Protein AF-0000000072196151 (afdb_homodimer)

pLDDT: mean 86.39, std 12.4, range [43.47, 98.69]

Nearest PDB structures (foldseek):
  3szp-assembly1_A-2  TM=6.457E-01  e=6.945E-26  Vibrio cholerae
  3t1b-assembly1_A  TM=6.332E-01  e=6.548E-26  Vibrio cholerae
  3t1b-assembly1_D  TM=6.308E-01  e=6.914E-24  Vibrio cholerae
  3szp-assembly1_B-2  TM=6.282E-01  e=8.253E-24  Vibrio cholerae
  3hhg-assembly1_D  TM=6.059E-01  e=4.057E-23  Neisseria meningitidis serogroup B

Foldseek 3Di:
DDLLVLLVLLLLCQVQQHLVVSCVVVVHDSVVSVVSPVVNCVVVVHDAWDDDPVGIDGDPVNVVSNLVSVVSVLVVQLVVLQVQLPPPAHADEAEEEEADLLCVQFVVVLVVVVCVRHVRYYYHYDHDPDPDDCSVVPHQKYKDKADDDPDLKDKDFLAWKFKFKKAAPVLCVPQNADQDLVSQLPWAAAWEDDVPDIPFKWWKDALVDNVDDIDIRGHHHDHYDNDLVVRLVCRLVNRTMYIDMLSSDPAACVVSNMDTGNPRIGTPGGIGIIMIGNDPPRRPVRVVSVVSSSVRLDVNGPSVVRDD/DDLLVLLVLLLLCQVQQHLVVSCVVVVHDSVVSVVSPVVNCVVVVHDFWDDDPVGIDGDPVNVVSNLVSVVSVLVVQLVVLQVQLPPPAHADEAEEEEADLLCVQFVVVLVVVVCVRHVRYYYHYDHDQDPDDCSVVPHQKYKDKADDDPDLKDKDFLAWKFKFKKAAPVLCVVQNADQDLVSQLPWAAAWEDDVPDIPFKWWKDALVDNPDDIDIRGHHHDHYDNDLVVRLVCRLVNRTMYIDMLSSDPAACVVSNMDTHNPRIGTPGGIGIIMIGNDPPRRPVRVVSVVSSSVRLDVNGPSVVRDD

Solvent-accessible surface area (backbone atoms only — not comparable to full-atom values): 33057 Å² total; per-residue (Å²): 129,53,71,68,57,39,33,48,50,49,41,39,26,63,72,58,49,30,61,64,54,24,13,61,73,69,71,46,55,45,70,56,51,52,50,43,50,49,48,48,25,62,75,68,72,43,68,37,62,42,80,50,101,85,46,64,44,68,30,78,62,18,52,53,47,43,54,50,25,48,51,50,50,49,49,50,51,46,50,50,41,55,59,32,58,71,43,93,65,63,50,48,78,44,34,36,35,25,35,50,67,57,33,68,69,46,43,43,59,34,50,53,54,47,44,70,73,28,77,59,37,29,41,36,43,42,66,46,79,61,92,67,64,55,78,81,66,65,50,58,35,33,43,45,78,40,63,84,67,95,49,89,43,42,72,45,78,73,43,83,43,49,74,41,40,39,29,9,54,66,30,34,72,73,75,50,82,49,86,44,66,70,53,46,44,72,41,53,16,37,34,45,36,54,89,91,45,62,56,35,68,48,39,35,30,47,67,85,42,78,84,50,74,69,44,76,34,60,58,43,60,47,40,34,24,58,41,66,70,52,44,50,50,39,19,55,72,38,65,16,31,32,72,40,50,42,80,73,42,87,52,29,34,53,80,60,47,36,43,76,51,48,79,60,39,44,68,73,67,80,33,22,32,28,44,32,28,60,55,88,74,61,52,59,68,54,49,53,48,54,51,45,40,46,63,68,42,38,90,74,44,58,38,68,73,19,76,79,130,55,71,68,59,39,31,47,50,49,42,39,26,64,72,56,50,29,60,62,55,25,14,60,72,69,71,46,54,44,69,56,49,52,49,44,49,49,50,48,23,59,74,69,72,42,69,37,62,43,78,49,103,82,46,63,43,67,30,79,62,18,51,54,47,43,52,49,24,48,50,50,49,49,49,50,50,46,49,50,41,54,58,29,56,71,41,94,66,64,51,48,78,44,35,35,32,24,34,50,69,56,31,69,70,46,43,42,58,35,48,53,54,48,42,72,74,27,78,58,37,29,41,36,43,41,66,45,79,62,91,67,63,57,80,80,67,66,48,57,35,36,42,45,78,39,64,83,68,96,48,90,43,39,72,45,78,72,43,83,43,49,75,42,40,39,28,11,53,67,31,35,72,73,74,50,79,49,85,45,67,71,53,45,43,73,42,52,16,36,33,46,36,54,90,92,46,63,56,36,68,50,38,36,29,47,68,86,40,77,82,50,72,67,43,75,36,59,57,43,60,46,41,33,22,56,41,68,70,52,44,50,48,40,19,57,71,37,66,15,31,33,74,40,50,43,79,72,42,88,52,28,34,54,81,62,46,36,43,75,51,50,80,60,38,44,67,74,68,78,33,21,33,28,44,32,27,64,51,87,74,62,52,58,66,55,51,52,48,52,51,45,40,47,63,69,42,38,89,73,44,59,38,69,71,20,76,80

InterPro domains:
  IPR000847 LysR, HTH, N-terminal domain [PF00126] (6-63)
  IPR000847 LysR, HTH, N-terminal domain [PS50931] (1-59)
  IPR005119 LysR, substrate-binding [PF03466] (88-295)
  IPR036388 Winged helix-like DNA-binding domain superfamily [G3DSA:1.10.10.10] (1-85)
  IPR036390 Winged helix DNA-binding domain superfamily [SSF46785] (6-107)
  IPR058163 LysR-type transcriptional regulator, proteobacterial-type [PTHR30537] (2-297)

Radius of gyration: 26.56 Å; Cα contacts (8 Å, |Δi|>4): 1128; chains: 2; bounding box: 59×72×71 Å

Secondary structure (DSSP, 8-state):
--HHHHHHHHHHHHHHTSHHHHHHHHT--HHHHHHHHHHHHHHHTS--EEE-SS-EEE-HHHHHHHHHHHHHHHHHHHHHHHHHHTSSS--EEEEEEE-HHHIIIIIHHHHHHHHHH-TTEEEEEEE--S---HHHHT-SEEEEEESPP--SSEEEEEEEE-EEEEEEHHHHHHH----SHHHHHTSEEEEEEETTEEE-EEEEEESS-TTSPPEEEE-EEEEEES-HHHHHHHHHTTS-BEEEEGGG-SS-TTTTTEEES-TTEEE---EEEEEEESSSS--HHHHHHHHHHHHHHTTTTGGGGGG-/--HHHHHHHHHHHHHHTSHHHHHHHHT--HHHHHHHHHHHHHHHTS--EEE-SS-EEE-HHHHHHHHHHHHHHHHHHHHHHHHHHTSSS--EEEEEEE-HHHIIIIIHHHHHHHHHH-TTEEEEEEE--S---HHHHT-SEEEEEESPP--SSEEEEEEEE-EEEEEEHHHHHHH----SHHHHHTSEEEEEEETTEEE-EEEEEESS-TTSPPEEEE-EEEEEES-HHHHHHHHHTTS-BEEEEGGG-SS-TTTTTEEES-TTEEE---EEEEEEES-SS--HHHHHHHHHHHHHHTTTTGGGGGG-

Structure (mmCIF, N/CA/C/O backbone):
data_AF-0000000072196151-model_v1
#
loop_
_entity.id
_entity.type
_entity.pdbx_description
1 polymer 'LysR family transcriptional regulator'
#
loop_
_atom_site.group_PDB
_atom_site.id
_atom_site.type_symbol
_atom_site.label_atom_id
_atom_site.label_alt_id
_atom_site.label_comp_id
_atom_site.label_asym_id
_atom_site.label_entity_id
_atom_site.label_seq_id
_atom_site.pdbx_PDB_ins_code
_atom_site.Cartn_x
_atom_site.Cartn_y
_atom_site.Cartn_z
_atom_site.occupancy
_atom_site.B_iso_or_equiv
_atom_site.auth_seq_id
_atom_site.auth_comp_id
_atom_site.auth_asym_id
_atom_site.auth_atom_id
_atom_site.pdbx_PDB_model_num
ATOM 1 N N . MET A 1 1 ? -3.721 20.312 37.031 1 68.5 1 MET A N 1
ATOM 2 C CA . MET A 1 1 ? -4.188 19.562 35.875 1 68.5 1 MET A CA 1
ATOM 3 C C . MET A 1 1 ? -5.145 18.453 36.281 1 68.5 1 MET A C 1
ATOM 5 O O . MET A 1 1 ? -4.891 17.734 37.25 1 68.5 1 MET A O 1
ATOM 9 N N . ASP A 1 2 ? -6.289 18.453 35.812 1 70.94 2 ASP A N 1
ATOM 10 C CA . ASP A 1 2 ? -7.32 17.5 36.188 1 70.94 2 ASP A CA 1
ATOM 11 C C . ASP A 1 2 ? -6.965 16.094 35.719 1 70.94 2 ASP A C 1
ATOM 13 O O . ASP A 1 2 ? -5.988 15.914 34.969 1 70.94 2 ASP A O 1
ATOM 17 N N . LEU A 1 3 ? -7.711 15.203 36.25 1 74 3 LEU A N 1
ATOM 18 C CA . LEU A 1 3 ? -7.457 13.789 36 1 74 3 LEU A CA 1
ATOM 19 C C . LEU A 1 3 ? -7.445 13.5 34.5 1 74 3 LEU A C 1
ATOM 21 O O . LEU A 1 3 ? -6.578 12.773 34 1 74 3 LEU A O 1
ATOM 25 N N . ALA A 1 4 ? -8.32 14.117 33.812 1 73.12 4 ALA A N 1
ATOM 26 C CA . ALA A 1 4 ? -8.422 13.867 32.375 1 73.12 4 ALA A CA 1
ATOM 27 C C . ALA A 1 4 ? -7.156 14.328 31.656 1 73.12 4 ALA A C 1
ATOM 29 O O . ALA A 1 4 ? -6.641 13.633 30.781 1 73.12 4 ALA A O 1
ATOM 30 N N . SER A 1 5 ? -6.625 15.445 32 1 78.5 5 SER A N 1
ATOM 31 C CA . SER A 1 5 ? -5.414 15.992 31.406 1 78.5 5 SER A CA 1
ATOM 32 C C . SER A 1 5 ? -4.203 15.109 31.703 1 78.5 5 SER A C 1
ATOM 34 O O . SER A 1 5 ? -3.367 14.891 30.812 1 78.5 5 SER A O 1
ATOM 36 N N . ARG A 1 6 ? -4.176 14.617 32.844 1 84.25 6 ARG A N 1
ATOM 37 C CA . ARG A 1 6 ? -3.057 13.758 33.219 1 84.25 6 ARG A CA 1
ATOM 38 C C . ARG A 1 6 ? -3.119 12.422 32.5 1 84.25 6 ARG A C 1
ATOM 40 O O . ARG A 1 6 ? -2.084 11.867 32.094 1 84.25 6 ARG A O 1
ATOM 47 N N . LEU A 1 7 ? -4.324 11.945 32.344 1 82.12 7 LEU A N 1
ATOM 48 C CA . LEU A 1 7 ? -4.504 10.711 31.594 1 82.12 7 LEU A CA 1
ATOM 49 C C . LEU A 1 7 ? -4.051 10.891 30.141 1 82.12 7 LEU A C 1
ATOM 51 O O . LEU A 1 7 ? -3.443 9.992 29.562 1 82.12 7 LEU A O 1
ATOM 55 N N . GLU A 1 8 ? -4.305 12.031 29.609 1 83.5 8 GLU A N 1
ATOM 56 C CA . GLU A 1 8 ? -3.859 12.336 28.25 1 83.5 8 GLU A CA 1
ATOM 57 C C . GLU A 1 8 ? -2.336 12.367 28.156 1 83.5 8 GLU A C 1
ATOM 59 O O . GLU A 1 8 ? -1.756 11.93 27.172 1 83.5 8 GLU A O 1
ATOM 64 N N . LEU A 1 9 ? -1.73 12.898 29.156 1 85.5 9 LEU A N 1
ATOM 65 C CA . LEU A 1 9 ? -0.273 12.938 29.203 1 85.5 9 LEU A CA 1
ATOM 66 C C . LEU A 1 9 ? 0.307 11.531 29.281 1 85.5 9 LEU A C 1
ATOM 68 O O . LEU A 1 9 ? 1.3 11.227 28.625 1 85.5 9 LEU A O 1
ATOM 72 N N . LEU A 1 10 ? -0.348 10.68 30.109 1 87.38 10 LEU A N 1
ATOM 73 C CA . LEU A 1 10 ? 0.076 9.289 30.203 1 87.38 10 LEU A CA 1
ATOM 74 C C . LEU A 1 10 ? -0.033 8.594 28.844 1 87.38 10 LEU A C 1
ATOM 76 O O . LEU A 1 10 ? 0.854 7.828 28.469 1 87.38 10 LEU A O 1
ATOM 80 N N . LEU A 1 11 ? -1.126 8.859 28.234 1 85.31 11 LEU A N 1
ATOM 81 C CA . LEU A 1 11 ? -1.333 8.289 26.906 1 85.31 11 LEU A CA 1
ATOM 82 C C . LEU A 1 11 ? -0.207 8.703 25.969 1 85.31 11 LEU A C 1
ATOM 84 O O . LEU A 1 11 ? 0.309 7.871 25.219 1 85.31 11 LEU A O 1
ATOM 88 N N . GLU A 1 12 ? 0.197 9.914 25.969 1 86.06 12 GLU A N 1
ATOM 89 C CA . GLU A 1 12 ? 1.259 10.438 25.109 1 86.06 12 GLU A CA 1
ATOM 90 C C . GLU A 1 12 ? 2.6 9.781 25.438 1 86.06 12 GLU A C 1
ATOM 92 O O . GLU A 1 12 ? 3.355 9.422 24.531 1 86.06 12 GLU A O 1
ATOM 97 N N . VAL A 1 13 ? 2.84 9.648 26.656 1 87.12 13 VAL A N 1
ATOM 98 C CA . VAL A 1 13 ? 4.078 9.008 27.094 1 87.12 13 VAL A CA 1
ATOM 99 C C . VAL A 1 13 ? 4.113 7.559 26.625 1 87.12 13 VAL A C 1
ATOM 101 O O . VAL A 1 13 ? 5.148 7.078 26.156 1 87.12 13 VAL A O 1
ATOM 104 N N . SER A 1 14 ? 3.045 6.938 26.75 1 84.94 14 SER A N 1
ATOM 105 C CA . SER A 1 14 ? 2.943 5.543 26.328 1 84.94 14 SER A CA 1
ATOM 106 C C . SER A 1 14 ? 3.156 5.406 24.828 1 84.94 14 SER A C 1
ATOM 108 O O . SER A 1 14 ? 3.83 4.48 24.375 1 84.94 14 SER A O 1
ATOM 110 N N . LYS A 1 15 ? 2.529 6.316 24.203 1 80.88 15 LYS A N 1
ATOM 111 C CA . LYS A 1 15 ? 2.613 6.32 22.734 1 80.88 15 LYS A CA 1
ATOM 112 C C . LYS A 1 15 ? 4.039 6.582 22.266 1 80.88 15 LYS A C 1
ATOM 114 O O . LYS A 1 15 ? 4.531 5.918 21.359 1 80.88 15 LYS A O 1
ATOM 119 N N . GLN A 1 16 ? 4.727 7.535 22.875 1 78.12 16 GLN A N 1
ATOM 120 C CA . GLN A 1 16 ? 6.043 7.996 22.453 1 78.12 16 GLN A CA 1
ATOM 121 C C . GLN A 1 16 ? 7.145 7.105 23.031 1 78.12 16 GLN A C 1
ATOM 123 O O . GLN A 1 16 ? 8.266 7.082 22.516 1 78.12 16 GLN A O 1
ATOM 128 N N . GLY A 1 17 ? 6.785 6.41 24.062 1 79.88 17 GLY A N 1
ATOM 129 C CA . GLY A 1 17 ? 7.73 5.527 24.719 1 79.88 17 GLY A CA 1
ATOM 130 C C . GLY A 1 17 ? 8.844 6.27 25.438 1 79.88 17 GLY A C 1
ATOM 131 O O . GLY A 1 17 ? 9.875 5.688 25.766 1 79.88 17 GLY A O 1
ATOM 132 N N . SER A 1 18 ? 8.758 7.574 25.469 1 84.56 18 SER A N 1
ATOM 133 C CA . SER A 1 18 ? 9.758 8.422 26.109 1 84.56 18 SER A CA 1
ATOM 134 C C . SER A 1 18 ? 9.125 9.68 26.688 1 84.56 18 SER A C 1
ATOM 136 O O . SER A 1 18 ? 8.219 10.266 26.078 1 84.56 18 SER A O 1
ATOM 138 N N . PHE A 1 19 ? 9.648 10.07 27.875 1 86.31 19 PHE A N 1
ATOM 139 C CA . PHE A 1 19 ? 9.172 11.297 28.5 1 86.31 19 PHE A CA 1
ATOM 140 C C . PHE A 1 19 ? 9.609 12.516 27.688 1 86.31 19 PHE A C 1
ATOM 142 O O . PHE A 1 19 ? 8.844 13.469 27.531 1 86.31 19 PHE A O 1
ATOM 149 N N . ALA A 1 20 ? 10.789 12.391 27.188 1 85.19 20 ALA A N 1
ATOM 150 C CA . ALA A 1 20 ? 11.312 13.516 26.406 1 85.19 20 ALA A CA 1
ATOM 151 C C . ALA A 1 20 ? 10.5 13.727 25.141 1 85.19 20 ALA A C 1
ATOM 153 O O . ALA A 1 20 ? 10.078 14.852 24.844 1 85.19 20 ALA A O 1
ATOM 154 N N . ASN A 1 21 ? 10.25 12.695 24.531 1 84.88 21 ASN A N 1
ATOM 155 C CA . ASN A 1 21 ? 9.5 12.781 23.281 1 84.88 21 ASN A CA 1
ATOM 156 C C . ASN A 1 21 ? 8.055 13.203 23.516 1 84.88 21 ASN A C 1
ATOM 158 O O . ASN A 1 21 ? 7.496 13.977 22.75 1 84.88 21 ASN A O 1
ATOM 162 N N . ALA A 1 22 ? 7.531 12.672 24.531 1 86.06 22 ALA A N 1
ATOM 163 C CA . ALA A 1 22 ? 6.156 13.016 24.891 1 86.06 22 ALA A CA 1
ATOM 164 C C . ALA A 1 22 ? 6.043 14.492 25.266 1 86.06 22 ALA A C 1
ATOM 166 O O . ALA A 1 22 ? 5.086 15.164 24.875 1 86.06 22 ALA A O 1
ATOM 167 N N . ALA A 1 23 ? 6.992 14.969 25.953 1 86.94 23 ALA A N 1
ATOM 168 C CA . ALA A 1 23 ? 7.008 16.375 26.344 1 86.94 23 ALA A CA 1
ATOM 169 C C . ALA A 1 23 ? 7.117 17.281 25.109 1 86.94 23 ALA A C 1
ATOM 171 O O . ALA A 1 23 ? 6.406 18.281 25 1 86.94 23 ALA A O 1
ATOM 172 N N . ASP A 1 24 ? 7.941 16.906 24.281 1 81 24 ASP A N 1
ATOM 173 C CA . ASP A 1 24 ? 8.133 17.641 23.031 1 81 24 ASP A CA 1
ATOM 174 C C . ASP A 1 24 ? 6.855 17.656 22.203 1 81 24 ASP A C 1
ATOM 176 O O . ASP A 1 24 ? 6.465 18.703 21.672 1 81 24 ASP A O 1
ATOM 180 N N . ALA A 1 25 ? 6.207 16.578 22.25 1 77.75 25 ALA A N 1
ATOM 181 C CA . ALA A 1 25 ? 4.98 16.453 21.469 1 77.75 25 ALA A CA 1
ATOM 182 C C . ALA A 1 25 ? 3.867 17.312 22.047 1 77.75 25 ALA A C 1
ATOM 184 O O . ALA A 1 25 ? 3.037 17.844 21.297 1 77.75 25 ALA A O 1
ATOM 185 N N . ARG A 1 26 ? 3.916 17.5 23.234 1 77.38 26 ARG A N 1
ATOM 186 C CA . ARG A 1 26 ? 2.857 18.234 23.922 1 77.38 26 ARG A CA 1
ATOM 187 C C . ARG A 1 26 ? 3.277 19.688 24.172 1 77.38 26 ARG A C 1
ATOM 189 O O . ARG A 1 26 ? 2.479 20.484 24.656 1 77.38 26 ARG A O 1
ATOM 196 N N . GLY A 1 27 ? 4.578 19.953 23.891 1 78.38 27 GLY A N 1
ATOM 197 C CA . GLY A 1 27 ? 5.074 21.312 24.094 1 78.38 27 GLY A CA 1
ATOM 198 C C . GLY A 1 27 ? 5.203 21.688 25.562 1 78.38 27 GLY A C 1
ATOM 199 O O . GLY A 1 27 ? 4.91 22.812 25.938 1 78.38 27 GLY A O 1
ATOM 200 N N . ILE A 1 28 ? 5.516 20.75 26.391 1 80.44 28 ILE A N 1
ATOM 201 C CA . ILE A 1 28 ? 5.684 21.031 27.812 1 80.44 28 ILE A CA 1
ATOM 202 C C . ILE A 1 28 ? 7.059 20.547 28.281 1 80.44 28 ILE A C 1
ATOM 204 O O . ILE A 1 28 ? 7.727 19.797 27.562 1 80.44 28 ILE A O 1
ATOM 208 N N . ASP A 1 29 ? 7.469 21.109 29.312 1 83.88 29 ASP A N 1
ATOM 209 C CA . ASP A 1 29 ? 8.75 20.719 29.891 1 83.88 29 ASP A CA 1
ATOM 210 C C . ASP A 1 29 ? 8.695 19.281 30.406 1 83.88 29 ASP A C 1
ATOM 212 O O . ASP A 1 29 ? 7.695 18.859 31 1 83.88 29 ASP A O 1
ATOM 216 N N . ARG A 1 30 ? 9.766 18.594 30.203 1 89.62 30 ARG A N 1
ATOM 217 C CA . ARG A 1 30 ? 9.875 17.203 30.641 1 89.62 30 ARG A CA 1
ATOM 218 C C . ARG A 1 30 ? 9.641 17.094 32.156 1 89.62 30 ARG A C 1
ATOM 220 O O . ARG A 1 30 ? 9.016 16.141 32.625 1 89.62 30 ARG A O 1
ATOM 227 N N . SER A 1 31 ? 10.219 18.047 32.844 1 88.94 31 SER A N 1
ATOM 228 C CA . SER A 1 31 ? 10.062 18.031 34.312 1 88.94 31 SER A CA 1
ATOM 229 C C . SER A 1 31 ? 8.594 18.156 34.688 1 88.94 31 SER A C 1
ATOM 231 O O . SER A 1 31 ? 8.148 17.5 35.656 1 88.94 31 SER A O 1
ATOM 233 N N . VAL A 1 32 ? 7.883 18.922 33.969 1 85.19 32 VAL A N 1
ATOM 234 C CA . VAL A 1 32 ? 6.457 19.109 34.219 1 85.19 32 VAL A CA 1
ATOM 235 C C . VAL A 1 32 ? 5.707 17.812 33.906 1 85.19 32 VAL A C 1
ATOM 237 O O . VAL A 1 32 ? 4.855 17.375 34.688 1 85.19 32 VAL A O 1
ATOM 240 N N . LEU A 1 33 ? 6.027 17.266 32.781 1 90.38 33 LEU A N 1
ATOM 241 C CA . LEU A 1 33 ? 5.391 16.016 32.375 1 90.38 33 LEU A CA 1
ATOM 242 C C . LEU A 1 33 ? 5.629 14.922 33.406 1 90.38 33 LEU A C 1
ATOM 244 O O . LEU A 1 33 ? 4.695 14.219 33.812 1 90.38 33 LEU A O 1
ATOM 248 N N . SER A 1 34 ? 6.879 14.781 33.812 1 89.69 34 SER A N 1
ATOM 249 C CA . SER A 1 34 ? 7.238 13.773 34.812 1 89.69 34 SER A CA 1
ATOM 250 C C . SER A 1 34 ? 6.48 13.984 36.125 1 89.69 34 SER A C 1
ATOM 252 O O . SER A 1 34 ? 6 13.023 36.719 1 89.69 34 SER A O 1
ATOM 254 N N . LYS A 1 35 ? 6.379 15.211 36.5 1 89.81 35 LYS A N 1
ATOM 255 C CA . LYS A 1 35 ? 5.664 15.555 37.75 1 89.81 35 LYS A CA 1
ATOM 256 C C . LYS A 1 35 ? 4.188 15.188 37.625 1 89.81 35 LYS A C 1
ATOM 258 O O . LYS A 1 35 ? 3.611 14.641 38.594 1 89.81 35 LYS A O 1
ATOM 263 N N . GLN A 1 36 ? 3.645 15.484 36.531 1 89.25 36 GLN A N 1
ATOM 264 C CA . GLN A 1 36 ? 2.225 15.219 36.312 1 89.25 36 GLN A CA 1
ATOM 265 C C . GLN A 1 36 ? 1.944 13.719 36.312 1 89.25 36 GLN A C 1
ATOM 267 O O . GLN A 1 36 ? 0.922 13.266 36.844 1 89.25 36 GLN A O 1
ATOM 272 N N . ILE A 1 37 ? 2.826 12.977 35.75 1 90.75 37 ILE A N 1
ATOM 273 C CA . ILE A 1 37 ? 2.67 11.523 35.719 1 90.75 37 ILE A CA 1
ATOM 274 C C . ILE A 1 37 ? 2.805 10.961 37.125 1 90.75 37 ILE A C 1
ATOM 276 O O . ILE A 1 37 ? 2.053 10.062 37.5 1 90.75 37 ILE A O 1
ATOM 280 N N . ARG A 1 38 ? 3.725 11.484 37.844 1 88.81 38 ARG A N 1
ATOM 281 C CA . ARG A 1 38 ? 3.883 11.078 39.25 1 88.81 38 ARG A CA 1
ATOM 282 C C . ARG A 1 38 ? 2.629 11.391 40.031 1 88.81 38 ARG A C 1
ATOM 284 O O . ARG A 1 38 ? 2.184 10.57 40.844 1 88.81 38 ARG A O 1
ATOM 291 N N . LYS A 1 39 ? 2.131 12.523 39.844 1 86.12 39 LYS A N 1
ATOM 292 C CA . LYS A 1 39 ? 0.907 12.922 40.531 1 86.12 39 LYS A CA 1
ATOM 293 C C . LYS A 1 39 ? -0.253 12 40.156 1 86.12 39 LYS A C 1
ATOM 295 O O . LYS A 1 39 ? -1.085 11.68 41 1 86.12 39 LYS A O 1
ATOM 300 N N . LEU A 1 40 ? -0.315 11.641 38.938 1 86.94 40 LEU A N 1
ATOM 301 C CA . LEU A 1 40 ? -1.33 10.695 38.5 1 86.94 40 LEU A CA 1
ATOM 302 C C . LEU A 1 40 ? -1.193 9.359 39.219 1 86.94 40 LEU A C 1
ATOM 304 O O . LEU A 1 40 ? -2.18 8.82 39.719 1 86.94 40 LEU A O 1
ATOM 308 N N . GLU A 1 41 ? 0.026 8.867 39.312 1 89 41 GLU A N 1
ATOM 309 C CA . GLU A 1 41 ? 0.293 7.609 40 1 89 41 GLU A CA 1
ATOM 310 C C . GLU A 1 41 ? -0.061 7.707 41.469 1 89 41 GLU A C 1
ATOM 312 O O . GLU A 1 41 ? -0.664 6.789 42.031 1 89 41 GLU A O 1
ATOM 317 N N . GLU A 1 42 ? 0.292 8.844 42.062 1 85.94 42 GLU A N 1
ATOM 318 C CA . GLU A 1 42 ? -0.01 9.086 43.469 1 85.94 42 GLU A CA 1
ATOM 319 C C . GLU A 1 42 ? -1.516 9.141 43.688 1 85.94 42 GLU A C 1
ATOM 321 O O . GLU A 1 42 ? -2.021 8.547 44.656 1 85.94 42 GLU A O 1
ATOM 326 N N . SER A 1 43 ? -2.166 9.82 42.812 1 82.25 43 SER A N 1
ATOM 327 C CA . SER A 1 43 ? -3.609 9.984 42.969 1 82.25 43 SER A CA 1
ATOM 328 C C . SER A 1 43 ? -4.336 8.656 42.812 1 82.25 43 SER A C 1
ATOM 330 O O . SER A 1 43 ? -5.363 8.422 43.469 1 82.25 43 SER A O 1
ATOM 332 N N . LEU A 1 44 ? -3.793 7.805 41.969 1 82.81 44 LEU A N 1
ATOM 333 C CA . LEU A 1 44 ? -4.414 6.512 41.688 1 82.81 44 LEU A CA 1
ATOM 334 C C . LEU A 1 44 ? -3.893 5.449 42.656 1 82.81 44 LEU A C 1
ATOM 336 O O . LEU A 1 44 ? -4.488 4.375 42.781 1 82.81 44 LEU A O 1
ATOM 340 N N . GLY A 1 45 ? -2.787 5.711 43.344 1 84.62 45 GLY A N 1
ATOM 341 C CA . GLY A 1 45 ? -2.156 4.766 44.25 1 84.62 45 GLY A CA 1
ATOM 342 C C . GLY A 1 45 ? -1.507 3.596 43.531 1 84.62 45 GLY A C 1
ATOM 343 O O . GLY A 1 45 ? -1.431 2.492 44.062 1 84.62 45 GLY A O 1
ATOM 344 N N . LEU A 1 46 ? -1.32 3.783 42.25 1 82.94 46 LEU A N 1
ATOM 345 C CA . LEU A 1 46 ? -0.739 2.746 41.406 1 82.94 46 LEU A CA 1
ATOM 346 C C . LEU A 1 46 ? 0.517 3.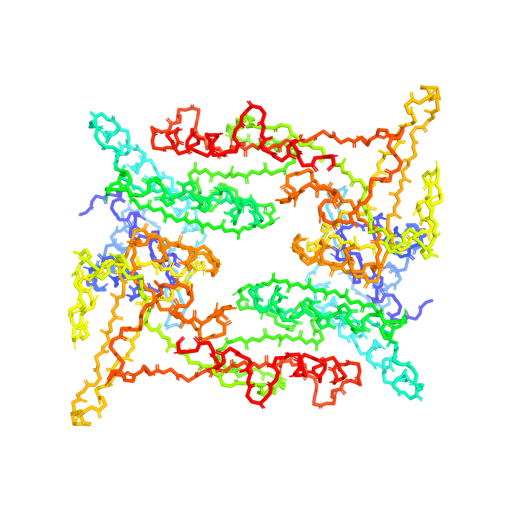256 40.719 1 82.94 46 LEU A C 1
ATOM 348 O O . LEU A 1 46 ? 0.633 4.449 40.406 1 82.94 46 LEU A O 1
ATOM 352 N N . ARG A 1 47 ? 1.482 2.379 40.531 1 86.56 47 ARG A N 1
ATOM 353 C CA . ARG A 1 47 ? 2.574 2.643 39.594 1 86.56 47 ARG A CA 1
ATOM 354 C C . ARG A 1 47 ? 2.188 2.248 38.188 1 86.56 47 ARG A C 1
ATOM 356 O O . ARG A 1 47 ? 1.759 1.116 37.938 1 86.56 47 ARG A O 1
ATOM 363 N N . LEU A 1 48 ? 2.312 3.236 37.344 1 88.12 48 LEU A N 1
ATOM 364 C CA . LEU A 1 48 ? 1.821 2.988 35.969 1 88.12 48 LEU A CA 1
ATOM 365 C C . LEU A 1 48 ? 2.977 2.711 35.031 1 88.12 48 LEU A C 1
ATOM 367 O O . LEU A 1 48 ? 2.791 2.066 34 1 88.12 48 LEU A O 1
ATOM 371 N N . LEU A 1 49 ? 4.145 3.207 35.344 1 87.62 49 LEU A N 1
ATOM 372 C CA . LEU A 1 49 ? 5.297 3.104 34.438 1 87.62 49 LEU A CA 1
ATOM 373 C C . LEU A 1 49 ? 6.496 2.506 35.188 1 87.62 49 LEU A C 1
ATOM 375 O O . LEU A 1 49 ? 6.699 2.771 36.375 1 87.62 49 LEU A O 1
ATOM 379 N N . ASN A 1 50 ? 7.113 1.537 34.5 1 80.81 50 ASN A N 1
ATOM 380 C CA . ASN A 1 50 ? 8.438 1.105 34.938 1 80.81 50 ASN A CA 1
ATOM 381 C C . ASN A 1 50 ? 9.539 1.989 34.344 1 80.81 50 ASN A C 1
ATOM 383 O O . ASN A 1 50 ? 9.664 2.105 33.125 1 80.81 50 ASN A O 1
ATOM 387 N N . ARG A 1 51 ? 10.078 2.773 35.188 1 71.25 51 ARG A N 1
ATOM 388 C CA . ARG A 1 51 ? 11.102 3.723 34.75 1 71.25 51 ARG A CA 1
ATOM 389 C C . ARG A 1 51 ? 12.5 3.158 34.969 1 71.25 51 ARG A C 1
ATOM 391 O O . ARG A 1 51 ? 12.859 2.781 36.094 1 71.25 51 ARG A O 1
ATOM 398 N N . SER A 1 52 ? 12.93 2.377 34.125 1 61.47 52 SER A N 1
ATOM 399 C CA . SER A 1 52 ? 14.344 2.066 34.281 1 61.47 52 SER A CA 1
ATOM 400 C C . SER A 1 52 ? 15.203 3.006 33.438 1 61.47 52 SER A C 1
ATOM 402 O O . SER A 1 52 ? 14.695 3.689 32.531 1 61.47 52 SER A O 1
ATOM 404 N N . THR A 1 53 ? 16.469 3.289 33.719 1 56.53 53 THR A N 1
ATOM 405 C CA . THR A 1 53 ? 17.422 4.133 33 1 56.53 53 THR A CA 1
ATOM 406 C C . THR A 1 53 ? 17.406 3.803 31.516 1 56.53 53 THR A C 1
ATOM 408 O O . THR A 1 53 ? 17.766 4.645 30.688 1 56.53 53 THR A O 1
ATOM 411 N N . ARG A 1 54 ? 16.953 2.615 31.156 1 56.59 54 ARG A N 1
ATOM 412 C CA . ARG A 1 54 ? 17.188 2.17 29.781 1 56.59 54 ARG A CA 1
ATOM 413 C C . ARG A 1 54 ? 15.883 2.006 29.031 1 56.59 54 ARG A C 1
ATOM 415 O O . ARG A 1 54 ? 15.867 1.981 27.797 1 56.59 54 ARG A O 1
ATOM 422 N N . SER A 1 55 ? 14.836 1.844 29.766 1 66.25 55 SER A N 1
ATOM 423 C CA . SER A 1 55 ? 13.617 1.583 29.016 1 66.25 55 SER A CA 1
ATOM 424 C C . SER A 1 55 ? 12.383 2.031 29.781 1 66.25 55 SER A C 1
ATOM 426 O O . SER A 1 55 ? 12.391 2.066 31.016 1 66.25 55 SER A O 1
ATOM 428 N N . LEU A 1 56 ? 11.391 2.703 29.109 1 76.31 56 LEU A N 1
ATOM 429 C CA . LEU A 1 56 ? 10.078 3.051 29.641 1 76.31 56 LEU A CA 1
ATOM 430 C C . LEU A 1 56 ? 9.039 2.02 29.219 1 76.31 56 LEU A C 1
ATOM 432 O O . LEU A 1 56 ? 8.883 1.73 28.031 1 76.31 56 LEU A O 1
ATOM 436 N N . SER A 1 57 ? 8.578 1.24 30.25 1 82.62 57 SER A N 1
ATOM 437 C CA . SER A 1 57 ? 7.508 0.29 29.953 1 82.62 57 SER A CA 1
ATOM 438 C C . SER A 1 57 ? 6.328 0.483 30.906 1 82.62 57 SER A C 1
ATOM 440 O O . SER A 1 57 ? 6.484 1.033 32 1 82.62 57 SER A O 1
ATOM 442 N N . LEU A 1 58 ? 5.164 0.079 30.438 1 85.38 58 LEU A N 1
ATOM 443 C CA . LEU A 1 58 ? 3.959 0.148 31.266 1 85.38 58 LEU A CA 1
ATOM 444 C C . LEU A 1 58 ? 3.91 -1.006 32.25 1 85.38 58 LEU A C 1
ATOM 446 O O . LEU A 1 58 ? 4.297 -2.131 31.922 1 85.38 58 LEU A O 1
ATOM 450 N N . THR A 1 59 ? 3.518 -0.779 33.531 1 82.38 59 THR A N 1
ATOM 451 C CA . THR A 1 59 ? 3.117 -1.832 34.469 1 82.38 59 THR A CA 1
ATOM 452 C C . THR A 1 59 ? 1.812 -2.48 34 1 82.38 59 THR A C 1
ATOM 454 O O . THR A 1 59 ? 1.12 -1.954 33.125 1 82.38 59 THR A O 1
ATOM 457 N N . PRO A 1 60 ? 1.495 -3.65 34.531 1 78.38 60 PRO A N 1
ATOM 458 C CA . PRO A 1 60 ? 0.19 -4.234 34.219 1 78.38 60 PRO A CA 1
ATOM 459 C C . PRO A 1 60 ? -0.967 -3.279 34.5 1 78.38 60 PRO A C 1
ATOM 461 O O . PRO A 1 60 ? -1.9 -3.186 33.688 1 78.38 60 PRO A O 1
ATOM 464 N N . ALA A 1 61 ? -0.881 -2.621 35.625 1 80.75 61 ALA A N 1
ATOM 465 C CA . ALA A 1 61 ? -1.873 -1.595 35.938 1 80.75 61 ALA A CA 1
ATOM 466 C C . ALA A 1 61 ? -1.823 -0.46 34.906 1 80.75 61 ALA A C 1
ATOM 468 O O . ALA A 1 61 ? -2.863 0.064 34.5 1 80.75 61 ALA A O 1
ATOM 469 N N . GLY A 1 62 ? -0.615 -0.101 34.5 1 85.5 62 GLY A N 1
ATOM 470 C CA . GLY A 1 62 ? -0.426 0.936 33.5 1 85.5 62 GLY A CA 1
ATOM 471 C C . GLY A 1 62 ? -1.074 0.604 32.188 1 85.5 62 GLY A C 1
ATOM 472 O O . GLY A 1 62 ? -1.681 1.47 31.547 1 85.5 62 GLY A O 1
ATOM 473 N N . GLU A 1 63 ? -1.041 -0.565 31.828 1 82.31 63 GLU A N 1
ATOM 474 C CA . GLU A 1 63 ? -1.652 -1.007 30.578 1 82.31 63 GLU A CA 1
ATOM 475 C C . GLU A 1 63 ? -3.168 -0.828 30.609 1 82.31 63 GLU A C 1
ATOM 477 O O . GLU A 1 63 ? -3.766 -0.361 29.641 1 82.31 63 GLU A O 1
ATOM 482 N N . GLU A 1 64 ? -3.701 -1.167 31.734 1 79.81 64 GLU A N 1
ATOM 483 C CA . GLU A 1 64 ? -5.148 -1.053 31.891 1 79.81 64 GLU A CA 1
ATOM 484 C C . GLU A 1 64 ? -5.582 0.409 31.953 1 79.81 64 GLU A C 1
ATOM 486 O O . GLU A 1 64 ? -6.609 0.782 31.375 1 79.81 64 GLU A O 1
ATOM 491 N N . ILE A 1 65 ? -4.773 1.164 32.656 1 82 65 ILE A N 1
ATOM 492 C CA . ILE A 1 65 ? -5.121 2.574 32.781 1 82 65 ILE A CA 1
ATOM 493 C C . ILE A 1 65 ? -4.957 3.289 31.453 1 82 65 ILE A C 1
ATOM 495 O O . ILE A 1 65 ? -5.75 4.172 31.109 1 82 65 ILE A O 1
ATOM 499 N N . VAL A 1 66 ? -3.963 2.904 30.703 1 83.5 66 VAL A N 1
ATOM 500 C CA . VAL A 1 66 ? -3.754 3.488 29.391 1 83.5 66 VAL A CA 1
ATOM 501 C C . VAL A 1 66 ? -4.945 3.166 28.484 1 83.5 66 VAL A C 1
ATOM 503 O O . VAL A 1 66 ? -5.395 4.016 27.703 1 83.5 66 VAL A O 1
ATOM 506 N N . LYS A 1 67 ? -5.48 2.074 28.672 1 78.81 67 LYS A N 1
ATOM 507 C CA . LYS A 1 67 ? -6.695 1.725 27.938 1 78.81 67 LYS A CA 1
ATOM 508 C C . LYS A 1 67 ? -7.852 2.65 28.312 1 78.81 67 LYS A C 1
ATOM 510 O O . LYS A 1 67 ? -8.578 3.133 27.453 1 78.81 67 LYS A O 1
ATOM 515 N N . GLN A 1 68 ? -7.906 2.842 29.609 1 76.38 68 GLN A N 1
ATOM 516 C CA . GLN A 1 68 ? -8.953 3.725 30.109 1 76.38 68 GLN A CA 1
ATOM 517 C C . GLN A 1 68 ? -8.711 5.168 29.672 1 76.38 68 GLN A C 1
ATOM 519 O O . GLN A 1 68 ? -9.648 5.883 29.312 1 76.38 68 GLN A O 1
ATOM 524 N N . ALA A 1 69 ? -7.453 5.574 29.719 1 78.62 69 ALA A N 1
ATOM 525 C CA . ALA A 1 69 ? -7.082 6.922 29.297 1 78.62 69 ALA A CA 1
ATOM 526 C C . ALA A 1 69 ? -7.441 7.156 27.828 1 78.62 69 ALA A C 1
ATOM 528 O O . ALA A 1 69 ? -7.906 8.242 27.469 1 78.62 69 ALA A O 1
ATOM 529 N N . GLN A 1 70 ? -7.23 6.188 27.156 1 79.12 70 GLN A N 1
ATOM 530 C CA . GLN A 1 70 ? -7.59 6.277 25.734 1 79.12 70 GLN A CA 1
ATOM 531 C C . GLN A 1 70 ? -9.094 6.488 25.562 1 79.12 70 GLN A C 1
ATOM 533 O O . GLN A 1 70 ? -9.516 7.316 24.766 1 79.12 70 GLN A O 1
ATOM 538 N N . GLN A 1 71 ? -9.836 5.805 26.359 1 69.38 71 GLN A N 1
ATOM 539 C CA . GLN A 1 71 ? -11.289 5.961 26.328 1 69.38 71 GLN A CA 1
ATOM 540 C C . GLN A 1 71 ? -11.695 7.379 26.719 1 69.38 71 GLN A C 1
ATOM 542 O O . GLN A 1 71 ? -12.594 7.965 26.109 1 69.38 71 GLN A O 1
ATOM 547 N N . VAL A 1 72 ? -11.078 7.871 27.75 1 65.38 72 VAL A N 1
ATOM 548 C CA . VAL A 1 72 ? -11.352 9.227 28.203 1 65.38 72 VAL A CA 1
ATOM 549 C C . VAL A 1 72 ? -10.984 10.227 27.094 1 65.38 72 VAL A C 1
ATOM 551 O O . VAL A 1 72 ? -11.758 11.141 26.797 1 65.38 72 VAL A O 1
ATOM 554 N N . SER A 1 73 ? -9.836 10.039 26.594 1 69.56 73 SER A N 1
ATOM 555 C CA . SER A 1 73 ? -9.391 10.93 25.516 1 69.56 73 SER A CA 1
ATOM 556 C C . SER A 1 73 ? -10.352 10.883 24.328 1 69.56 73 SER A C 1
ATOM 558 O O . SER A 1 73 ? -10.703 11.922 23.766 1 69.56 73 SER A O 1
ATOM 560 N N . ASP A 1 74 ? -10.766 9.773 24.141 1 65.25 74 ASP A N 1
ATOM 561 C CA . ASP A 1 74 ? -11.719 9.578 23.047 1 65.25 74 ASP A CA 1
ATOM 562 C C . ASP A 1 74 ? -13.039 10.289 23.328 1 65.25 74 ASP A C 1
ATOM 564 O O . ASP A 1 74 ? -13.602 10.938 22.438 1 65.25 74 ASP A O 1
ATOM 568 N N . ALA A 1 75 ? -13.484 10.109 24.562 1 61.94 75 ALA A N 1
ATOM 569 C CA . ALA A 1 75 ? -14.742 10.734 24.969 1 61.94 75 ALA A CA 1
ATOM 570 C C . ALA A 1 75 ? -14.633 12.25 24.953 1 61.94 75 ALA A C 1
ATOM 572 O O . ALA A 1 75 ? -15.562 12.945 24.547 1 61.94 75 ALA A O 1
ATOM 573 N N . LEU A 1 76 ? -13.578 12.711 25.391 1 60.84 76 LEU A N 1
ATOM 574 C CA . LEU A 1 76 ? -13.367 14.156 25.375 1 60.84 76 LEU A CA 1
ATOM 575 C C . LEU A 1 76 ? -13.328 14.688 23.953 1 60.84 76 LEU A C 1
ATOM 577 O O . LEU A 1 76 ? -13.922 15.727 23.656 1 60.84 76 LEU A O 1
ATOM 581 N N . GLU A 1 77 ? -12.609 14.016 23.203 1 60.22 77 GLU A N 1
ATOM 582 C CA . GLU A 1 77 ? -12.547 14.422 21.812 1 60.22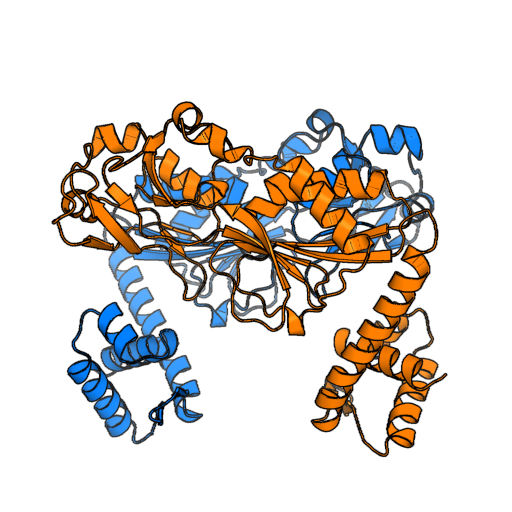 77 GLU A CA 1
ATOM 583 C C . GLU A 1 77 ? -13.922 14.367 21.156 1 60.22 77 GLU A C 1
ATOM 585 O O . GLU A 1 77 ? -14.289 15.258 20.391 1 60.22 77 GLU A O 1
ATOM 590 N N . LYS A 1 78 ? -14.625 13.406 21.5 1 56.97 78 LYS A N 1
ATOM 591 C CA . LYS A 1 78 ? -16 13.289 21.016 1 56.97 78 LYS A CA 1
ATOM 592 C C . LYS A 1 78 ? -16.859 14.445 21.5 1 56.97 78 LYS A C 1
ATOM 594 O O . LYS A 1 78 ? -17.688 14.977 20.75 1 56.97 78 LYS A O 1
ATOM 599 N N . THR A 1 79 ? -16.766 14.727 22.719 1 53.09 79 THR A N 1
ATOM 600 C CA . THR A 1 79 ? -17.5 15.852 23.281 1 53.09 79 THR A CA 1
ATOM 601 C C . THR A 1 79 ? -17.141 17.156 22.578 1 53.09 79 THR A C 1
ATOM 603 O O . THR A 1 79 ? -18.016 17.953 22.266 1 53.09 79 THR A O 1
ATOM 606 N N . ARG A 1 80 ? -15.898 17.25 22.406 1 53.56 80 ARG A N 1
ATOM 607 C CA . ARG A 1 80 ? -15.477 18.453 21.688 1 53.56 80 ARG A CA 1
ATOM 608 C C . ARG A 1 80 ? -16.047 18.469 20.266 1 53.56 80 ARG A C 1
ATOM 610 O O . ARG A 1 80 ? -16.5 19.516 19.797 1 53.56 80 ARG A O 1
ATOM 617 N N . GLN A 1 81 ? -15.984 17.344 19.75 1 52.22 81 GLN A N 1
ATOM 618 C CA . GLN A 1 81 ? -16.516 17.203 18.391 1 52.22 81 GLN A CA 1
ATOM 619 C C . GLN A 1 81 ? -18.016 17.5 18.359 1 52.22 81 GLN A C 1
ATOM 621 O O . GLN A 1 81 ? -18.5 18.141 17.438 1 52.22 81 GLN A O 1
ATOM 626 N N . LEU A 1 82 ? -18.656 16.984 19.328 1 48.19 82 LEU A N 1
ATOM 627 C CA . LEU A 1 82 ? -20.078 17.234 19.438 1 48.19 82 LEU A CA 1
ATOM 628 C C . LEU A 1 82 ? -20.344 18.734 19.625 1 48.19 82 LEU A C 1
ATOM 630 O O . LEU A 1 82 ? -21.297 19.281 19.062 1 48.19 82 LEU A O 1
ATOM 634 N N . ALA A 1 83 ? -19.625 19.359 20.438 1 48.59 83 ALA A N 1
ATOM 635 C CA . ALA A 1 83 ? -19.781 20.797 20.641 1 48.59 83 ALA A CA 1
ATOM 636 C C . ALA A 1 83 ? -19.531 21.562 19.344 1 48.59 83 ALA A C 1
ATOM 638 O O . ALA A 1 83 ? -20.203 22.562 19.062 1 48.59 83 ALA A O 1
ATOM 639 N N . ASP A 1 84 ? -18.516 21.078 18.656 1 48.94 84 ASP A N 1
ATOM 640 C CA . ASP A 1 84 ? -18.156 21.703 17.391 1 48.94 84 ASP A CA 1
ATOM 641 C C . ASP A 1 84 ? -19.234 21.484 16.344 1 48.94 84 ASP A C 1
ATOM 643 O O . ASP A 1 84 ? -19.422 22.312 15.445 1 48.94 84 ASP A O 1
ATOM 647 N N . THR A 1 85 ? -19.812 20.375 16.391 1 45.41 85 THR A N 1
ATOM 648 C CA . THR A 1 85 ? -20.922 20.094 15.484 1 45.41 85 THR A CA 1
ATOM 649 C C . THR A 1 85 ? -21.969 21.219 15.562 1 45.41 85 THR A C 1
ATOM 651 O O . THR A 1 85 ? -22.703 21.453 14.602 1 45.41 85 THR A O 1
ATOM 654 N N . PHE A 1 86 ? -22.094 21.812 16.703 1 43.47 86 PHE A N 1
ATOM 655 C CA . PHE A 1 86 ? -23.078 22.891 16.797 1 43.47 86 PHE A CA 1
ATOM 656 C C . PHE A 1 86 ? -22.531 24.172 16.188 1 43.47 86 PHE A C 1
ATOM 658 O O . PHE A 1 86 ? -23.266 25.156 16.016 1 43.47 86 PHE A O 1
ATOM 665 N N . SER A 1 87 ? -21.25 24.25 15.992 1 49.84 87 SER A N 1
ATOM 666 C CA . SER A 1 87 ? -20.797 25.438 15.273 1 49.84 87 SER A CA 1
ATOM 667 C C . SER A 1 87 ? -20.875 25.234 13.766 1 49.84 87 SER A C 1
ATOM 669 O O . SER A 1 87 ? -20.797 24.109 13.281 1 49.84 87 SER A O 1
ATOM 671 N N . ASP A 1 88 ? -21.453 26.031 12.961 1 57.88 88 ASP A N 1
ATOM 672 C CA . ASP A 1 88 ? -21.812 26.031 11.539 1 57.88 88 ASP A CA 1
ATOM 673 C C . ASP A 1 88 ? -20.656 25.5 10.695 1 57.88 88 ASP A C 1
ATOM 675 O O . ASP A 1 88 ? -20.875 24.891 9.641 1 57.88 88 ASP A O 1
ATOM 679 N N . THR A 1 89 ? -19.328 25.672 11.078 1 72.12 89 THR A N 1
ATOM 680 C CA . THR A 1 89 ? -18.234 25.203 10.242 1 72.12 89 THR A CA 1
ATOM 681 C C . THR A 1 89 ? -17.562 23.984 10.859 1 72.12 89 THR A C 1
ATOM 683 O O . THR A 1 89 ? -17.047 24.047 11.977 1 72.12 89 THR A O 1
ATOM 686 N N . PRO A 1 90 ? -17.562 22.797 10.18 1 82.19 90 PRO A N 1
ATOM 687 C CA . PRO A 1 90 ? -16.938 21.578 10.719 1 82.19 90 PRO A CA 1
ATOM 688 C C . PRO A 1 90 ? -15.484 21.781 11.117 1 82.19 90 PRO A C 1
ATOM 690 O O . PRO A 1 90 ? -14.75 22.5 10.43 1 82.19 90 PRO A O 1
ATOM 693 N N . LYS A 1 91 ? -15.102 21.375 12.336 1 85.88 91 LYS A N 1
ATOM 694 C CA . LYS A 1 91 ? -13.734 21.406 12.844 1 85.88 91 LYS A CA 1
ATOM 695 C C . LYS A 1 91 ? -13.367 20.109 13.539 1 85.88 91 LYS A C 1
ATOM 697 O O . LYS A 1 91 ? -14.25 19.344 13.938 1 85.88 91 LYS A O 1
ATOM 702 N N . GLY A 1 92 ? -12.039 19.797 13.555 1 90.62 92 GLY A N 1
ATOM 703 C CA . GLY A 1 92 ? -11.586 18.641 14.297 1 90.62 92 GLY A CA 1
ATOM 704 C C . GLY A 1 92 ? -10.664 17.734 13.5 1 90.62 92 GLY A C 1
ATOM 705 O O . GLY A 1 92 ? -10.164 18.141 12.445 1 90.62 92 GLY A O 1
ATOM 706 N N . HIS A 1 93 ? -10.375 16.594 14.117 1 92.19 93 HIS A N 1
ATOM 707 C CA . HIS A 1 93 ? -9.445 15.633 13.539 1 92.19 93 HIS A CA 1
ATOM 708 C C . HIS A 1 93 ? -10.156 14.336 13.148 1 92.19 93 HIS A C 1
ATOM 710 O O . HIS A 1 93 ? -10.969 13.82 13.914 1 92.19 93 HIS A O 1
ATOM 716 N N . LEU A 1 94 ? -9.891 13.93 11.938 1 93 94 LEU A N 1
ATOM 717 C CA . LEU A 1 94 ? -10.453 12.672 11.445 1 93 94 LEU A CA 1
ATOM 718 C C . LEU A 1 94 ? -9.344 11.656 11.172 1 93 94 LEU A C 1
ATOM 720 O O . LEU A 1 94 ? -8.406 11.938 10.422 1 93 94 LEU A O 1
ATOM 724 N N . ARG A 1 95 ? -9.453 10.562 11.805 1 93.38 95 ARG A N 1
ATOM 725 C CA . ARG A 1 95 ? -8.547 9.445 11.562 1 93.38 95 ARG A CA 1
ATOM 726 C C . ARG A 1 95 ? -9.242 8.328 10.797 1 93.38 95 ARG A C 1
ATOM 728 O O . ARG A 1 95 ? -10.164 7.695 11.32 1 93.38 95 ARG A O 1
ATOM 735 N N . ILE A 1 96 ? -8.703 8.055 9.57 1 94.19 96 ILE A N 1
ATOM 736 C CA . ILE A 1 96 ? -9.391 7.184 8.625 1 94.19 96 ILE A CA 1
ATOM 737 C C . ILE A 1 96 ? -8.484 6.012 8.25 1 94.19 96 ILE A C 1
ATOM 739 O O . ILE A 1 96 ? -7.285 6.191 8.031 1 94.19 96 ILE A O 1
ATOM 743 N N . SER A 1 97 ? -9.047 4.828 8.18 1 93.5 97 SER A N 1
ATOM 744 C CA . SER A 1 97 ? -8.352 3.678 7.609 1 93.5 97 SER A CA 1
ATOM 745 C C . SER A 1 97 ? -9.141 3.068 6.457 1 93.5 97 SER A C 1
ATOM 747 O O . SER A 1 97 ? -10.375 3.004 6.508 1 93.5 97 SER A O 1
ATOM 749 N N . CYS A 1 98 ? -8.5 2.693 5.496 1 93.31 98 CYS A N 1
ATOM 750 C CA . CYS A 1 98 ? -9.172 2.047 4.375 1 93.31 98 CYS A CA 1
ATOM 751 C C . CYS A 1 98 ? -8.203 1.161 3.6 1 93.31 98 CYS A C 1
ATOM 753 O O . CYS A 1 98 ? -6.988 1.249 3.789 1 93.31 98 CYS A O 1
ATOM 755 N N . PRO A 1 99 ? -8.727 0.23 2.787 1 91.88 99 PRO A N 1
ATOM 756 C CA . PRO A 1 99 ? -7.867 -0.578 1.921 1 91.88 99 PRO A CA 1
ATOM 757 C C . PRO A 1 99 ? -7.043 0.269 0.952 1 91.88 99 PRO A C 1
ATOM 759 O O . PRO A 1 99 ? -7.504 1.32 0.5 1 91.88 99 PRO A O 1
ATOM 762 N N . SER A 1 100 ? -5.91 -0.243 0.587 1 92.06 100 SER A N 1
ATOM 763 C CA . SER A 1 100 ? -4.91 0.512 -0.161 1 92.06 100 SER A CA 1
ATOM 764 C C . SER A 1 100 ? -5.48 1.028 -1.479 1 92.06 100 SER A C 1
ATOM 766 O O . SER A 1 100 ? -5.422 2.229 -1.757 1 92.06 100 SER A O 1
ATOM 768 N N . LEU A 1 101 ? -6.008 0.161 -2.27 1 91.38 101 LEU A N 1
ATOM 769 C CA . LEU A 1 101 ? -6.488 0.58 -3.584 1 91.38 101 LEU A CA 1
ATOM 770 C C . LEU A 1 101 ? -7.66 1.545 -3.453 1 91.38 101 LEU A C 1
ATOM 772 O O . LEU A 1 101 ? -7.738 2.537 -4.18 1 91.38 101 LEU A O 1
ATOM 776 N N . PHE A 1 102 ? -8.594 1.26 -2.514 1 93.5 102 PHE A N 1
ATOM 777 C CA . PHE A 1 102 ? -9.727 2.145 -2.295 1 93.5 102 PHE A CA 1
ATOM 778 C C . PHE A 1 102 ? -9.266 3.535 -1.886 1 93.5 102 PHE A C 1
ATOM 780 O O . PHE A 1 102 ? -9.789 4.539 -2.367 1 93.5 102 PHE A O 1
ATOM 787 N N . GLY A 1 103 ? -8.32 3.547 -1.02 1 95.69 103 GLY A N 1
ATOM 788 C CA . GLY A 1 103 ? -7.754 4.809 -0.574 1 95.69 103 GLY A CA 1
ATOM 789 C C . GLY A 1 103 ? -7.117 5.605 -1.696 1 95.69 103 GLY A C 1
ATOM 790 O O . GLY A 1 103 ? -7.344 6.812 -1.817 1 95.69 103 GLY A O 1
ATOM 791 N N . ARG A 1 104 ? -6.379 4.961 -2.533 1 94.38 104 ARG A N 1
ATOM 792 C CA . ARG A 1 104 ? -5.602 5.621 -3.576 1 94.38 104 ARG A CA 1
ATOM 793 C C . ARG A 1 104 ? -6.496 6.07 -4.727 1 94.38 104 ARG A C 1
ATOM 795 O O . ARG A 1 104 ? -6.188 7.039 -5.422 1 94.38 104 ARG A O 1
ATOM 802 N N . LYS A 1 105 ? -7.598 5.457 -4.879 1 92.88 105 LYS A N 1
ATOM 803 C CA . LYS A 1 105 ? -8.43 5.77 -6.035 1 92.88 105 LYS A CA 1
ATOM 804 C C . LYS A 1 105 ? -9.594 6.68 -5.652 1 92.88 105 LYS A C 1
ATOM 806 O O . LYS A 1 105 ? -9.984 7.555 -6.426 1 92.88 105 LYS A O 1
ATOM 811 N N . TYR A 1 106 ? -10.117 6.496 -4.453 1 93.88 106 TYR A N 1
ATOM 812 C CA . TYR A 1 106 ? -11.367 7.188 -4.156 1 93.88 106 TYR A CA 1
ATOM 813 C C . TYR A 1 106 ? -11.227 8.062 -2.918 1 93.88 106 TYR A C 1
ATOM 815 O O . TYR A 1 106 ? -11.641 9.227 -2.92 1 93.88 106 TYR A O 1
ATOM 823 N N . VAL A 1 107 ? -10.578 7.566 -1.913 1 96.69 107 VAL A N 1
ATOM 824 C CA . VAL A 1 107 ? -10.492 8.312 -0.661 1 96.69 107 VAL A CA 1
ATOM 825 C C . VAL A 1 107 ? -9.586 9.523 -0.845 1 96.69 107 VAL A C 1
ATOM 827 O O . VAL A 1 107 ? -9.844 10.594 -0.282 1 96.69 107 VAL A O 1
ATOM 830 N N . LYS A 1 108 ? -8.547 9.32 -1.581 1 95.56 108 LYS A N 1
ATOM 831 C CA . LYS A 1 108 ? -7.57 10.375 -1.819 1 95.56 108 LYS A CA 1
ATOM 832 C C . LYS A 1 108 ? -8.242 11.648 -2.316 1 95.56 108 LYS A C 1
ATOM 834 O O . LYS A 1 108 ? -8.039 12.727 -1.758 1 95.56 108 LYS A O 1
ATOM 839 N N . GLU A 1 109 ? -9.078 11.523 -3.275 1 93.94 109 GLU A N 1
ATOM 840 C CA . GLU A 1 109 ? -9.781 12.672 -3.84 1 93.94 109 GLU A CA 1
ATOM 841 C C . GLU A 1 109 ? -10.773 13.258 -2.844 1 93.94 109 GLU A C 1
ATOM 843 O O . GLU A 1 109 ? -10.945 14.477 -2.766 1 93.94 109 GLU A O 1
ATOM 848 N N . SER A 1 110 ? -11.414 12.422 -2.195 1 96.25 110 SER A N 1
ATOM 849 C CA . SER A 1 110 ? -12.398 12.844 -1.2 1 96.25 110 SER A CA 1
ATOM 850 C C . SER A 1 110 ? -11.742 13.664 -0.094 1 96.25 110 SER A C 1
ATOM 852 O O . SER A 1 110 ? -12.281 14.688 0.333 1 96.25 110 SER A O 1
ATOM 854 N N . VAL A 1 111 ? -10.609 13.266 0.345 1 97.75 111 VAL A N 1
ATOM 855 C CA . VAL A 1 111 ? -9.922 13.945 1.439 1 97.75 111 VAL A CA 1
ATOM 856 C C . VAL A 1 111 ? -9.461 15.328 0.986 1 97.75 111 VAL A C 1
ATOM 858 O O . VAL A 1 111 ? -9.602 16.312 1.722 1 97.75 111 VAL A O 1
ATOM 861 N N . VAL A 1 112 ? -8.906 15.406 -0.19 1 96 112 VAL A N 1
ATOM 862 C CA . VAL A 1 112 ? -8.438 16.688 -0.716 1 96 112 VAL A CA 1
ATOM 863 C C . VAL A 1 112 ? -9.594 17.672 -0.799 1 96 112 VAL A C 1
ATOM 865 O O . VAL A 1 112 ? -9.492 18.812 -0.327 1 96 112 VAL A O 1
ATOM 868 N N . ALA A 1 113 ? -10.703 17.219 -1.335 1 93.44 113 ALA A N 1
ATOM 869 C CA . ALA A 1 113 ? -11.891 18.062 -1.43 1 93.44 113 ALA A CA 1
ATOM 870 C C . ALA A 1 113 ? -12.383 18.469 -0.045 1 93.44 113 ALA A C 1
ATOM 872 O O . ALA A 1 113 ? -12.766 19.625 0.161 1 93.44 113 ALA A O 1
ATOM 873 N N . PHE A 1 114 ? -12.359 17.531 0.811 1 95.06 114 PHE A N 1
ATOM 874 C CA . PHE A 1 114 ? -12.828 17.75 2.174 1 95.06 114 PHE A CA 1
ATOM 875 C C . PHE A 1 114 ? -11.969 18.797 2.883 1 95.06 114 PHE A C 1
ATOM 877 O O . PHE A 1 114 ? -12.5 19.719 3.504 1 95.06 114 PHE A O 1
ATOM 884 N N . LEU A 1 115 ? -10.688 18.734 2.793 1 96.12 115 LEU A N 1
ATOM 885 C CA . LEU A 1 115 ? -9.75 19.641 3.459 1 96.12 115 LEU A CA 1
ATOM 886 C C . LEU A 1 115 ? -9.812 21.031 2.838 1 96.12 115 LEU A C 1
ATOM 888 O O . LEU A 1 115 ? -9.633 22.031 3.533 1 96.12 115 LEU A O 1
ATOM 892 N N . LYS A 1 116 ? -9.992 21.125 1.584 1 92.88 116 LYS A N 1
ATOM 893 C CA . LYS A 1 116 ? -10.125 22.422 0.929 1 92.88 116 LYS A CA 1
ATOM 894 C C . LYS A 1 116 ? -11.414 23.125 1.363 1 92.88 116 LYS A C 1
ATOM 896 O O . LYS A 1 116 ? -11.43 24.344 1.554 1 92.88 116 LYS A O 1
ATOM 901 N N . ARG A 1 117 ? -12.453 22.359 1.572 1 90.56 117 ARG A N 1
ATOM 902 C CA . ARG A 1 117 ? -13.758 22.891 1.942 1 90.56 117 ARG A CA 1
ATOM 903 C C . ARG A 1 117 ? -13.797 23.281 3.418 1 90.56 117 ARG A C 1
ATOM 905 O O . ARG A 1 117 ? -14.453 24.25 3.797 1 90.56 117 ARG A O 1
ATOM 912 N N . TYR A 1 118 ? -13.109 22.516 4.207 1 92.56 118 TYR A N 1
ATOM 913 C CA . TYR A 1 118 ? -13.164 22.734 5.648 1 92.56 118 TYR A CA 1
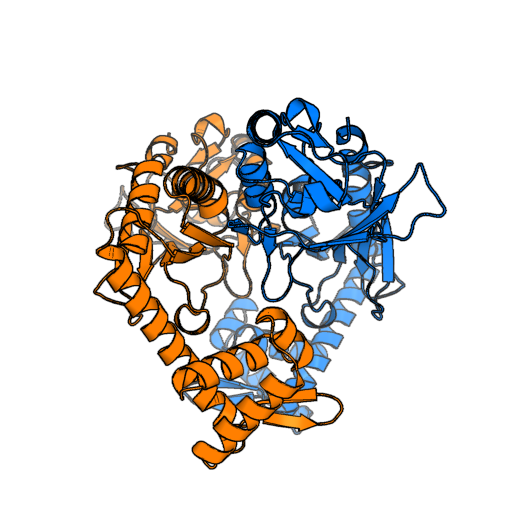ATOM 914 C C . TYR A 1 118 ? -11.773 23 6.215 1 92.56 118 TYR A C 1
ATOM 916 O O . TYR A 1 118 ? -11.117 22.094 6.734 1 92.56 118 TYR A O 1
ATOM 924 N N . PRO A 1 119 ? -11.359 24.172 6.309 1 91.44 119 PRO A N 1
ATOM 925 C CA . PRO A 1 119 ? -9.984 24.562 6.641 1 91.44 119 PRO A CA 1
ATOM 926 C C . PRO A 1 119 ? -9.625 24.25 8.094 1 91.44 119 PRO A C 1
ATOM 928 O O . PRO A 1 119 ? -8.445 24.266 8.453 1 91.44 119 PRO A O 1
ATOM 931 N N . GLN A 1 120 ? -10.594 23.984 8.945 1 92.06 120 GLN A N 1
ATOM 932 C CA . GLN A 1 120 ? -10.305 23.75 10.359 1 92.06 120 GLN A CA 1
ATOM 933 C C . GLN A 1 120 ? -10.289 22.266 10.672 1 92.06 120 GLN A C 1
ATOM 935 O O . GLN A 1 120 ? -10.258 21.875 11.844 1 92.06 120 GLN A O 1
ATOM 940 N N . VAL A 1 121 ? -10.289 21.5 9.648 1 94.19 121 VAL A N 1
ATOM 941 C CA . VAL A 1 121 ? -10.273 20.047 9.805 1 94.19 121 VAL A CA 1
ATOM 942 C C . VAL A 1 121 ? -8.875 19.516 9.477 1 94.19 121 VAL A C 1
ATOM 944 O O . VAL A 1 121 ? -8.219 20 8.555 1 94.19 121 VAL A O 1
ATOM 947 N N . SER A 1 122 ? -8.422 18.562 10.25 1 96.69 122 SER A N 1
ATOM 948 C CA . SER A 1 122 ? -7.242 17.766 9.922 1 96.69 122 SER A CA 1
ATOM 949 C C . SER A 1 122 ? -7.598 16.297 9.719 1 96.69 122 SER A C 1
ATOM 951 O O . SER A 1 122 ? -8.547 15.797 10.32 1 96.69 122 SER A O 1
ATOM 953 N N . VAL A 1 123 ? -6.879 15.703 8.805 1 97.25 123 VAL A N 1
ATOM 954 C CA . VAL A 1 123 ? -7.203 14.328 8.445 1 97.25 123 VAL A CA 1
ATOM 955 C C . VAL A 1 123 ? -5.934 13.477 8.445 1 97.25 123 VAL A C 1
ATOM 957 O O . VAL A 1 123 ? -4.891 13.914 7.945 1 97.25 123 VAL A O 1
ATOM 960 N N . GLU A 1 124 ? -6 12.344 9.008 1 96.56 124 GLU A N 1
ATOM 961 C CA . GLU A 1 124 ? -4.996 11.289 8.891 1 96.56 124 GLU A CA 1
ATOM 962 C C . GLU A 1 124 ? -5.566 10.062 8.188 1 96.56 124 GLU A C 1
ATOM 964 O O . GLU A 1 124 ? -6.59 9.516 8.602 1 96.56 124 GLU A O 1
ATOM 969 N N . VAL A 1 125 ? -4.906 9.688 7.098 1 96.75 125 VAL A N 1
ATOM 970 C CA . VAL A 1 125 ? -5.344 8.508 6.355 1 96.75 125 VAL A CA 1
ATOM 971 C C . VAL A 1 125 ? -4.289 7.41 6.469 1 96.75 125 VAL A C 1
ATOM 973 O O . VAL A 1 125 ? -3.121 7.625 6.133 1 96.75 125 VAL A O 1
ATOM 976 N N . ILE A 1 126 ? -4.727 6.266 6.918 1 93.62 126 ILE A N 1
ATOM 977 C CA . ILE A 1 126 ? -3.863 5.094 7.035 1 93.62 126 ILE A CA 1
ATOM 978 C C . ILE A 1 126 ? -4.363 3.988 6.109 1 93.62 126 ILE A C 1
ATOM 980 O O . ILE A 1 126 ? -5.441 3.43 6.324 1 93.62 126 ILE A O 1
ATOM 984 N N . LEU A 1 127 ? -3.582 3.711 5.113 1 92.44 127 LEU A N 1
ATOM 985 C CA . LEU A 1 127 ? -3.896 2.594 4.227 1 92.44 127 LEU A CA 1
ATOM 986 C C . LEU A 1 127 ? -3.365 1.282 4.801 1 92.44 127 LEU A C 1
ATOM 988 O O . LEU A 1 127 ? -2.186 1.184 5.145 1 92.44 127 LEU A O 1
ATOM 992 N N . ASN A 1 128 ? -4.262 0.373 4.887 1 85.06 128 ASN A N 1
ATOM 993 C CA . ASN A 1 128 ? -3.928 -0.924 5.465 1 85.06 128 ASN A CA 1
ATOM 994 C C . ASN A 1 128 ? -4.867 -2.02 4.969 1 85.06 128 ASN A C 1
ATOM 996 O O . ASN A 1 128 ? -6.086 -1.907 5.105 1 85.06 128 ASN A O 1
ATOM 1000 N N . ASP A 1 129 ? -4.309 -3.084 4.473 1 81.19 129 ASP A N 1
ATOM 1001 C CA . ASP A 1 129 ? -5.137 -4.145 3.908 1 81.19 129 ASP A CA 1
ATOM 1002 C C . ASP A 1 129 ? -5.359 -5.262 4.922 1 81.19 129 ASP A C 1
ATOM 1004 O O . ASP A 1 129 ? -6.035 -6.25 4.625 1 81.19 129 ASP A O 1
ATOM 1008 N N . ARG A 1 130 ? -4.754 -5.148 6.047 1 70.44 130 ARG A N 1
ATOM 1009 C CA . ARG A 1 130 ? -4.98 -6.137 7.094 1 70.44 130 ARG A CA 1
ATOM 1010 C C . ARG A 1 130 ? -6.223 -5.797 7.91 1 70.44 130 ARG A C 1
ATOM 1012 O O . ARG A 1 130 ? -6.656 -4.645 7.941 1 70.44 130 ARG A O 1
ATOM 1019 N N . ARG A 1 131 ? -6.93 -6.918 8.344 1 61.5 131 ARG A N 1
ATOM 1020 C CA . ARG A 1 131 ? -8.047 -6.68 9.25 1 61.5 131 ARG A CA 1
ATOM 1021 C C . ARG A 1 131 ? -7.586 -5.961 10.516 1 61.5 131 ARG A C 1
ATOM 1023 O O . ARG A 1 131 ? -6.727 -6.465 11.242 1 61.5 131 ARG A O 1
ATOM 1030 N N . VAL A 1 132 ? -7.789 -4.707 10.523 1 54.75 132 VAL A N 1
ATOM 1031 C CA . VAL A 1 132 ? -7.305 -3.881 11.625 1 54.75 132 VAL A CA 1
ATOM 1032 C C . VAL A 1 132 ? -8.281 -3.953 12.789 1 54.75 132 VAL A C 1
ATOM 1034 O O . VAL A 1 132 ? -9.492 -4.102 12.586 1 54.75 132 VAL A O 1
ATOM 1037 N N . ASP A 1 133 ? -7.586 -4.09 13.883 1 55.66 133 ASP A N 1
ATOM 1038 C CA . ASP A 1 133 ? -8.391 -3.928 15.094 1 55.66 133 ASP A CA 1
ATOM 1039 C C . ASP A 1 133 ? -8.812 -2.473 15.281 1 55.66 133 ASP A C 1
ATOM 1041 O O . ASP A 1 133 ? -7.992 -1.618 15.625 1 55.66 133 ASP A O 1
ATOM 1045 N N . LEU A 1 134 ? -10.039 -2.164 15 1 57.72 134 LEU A N 1
ATOM 1046 C CA . LEU A 1 134 ? -10.594 -0.813 15.008 1 57.72 134 LEU A CA 1
ATOM 1047 C C . LEU A 1 134 ? -10.516 -0.199 16.406 1 57.72 134 LEU A C 1
ATOM 1049 O O . LEU A 1 134 ? -10.289 1.004 16.547 1 57.72 134 LEU A O 1
ATOM 1053 N N . ILE A 1 135 ? -10.828 -0.992 17.328 1 53.19 135 ILE A N 1
ATOM 1054 C CA . ILE A 1 135 ? -10.992 -0.501 18.688 1 53.19 135 ILE A CA 1
ATOM 1055 C C . ILE A 1 135 ? -9.633 -0.073 19.25 1 53.19 135 ILE A C 1
ATOM 1057 O O . ILE A 1 135 ? -9.516 0.994 19.844 1 53.19 135 ILE A O 1
ATOM 1061 N N . GLY A 1 136 ? -8.703 -0.857 18.906 1 55.16 136 GLY A N 1
ATOM 1062 C CA . GLY A 1 136 ? -7.398 -0.589 19.484 1 55.16 136 GLY A CA 1
ATOM 1063 C C . GLY A 1 136 ? -6.66 0.541 18.781 1 55.16 136 GLY A C 1
ATOM 1064 O O . GLY A 1 136 ? -5.918 1.288 19.422 1 55.16 136 GLY A O 1
ATOM 1065 N N . GLU A 1 137 ? -7.012 0.804 17.531 1 62.56 137 GLU A N 1
ATOM 1066 C CA . GLU A 1 137 ? -6.176 1.758 16.812 1 62.56 137 GLU A CA 1
ATOM 1067 C C . GLU A 1 137 ? -6.863 3.117 16.703 1 62.56 137 GLU A C 1
ATOM 1069 O O . GLU A 1 137 ? -6.289 4.062 16.156 1 62.56 137 GLU A O 1
ATOM 1074 N N . ARG A 1 138 ? -7.988 3.461 17.375 1 74.81 138 ARG A N 1
ATOM 1075 C CA . ARG A 1 138 ? -8.703 4.727 17.516 1 74.81 138 ARG A CA 1
ATOM 1076 C C . ARG A 1 138 ? -9.016 5.328 16.141 1 74.81 138 ARG A C 1
ATOM 1078 O O . ARG A 1 138 ? -8.703 6.492 15.891 1 74.81 138 ARG A O 1
ATOM 1085 N N . TYR A 1 139 ? -9.562 4.633 15.281 1 87.75 139 TYR A N 1
ATOM 1086 C CA . TYR A 1 139 ? -10.055 5.172 14.016 1 87.75 139 TYR A CA 1
ATOM 1087 C C . TYR A 1 139 ? -11.453 5.75 14.172 1 87.75 139 TYR A C 1
ATOM 1089 O O . TYR A 1 139 ? -12.273 5.215 14.922 1 87.75 139 TYR A O 1
ATOM 1097 N N . ASP A 1 140 ? -11.641 6.914 13.547 1 88.44 140 ASP A N 1
ATOM 1098 C CA . ASP A 1 140 ? -12.977 7.5 13.531 1 88.44 140 ASP A CA 1
ATOM 1099 C C . ASP A 1 140 ? -13.867 6.797 12.508 1 88.44 140 ASP A C 1
ATOM 1101 O O . ASP A 1 140 ? -15.078 6.684 12.711 1 88.44 140 ASP A O 1
ATOM 1105 N N . VAL A 1 141 ? -13.273 6.406 11.391 1 91 141 VAL A N 1
ATOM 1106 C CA . VAL A 1 141 ? -13.992 5.664 10.367 1 91 141 VAL A CA 1
ATOM 1107 C C . VAL A 1 141 ? -13.039 4.684 9.68 1 91 141 VAL A C 1
ATOM 1109 O O . VAL A 1 141 ? -11.891 5.02 9.391 1 91 141 VAL A O 1
ATOM 1112 N N . VAL A 1 142 ? -13.508 3.51 9.453 1 91.56 142 VAL A N 1
ATOM 1113 C CA . VAL A 1 142 ? -12.773 2.484 8.727 1 91.56 142 VAL A CA 1
ATOM 1114 C C . VAL A 1 142 ? -13.594 2.004 7.535 1 91.56 142 VAL A C 1
ATOM 1116 O O . VAL A 1 142 ? -14.758 1.616 7.691 1 91.56 142 VAL A O 1
ATOM 1119 N N . PHE A 1 143 ? -13 2.129 6.43 1 93.06 143 PHE A N 1
ATOM 1120 C CA . PHE A 1 143 ? -13.617 1.508 5.266 1 93.06 143 PHE A CA 1
ATOM 1121 C C . PHE A 1 143 ? -13.125 0.08 5.082 1 93.06 143 PHE A C 1
ATOM 1123 O O . PHE A 1 143 ? -11.922 -0.182 5.184 1 93.06 143 PHE A O 1
ATOM 1130 N N . ARG A 1 144 ? -14.047 -0.803 4.797 1 90.69 144 ARG A N 1
ATOM 1131 C CA . ARG A 1 144 ? -13.695 -2.213 4.676 1 90.69 144 ARG A CA 1
ATOM 1132 C C . ARG A 1 144 ? -14.469 -2.875 3.537 1 90.69 144 ARG A C 1
ATOM 1134 O O . ARG A 1 144 ? -15.641 -2.572 3.318 1 90.69 144 ARG A O 1
ATOM 1141 N N . VAL A 1 145 ? -13.734 -3.695 2.928 1 89.44 145 VAL A N 1
ATOM 1142 C CA . VAL A 1 145 ? -14.359 -4.543 1.917 1 89.44 145 VAL A CA 1
ATOM 1143 C C . VAL A 1 145 ? -14.578 -5.945 2.479 1 89.44 145 VAL A C 1
ATOM 1145 O O . VAL A 1 145 ? -13.703 -6.492 3.154 1 89.44 145 VAL A O 1
ATOM 1148 N N . GLY A 1 146 ? -15.625 -6.535 2.166 1 84.31 146 GLY A N 1
ATOM 1149 C CA . GLY A 1 146 ? -15.922 -7.883 2.623 1 84.31 146 GLY A CA 1
ATOM 1150 C C . GLY A 1 146 ? -17.156 -7.961 3.504 1 84.31 146 GLY A C 1
ATOM 1151 O O . GLY A 1 146 ? -18.062 -7.145 3.371 1 84.31 146 GLY A O 1
ATOM 1152 N N . SER A 1 147 ? -17.188 -9.055 4.359 1 74.94 147 SER A N 1
ATOM 1153 C CA . SER A 1 147 ? -18.344 -9.258 5.227 1 74.94 147 SER A CA 1
ATOM 1154 C C . SER A 1 147 ? -18.203 -8.461 6.523 1 74.94 147 SER A C 1
ATOM 1156 O O . SER A 1 147 ? -17.125 -8.414 7.117 1 74.94 147 SER A O 1
ATOM 1158 N N . PRO A 1 148 ? -19.281 -7.66 6.754 1 64.56 148 PRO A N 1
ATOM 1159 C CA . PRO A 1 148 ? -19.172 -6.906 8.008 1 64.56 148 PRO A CA 1
ATOM 1160 C C . PRO A 1 148 ? -18.938 -7.801 9.219 1 64.56 148 PRO A C 1
ATOM 1162 O O . PRO A 1 148 ? -19.391 -8.945 9.25 1 64.56 148 PRO A O 1
ATOM 1165 N N . VAL A 1 149 ? -17.844 -7.547 9.883 1 61.62 149 VAL A N 1
ATOM 1166 C CA . VAL A 1 149 ? -17.578 -8.328 11.086 1 61.62 149 VAL A CA 1
ATOM 1167 C C . VAL A 1 149 ? -18.531 -7.914 12.195 1 61.62 149 VAL A C 1
ATOM 1169 O O . VAL A 1 149 ? -19.016 -6.777 12.227 1 61.62 149 VAL A O 1
ATOM 1172 N N . ASP A 1 150 ? -18.953 -8.914 12.891 1 59.06 150 ASP A N 1
ATOM 1173 C CA . ASP A 1 150 ? -19.797 -8.75 14.07 1 59.06 150 ASP A CA 1
ATOM 1174 C C . ASP A 1 150 ? -19.094 -7.871 15.117 1 59.06 150 ASP A C 1
ATOM 1176 O O . ASP A 1 150 ? -18.359 -8.375 15.969 1 59.06 150 ASP A O 1
ATOM 1180 N N . SER A 1 151 ? -18.781 -6.695 14.703 1 63.06 151 SER A N 1
ATOM 1181 C CA . SER A 1 151 ? -18.172 -5.883 15.75 1 63.06 151 SER A CA 1
ATOM 1182 C C . SER A 1 151 ? -19.172 -4.934 16.375 1 63.06 151 SER A C 1
ATOM 1184 O O . SER A 1 151 ? -20.297 -4.793 15.883 1 63.06 151 SER A O 1
ATOM 1186 N N . ASN A 1 152 ? -18.938 -4.492 17.594 1 68.56 152 ASN A N 1
ATOM 1187 C CA . ASN A 1 152 ? -19.656 -3.432 18.281 1 68.56 152 ASN A CA 1
ATOM 1188 C C . ASN A 1 152 ? -19.641 -2.131 17.484 1 68.56 152 ASN A C 1
ATOM 1190 O O . ASN A 1 152 ? -20.094 -1.09 17.969 1 68.56 152 ASN A O 1
ATOM 1194 N N . LEU A 1 153 ? -19.328 -2.342 16.25 1 77.31 153 LEU A N 1
ATOM 1195 C CA . LEU A 1 153 ? -19.25 -1.167 15.383 1 77.31 153 LEU A CA 1
ATOM 1196 C C . LEU A 1 153 ? -20.484 -1.087 14.477 1 77.31 153 LEU A C 1
ATOM 1198 O O . LEU A 1 153 ? -21.094 -2.111 14.156 1 77.31 153 LEU A O 1
ATOM 1202 N N . VAL A 1 154 ? -20.859 0.174 14.266 1 83.31 154 VAL A N 1
ATOM 1203 C CA . VAL A 1 154 ? -21.875 0.393 13.227 1 83.31 154 VAL A CA 1
ATOM 1204 C C . VAL A 1 154 ? -21.25 0.187 11.852 1 83.31 154 VAL A C 1
ATOM 1206 O O . VAL A 1 154 ? -20.156 0.682 11.578 1 83.31 154 VAL A O 1
ATOM 1209 N N . ALA A 1 155 ? -21.922 -0.569 11.07 1 88.38 155 ALA A N 1
ATOM 1210 C CA . ALA A 1 155 ? -21.5 -0.813 9.695 1 88.38 155 ALA A CA 1
ATOM 1211 C C . ALA A 1 155 ? -22.516 -0.26 8.695 1 88.38 155 ALA A C 1
ATOM 1213 O O . ALA A 1 155 ? -23.625 -0.781 8.57 1 88.38 155 ALA A O 1
ATOM 1214 N N . LYS A 1 156 ? -22.141 0.815 8.055 1 89.88 156 LYS A N 1
ATOM 1215 C CA . LYS A 1 156 ? -22.969 1.367 6.984 1 89.88 156 LYS A CA 1
ATOM 1216 C C . LYS A 1 156 ? -22.516 0.853 5.621 1 89.88 156 LYS A C 1
ATOM 1218 O O . LYS A 1 156 ? -21.391 1.113 5.195 1 89.88 156 LYS A O 1
ATOM 1223 N N . LYS A 1 157 ? -23.391 0.208 4.938 1 92.19 157 LYS A N 1
ATOM 1224 C CA . LYS A 1 157 ? -23.062 -0.284 3.604 1 92.19 157 LYS A CA 1
ATOM 1225 C C . LYS A 1 157 ? -23.047 0.855 2.588 1 92.19 157 LYS A C 1
ATOM 1227 O O . LYS A 1 157 ? -23.984 1.639 2.506 1 92.19 157 LYS A O 1
ATOM 1232 N N . LEU A 1 158 ? -21.969 0.945 1.845 1 94.19 158 LEU A N 1
ATOM 1233 C CA . LEU A 1 158 ? -21.828 2.014 0.862 1 94.19 158 LEU A CA 1
ATOM 1234 C C . LEU A 1 158 ? -22.047 1.488 -0.552 1 94.19 158 LEU A C 1
ATOM 1236 O O . LEU A 1 158 ? -22.484 2.232 -1.434 1 94.19 158 LEU A O 1
ATOM 1240 N N . ALA A 1 159 ? -21.703 0.248 -0.802 1 93.25 159 ALA A N 1
ATOM 1241 C CA . ALA A 1 159 ? -21.828 -0.338 -2.135 1 93.25 159 ALA A CA 1
ATOM 1242 C C . ALA A 1 159 ? -21.781 -1.861 -2.072 1 93.25 159 ALA A C 1
ATOM 1244 O O . ALA A 1 159 ? -21.219 -2.43 -1.129 1 93.25 159 ALA A O 1
ATOM 1245 N N . ASN A 1 160 ? -22.359 -2.469 -3.09 1 89.06 160 ASN A N 1
ATOM 1246 C CA . ASN A 1 160 ? -22.172 -3.902 -3.279 1 89.06 160 ASN A CA 1
ATOM 1247 C C . ASN A 1 160 ? -20.781 -4.211 -3.824 1 89.06 160 ASN A C 1
ATOM 1249 O O . ASN A 1 160 ? -20.109 -3.328 -4.367 1 89.06 160 ASN A O 1
ATOM 1253 N N . HIS A 1 161 ? -20.391 -5.344 -3.537 1 87.88 161 HIS A N 1
ATOM 1254 C CA . HIS A 1 161 ? -19.094 -5.809 -4.008 1 87.88 161 HIS A CA 1
ATOM 1255 C C . HIS A 1 161 ? -19.188 -7.227 -4.562 1 87.88 161 HIS A C 1
ATOM 1257 O O . HIS A 1 161 ? -19.781 -8.109 -3.932 1 87.88 161 HIS A O 1
ATOM 1263 N N . GLN A 1 162 ? -18.672 -7.414 -5.785 1 90.31 162 GLN A N 1
ATOM 1264 C CA . GLN A 1 162 ? -18.672 -8.719 -6.438 1 90.31 162 GLN A CA 1
ATOM 1265 C C . GLN A 1 162 ? -17.266 -9.117 -6.863 1 90.31 162 GLN A C 1
ATOM 1267 O O . GLN A 1 162 ? -16.391 -8.258 -7.016 1 90.31 162 GLN A O 1
ATOM 1272 N N . LEU A 1 163 ? -17.141 -10.414 -6.941 1 94.81 163 LEU A N 1
ATOM 1273 C CA . LEU A 1 163 ? -15.875 -10.953 -7.434 1 94.81 163 LEU A CA 1
ATOM 1274 C C . LEU A 1 163 ? -15.992 -11.352 -8.898 1 94.81 163 LEU A C 1
ATOM 1276 O O . LEU A 1 163 ? -17.078 -11.672 -9.383 1 94.81 163 LEU A O 1
ATOM 1280 N N . LEU A 1 164 ? -14.883 -11.273 -9.562 1 96.19 164 LEU A N 1
ATOM 1281 C CA . LEU A 1 164 ? -14.742 -11.656 -10.961 1 96.19 164 LEU A CA 1
ATOM 1282 C C . LEU A 1 164 ? -13.508 -12.539 -11.164 1 96.19 164 LEU A C 1
ATOM 1284 O O . LEU A 1 164 ? -12.578 -12.492 -10.359 1 96.19 164 LEU A O 1
ATOM 1288 N N . LEU A 1 165 ? -13.656 -13.328 -12.141 1 98.12 165 LEU A N 1
ATOM 1289 C CA . LEU A 1 165 ? -12.492 -14.039 -12.664 1 98.12 165 LEU A CA 1
ATOM 1290 C C . LEU A 1 165 ? -11.992 -13.383 -13.953 1 98.12 165 LEU A C 1
ATOM 1292 O O . LEU A 1 165 ? -12.727 -13.297 -14.938 1 98.12 165 LEU A O 1
ATOM 1296 N N . LEU A 1 166 ? -10.719 -12.938 -13.906 1 98.38 166 LEU A N 1
ATOM 1297 C CA . LEU A 1 166 ? -10.211 -12.172 -15.039 1 98.38 166 LEU A CA 1
ATOM 1298 C C . LEU A 1 166 ? -8.891 -12.75 -15.531 1 98.38 166 LEU A C 1
ATOM 1300 O O . LEU A 1 166 ? -8.086 -13.242 -14.742 1 98.38 166 LEU A O 1
ATOM 1304 N N . ALA A 1 167 ? -8.695 -12.672 -16.781 1 98.69 167 ALA A N 1
ATOM 1305 C CA . ALA A 1 167 ? -7.441 -12.984 -17.469 1 98.69 167 ALA A CA 1
ATOM 1306 C C . ALA A 1 167 ? -7.195 -12.031 -18.625 1 98.69 167 ALA A C 1
ATOM 1308 O O . ALA A 1 167 ? -8.117 -11.359 -19.094 1 98.69 167 ALA A O 1
ATOM 1309 N N . SER A 1 168 ? -5.945 -11.961 -19.031 1 98.5 168 SER A N 1
ATOM 1310 C CA . SER A 1 168 ? -5.645 -11.133 -20.203 1 98.5 168 SER A CA 1
ATOM 1311 C C . SER A 1 168 ? -6.012 -11.852 -21.5 1 98.5 168 SER A C 1
ATOM 1313 O O . SER A 1 168 ? -6.062 -13.086 -21.531 1 98.5 168 SER A O 1
ATOM 1315 N N . LYS A 1 169 ? -6.25 -11.055 -22.516 1 97.19 169 LYS A N 1
ATOM 1316 C CA . LYS A 1 169 ? -6.484 -11.625 -23.844 1 97.19 169 LYS A CA 1
ATOM 1317 C C . LYS A 1 169 ? -5.297 -12.469 -24.297 1 97.19 169 LYS A C 1
ATOM 1319 O O . LYS A 1 169 ? -5.469 -13.523 -24.891 1 97.19 169 LYS A O 1
ATOM 1324 N N . ASP A 1 170 ? -4.129 -12.031 -23.969 1 95.44 170 ASP A N 1
ATOM 1325 C CA . ASP A 1 170 ? -2.914 -12.766 -24.312 1 95.44 170 ASP A CA 1
ATOM 1326 C C . ASP A 1 170 ? -2.873 -14.117 -23.609 1 95.44 170 ASP A C 1
ATOM 1328 O O . ASP A 1 170 ? -2.455 -15.117 -24.188 1 95.44 170 ASP A O 1
ATOM 1332 N N . PHE A 1 171 ? -3.27 -14.148 -22.391 1 97.56 171 PHE A N 1
ATOM 1333 C CA . PHE A 1 171 ? -3.32 -15.391 -21.625 1 97.56 171 PHE A CA 1
ATOM 1334 C C . PHE A 1 171 ? -4.262 -16.391 -22.281 1 97.56 171 PHE A C 1
ATOM 1336 O O . PHE A 1 171 ? -3.92 -17.578 -22.422 1 97.56 171 PHE A O 1
ATOM 1343 N N . ILE A 1 172 ? -5.379 -15.898 -22.688 1 97.44 172 ILE A N 1
ATOM 1344 C CA . ILE A 1 172 ? -6.379 -16.766 -23.312 1 97.44 172 ILE A CA 1
ATOM 1345 C C . ILE A 1 172 ? -5.852 -17.266 -24.656 1 97.44 172 ILE A C 1
ATOM 1347 O O . ILE A 1 172 ? -6.094 -18.422 -25.031 1 97.44 172 ILE A O 1
ATOM 1351 N N . ALA A 1 173 ? -5.18 -16.438 -25.328 1 95.88 173 ALA A N 1
ATOM 1352 C CA . ALA A 1 173 ? -4.598 -16.828 -26.609 1 95.88 173 ALA A CA 1
ATOM 1353 C C . ALA A 1 173 ? -3.6 -17.969 -26.422 1 95.88 173 ALA A C 1
ATOM 1355 O O . ALA A 1 173 ? -3.48 -18.859 -27.281 1 95.88 173 ALA A O 1
ATOM 1356 N N . GLU A 1 174 ? -2.975 -18.016 -25.328 1 95.06 174 GLU A N 1
ATOM 1357 C CA . GLU A 1 174 ? -1.923 -18.984 -25.062 1 95.06 174 GLU A CA 1
ATOM 1358 C C . GLU A 1 174 ? -2.492 -20.25 -24.422 1 95.06 174 GLU A C 1
ATOM 1360 O O . GLU A 1 174 ? -2.137 -21.359 -24.828 1 95.06 174 GLU A O 1
ATOM 1365 N N . TYR A 1 175 ? -3.42 -20.141 -23.5 1 96.62 175 TYR A N 1
ATOM 1366 C CA . TYR A 1 175 ? -3.824 -21.266 -22.672 1 96.62 175 TYR A CA 1
ATOM 1367 C C . TYR A 1 175 ? -5.227 -21.734 -23.031 1 96.62 175 TYR A C 1
ATOM 1369 O O . TYR A 1 175 ? -5.656 -22.812 -22.609 1 96.62 175 TYR A O 1
ATOM 1377 N N . GLY A 1 176 ? -5.977 -20.891 -23.844 1 96.69 176 GLY A N 1
ATOM 1378 C CA . GLY A 1 176 ? -7.359 -21.203 -24.156 1 96.69 176 GLY A CA 1
ATOM 1379 C C . GLY A 1 176 ? -8.352 -20.656 -23.156 1 96.69 176 GLY A C 1
ATOM 1380 O O . GLY A 1 176 ? -7.98 -20.344 -22.031 1 96.69 176 GLY A O 1
ATOM 1381 N N . TYR A 1 177 ? -9.602 -20.516 -23.547 1 97.56 177 TYR A N 1
ATOM 1382 C CA . TYR A 1 177 ? -10.695 -20.047 -22.703 1 97.56 177 TYR A CA 1
ATOM 1383 C C . TYR A 1 177 ? -11.312 -21.203 -21.922 1 97.56 177 TYR A C 1
ATOM 1385 O O . TYR A 1 177 ? -11.812 -22.172 -22.531 1 97.56 177 TYR A O 1
ATOM 1393 N N . PRO A 1 178 ? -11.266 -21.172 -20.609 1 98 178 PRO A N 1
ATOM 1394 C CA . PRO A 1 178 ? -11.883 -22.266 -19.844 1 98 178 PRO A CA 1
ATOM 1395 C C . PRO A 1 178 ? -13.406 -22.219 -19.891 1 98 178 PRO A C 1
ATOM 1397 O O . PRO A 1 178 ? -14.016 -21.172 -19.656 1 98 178 PRO A O 1
ATOM 1400 N N . GLU A 1 179 ? -14.039 -23.359 -20.047 1 96 179 GLU A N 1
ATOM 1401 C CA . GLU A 1 179 ? -15.492 -23.422 -20.141 1 96 179 GLU A CA 1
ATOM 1402 C C . GLU A 1 179 ? -16.109 -23.984 -18.859 1 96 179 GLU A C 1
ATOM 1404 O O . GLU A 1 179 ? -17.312 -23.875 -18.656 1 96 179 GLU A O 1
ATOM 1409 N N . THR A 1 180 ? -15.281 -24.609 -18.094 1 95.94 180 THR A N 1
ATOM 1410 C CA . THR A 1 180 ? -15.773 -25.203 -16.844 1 95.94 180 THR A CA 1
ATOM 1411 C C . THR A 1 180 ? -14.859 -24.812 -15.68 1 95.94 180 THR A C 1
ATOM 1413 O O . THR A 1 180 ? -13.703 -24.469 -15.891 1 95.94 180 THR A O 1
ATOM 1416 N N . PRO A 1 181 ? -15.367 -24.922 -14.461 1 97.19 181 PRO A N 1
ATOM 1417 C CA . PRO A 1 181 ? -14.531 -24.672 -13.281 1 97.19 181 PRO A CA 1
ATOM 1418 C C . PRO A 1 181 ? -13.312 -25.594 -13.219 1 97.19 181 PRO A C 1
ATOM 1420 O O . PRO A 1 181 ? -12.242 -25.172 -12.766 1 97.19 181 PRO A O 1
ATOM 1423 N N . GLN A 1 182 ? -13.477 -26.797 -13.648 1 95.75 182 GLN A N 1
ATOM 1424 C CA . GLN A 1 182 ? -12.375 -27.75 -13.641 1 95.75 182 GLN A CA 1
ATOM 1425 C C . GLN A 1 182 ? -11.258 -27.312 -14.586 1 95.75 182 GLN A C 1
ATOM 1427 O O . GLN A 1 182 ? -10.078 -27.438 -14.258 1 95.75 182 GLN A O 1
ATOM 1432 N N . GLU A 1 183 ? -11.648 -26.859 -15.75 1 97.31 183 GLU A N 1
ATOM 1433 C CA . GLU A 1 183 ? -10.664 -26.344 -16.688 1 97.31 183 GLU A CA 1
ATOM 1434 C C . GLU A 1 183 ? -9.938 -25.125 -16.125 1 97.31 183 GLU A C 1
ATOM 1436 O O . GLU A 1 183 ? -8.734 -24.969 -16.312 1 97.31 183 GLU A O 1
ATOM 1441 N N . LEU A 1 184 ? -10.688 -24.281 -15.43 1 98.12 184 LEU A N 1
ATOM 1442 C CA . LEU A 1 184 ? -10.094 -23.094 -14.797 1 98.12 184 LEU A CA 1
ATOM 1443 C C . LEU A 1 184 ? -9.055 -23.5 -13.758 1 98.12 184 LEU A C 1
ATOM 1445 O O . LEU A 1 184 ? -7.98 -22.906 -13.68 1 98.12 184 LEU A O 1
ATOM 1449 N N . ALA A 1 185 ? -9.359 -24.5 -12.977 1 96.75 185 ALA A N 1
ATOM 1450 C CA . ALA A 1 185 ? -8.508 -24.938 -11.875 1 96.75 185 ALA A CA 1
ATOM 1451 C C . ALA A 1 185 ? -7.156 -25.422 -12.391 1 96.75 185 ALA A C 1
ATOM 1453 O O . ALA A 1 185 ? -6.172 -25.438 -11.641 1 96.75 185 ALA A O 1
ATOM 1454 N N . ALA A 1 186 ? -7.094 -25.781 -13.641 1 96.88 186 ALA A N 1
ATOM 1455 C CA . ALA A 1 186 ? -5.875 -26.328 -14.227 1 96.88 186 ALA A CA 1
ATOM 1456 C C . ALA A 1 186 ? -4.969 -25.219 -14.766 1 96.88 186 ALA A C 1
ATOM 1458 O O . ALA A 1 186 ? -3.812 -25.469 -15.109 1 96.88 186 ALA A O 1
ATOM 1459 N N . LEU A 1 187 ? -5.469 -24 -14.805 1 97.94 187 LEU A N 1
ATOM 1460 C CA . LEU A 1 187 ? -4.723 -22.891 -15.359 1 97.94 187 LEU A CA 1
ATOM 1461 C C . LEU A 1 187 ? -3.949 -22.156 -14.273 1 97.94 187 LEU A C 1
ATOM 1463 O O . LEU A 1 187 ? -4.375 -22.125 -13.109 1 97.94 187 LEU A O 1
ATOM 1467 N N . PRO A 1 188 ? -2.785 -21.562 -14.672 1 97.88 188 PRO A N 1
ATOM 1468 C CA . PRO A 1 188 ? -2.041 -20.797 -13.672 1 97.88 188 PRO A CA 1
ATOM 1469 C C . PRO A 1 188 ? -2.777 -19.516 -13.25 1 97.88 188 PRO A C 1
ATOM 1471 O O . PRO A 1 188 ? -3.436 -18.875 -14.07 1 97.88 188 PRO A O 1
ATOM 1474 N N . ALA A 1 189 ? -2.6 -19.188 -11.945 1 98.62 189 ALA A N 1
ATOM 1475 C CA . ALA A 1 189 ? -3.246 -18 -11.406 1 98.62 189 ALA A CA 1
ATOM 1476 C C . ALA A 1 189 ? -2.221 -17.047 -10.789 1 98.62 189 ALA A C 1
ATOM 1478 O O . ALA A 1 189 ? -1.068 -17.438 -10.562 1 98.62 189 ALA A O 1
ATOM 1479 N N . VAL A 1 190 ? -2.543 -15.82 -10.719 1 98.5 190 VAL A N 1
ATOM 1480 C CA . VAL A 1 190 ? -1.893 -14.852 -9.844 1 98.5 190 VAL A CA 1
ATOM 1481 C C . VAL A 1 190 ? -2.684 -14.703 -8.547 1 98.5 190 VAL A C 1
ATOM 1483 O O . VAL A 1 190 ? -3.896 -14.484 -8.57 1 98.5 190 VAL A O 1
ATOM 1486 N N . ILE A 1 191 ? -2.008 -14.789 -7.414 1 98.06 191 ILE A N 1
ATOM 1487 C CA . ILE A 1 191 ? -2.732 -14.977 -6.164 1 98.06 191 ILE A CA 1
ATOM 1488 C C . ILE A 1 191 ? -2.49 -13.773 -5.246 1 98.06 191 ILE A C 1
ATOM 1490 O O . ILE A 1 191 ? -1.347 -13.352 -5.055 1 98.06 191 ILE A O 1
ATOM 1494 N N . TYR A 1 192 ? -3.572 -13.227 -4.785 1 96.25 192 TYR A N 1
ATOM 1495 C CA . TYR A 1 192 ? -3.455 -12.266 -3.697 1 96.25 192 TYR A CA 1
ATOM 1496 C C . TYR A 1 192 ? -3.189 -12.969 -2.371 1 96.25 192 TYR A C 1
ATOM 1498 O O . TYR A 1 192 ? -3.938 -13.859 -1.976 1 96.25 192 TYR A O 1
ATOM 1506 N N . SER A 1 193 ? -2.137 -12.508 -1.743 1 93.12 193 SER A N 1
ATOM 1507 C CA . SER A 1 193 ? -1.736 -13.102 -0.472 1 93.12 193 SER A CA 1
ATOM 1508 C C . SER A 1 193 ? -1.271 -12.039 0.515 1 93.12 193 SER A C 1
ATOM 1510 O O . SER A 1 193 ? -0.442 -11.195 0.177 1 93.12 193 SER A O 1
ATOM 1512 N N . ASN A 1 194 ? -1.799 -12.047 1.65 1 88.19 194 ASN A N 1
ATOM 1513 C CA . ASN A 1 194 ? -1.431 -11.148 2.74 1 88.19 194 ASN A CA 1
ATOM 1514 C C . ASN A 1 194 ? -1.381 -11.883 4.078 1 88.19 194 ASN A C 1
ATOM 1516 O O . ASN A 1 194 ? -2.418 -12.109 4.699 1 88.19 194 ASN A O 1
ATOM 1520 N N . GLY A 1 195 ? -0.157 -12.156 4.52 1 78.62 195 GLY A N 1
ATOM 1521 C CA . GLY A 1 195 ? -0.02 -13.016 5.684 1 78.62 195 GLY A CA 1
ATOM 1522 C C . GLY A 1 195 ? -0.605 -14.398 5.477 1 78.62 195 GLY A C 1
ATOM 1523 O O . GLY A 1 195 ? -0.276 -15.078 4.504 1 78.62 195 GLY A O 1
ATOM 1524 N N . SER A 1 196 ? -1.545 -14.688 6.398 1 76.62 196 SER A N 1
ATOM 1525 C CA . SER A 1 196 ? -2.152 -16.016 6.309 1 76.62 196 SER A CA 1
ATOM 1526 C C . SER A 1 196 ? -3.361 -16 5.379 1 76.62 196 SER A C 1
ATOM 1528 O O . SER A 1 196 ? -3.91 -17.062 5.055 1 76.62 196 SER A O 1
ATOM 1530 N N . TYR A 1 197 ? -3.699 -14.898 4.922 1 84.56 197 TYR A N 1
ATOM 1531 C CA . TYR A 1 197 ? -4.863 -14.781 4.051 1 84.56 197 TYR A CA 1
ATOM 1532 C C . TYR A 1 197 ? -4.465 -14.914 2.586 1 84.56 197 TYR A C 1
ATOM 1534 O O . TYR A 1 197 ? -3.512 -14.273 2.137 1 84.56 197 TYR A O 1
ATOM 1542 N N . GLN A 1 198 ? -5.195 -15.781 1.876 1 90.75 198 GLN A N 1
ATOM 1543 C CA . GLN A 1 198 ? -5.043 -15.922 0.432 1 90.75 198 GLN A CA 1
ATOM 1544 C C . GLN A 1 198 ? -6.398 -15.906 -0.267 1 90.75 198 GLN A C 1
ATOM 1546 O O . GLN A 1 198 ? -7.34 -16.562 0.18 1 90.75 198 GLN A O 1
ATOM 1551 N N . MET A 1 199 ? -6.465 -15.102 -1.238 1 91.75 199 MET A N 1
ATOM 1552 C CA . MET A 1 199 ? -7.641 -15.133 -2.104 1 91.75 199 MET A CA 1
ATOM 1553 C C . MET A 1 199 ? -7.426 -16.078 -3.279 1 91.75 199 MET A C 1
ATOM 1555 O O . MET A 1 199 ? -7.164 -15.641 -4.398 1 91.75 199 MET A O 1
ATOM 1559 N N . ASN A 1 200 ? -7.57 -17.438 -2.918 1 95.62 200 ASN A N 1
ATOM 1560 C CA . ASN A 1 200 ? -7.289 -18.406 -3.971 1 95.62 200 ASN A CA 1
ATOM 1561 C C . ASN A 1 200 ? -8.414 -19.438 -4.102 1 95.62 200 ASN A C 1
ATOM 1563 O O . ASN A 1 200 ? -8.273 -20.422 -4.824 1 95.62 200 ASN A O 1
ATOM 1567 N N . LYS A 1 201 ? -9.469 -19.203 -3.373 1 95.44 201 LYS A N 1
ATOM 1568 C CA . LYS A 1 201 ? -10.602 -20.109 -3.477 1 95.44 201 LYS A CA 1
ATOM 1569 C C . LYS A 1 201 ? -11.875 -19.359 -3.867 1 95.44 201 LYS A C 1
ATOM 1571 O O . LYS A 1 201 ? -12.125 -18.266 -3.383 1 95.44 201 LYS A O 1
ATOM 1576 N N . VAL A 1 202 ? -12.609 -19.969 -4.742 1 95.44 202 VAL A N 1
ATOM 1577 C CA . VAL A 1 202 ? -13.906 -19.422 -5.133 1 95.44 202 VAL A CA 1
ATOM 1578 C C . VAL A 1 202 ? -14.898 -20.562 -5.355 1 95.44 202 VAL A C 1
ATOM 1580 O O . VAL A 1 202 ? -14.531 -21.625 -5.879 1 95.44 202 VAL A O 1
ATOM 1583 N N . GLN A 1 203 ? -16.062 -20.359 -4.875 1 96.62 203 GLN A N 1
ATOM 1584 C CA . GLN A 1 203 ? -17.141 -21.297 -5.137 1 96.62 203 GLN A CA 1
ATOM 1585 C C . GLN A 1 203 ? -18 -20.828 -6.309 1 96.62 203 GLN A C 1
ATOM 1587 O O . GLN A 1 203 ? -18.484 -19.703 -6.324 1 96.62 203 GLN A O 1
ATOM 1592 N N . LEU A 1 204 ? -18.203 -21.766 -7.254 1 96.88 204 LEU A N 1
ATOM 1593 C CA . LEU A 1 204 ? -18.891 -21.438 -8.492 1 96.88 204 LEU A CA 1
ATOM 1594 C C . LEU A 1 204 ? -20.156 -22.297 -8.648 1 96.88 204 LEU A C 1
ATOM 1596 O O . LEU A 1 204 ? -20.125 -23.5 -8.398 1 96.88 204 LEU A O 1
ATOM 1600 N N . SER A 1 205 ? -21.219 -21.609 -8.953 1 95.69 205 SER A N 1
ATOM 1601 C CA . SER A 1 205 ? -22.484 -22.281 -9.258 1 95.69 205 SER A CA 1
ATOM 1602 C C . SER A 1 205 ? -22.938 -21.969 -10.68 1 95.69 205 SER A C 1
ATOM 1604 O O . SER A 1 205 ? -22.938 -20.812 -11.102 1 95.69 205 SER A O 1
ATOM 1606 N N . SER A 1 206 ? -23.359 -23.078 -11.383 1 94.81 206 SER A N 1
ATOM 1607 C CA . SER A 1 206 ? -23.812 -22.891 -12.758 1 94.81 206 SER A CA 1
ATOM 1608 C C . SER A 1 206 ? -25.125 -22.125 -12.797 1 94.81 206 SER A C 1
ATOM 1610 O O . SER A 1 206 ? -26.078 -22.469 -12.07 1 94.81 206 SER A O 1
ATOM 1612 N N . MET A 1 207 ? -25.094 -21.109 -13.664 1 91.81 207 MET A N 1
ATOM 1613 C CA . MET A 1 207 ? -26.328 -20.344 -13.828 1 91.81 207 MET A CA 1
ATOM 1614 C C . MET A 1 207 ? -27.281 -21.047 -14.789 1 91.81 207 MET A C 1
ATOM 1616 O O . MET A 1 207 ? -28.469 -20.734 -14.812 1 91.81 207 MET A O 1
ATOM 1620 N N . LYS A 1 208 ? -26.781 -21.922 -15.633 1 90.19 208 LYS A N 1
ATOM 1621 C CA . LYS A 1 208 ? -27.562 -22.625 -16.641 1 90.19 208 LYS A CA 1
ATOM 1622 C C . LYS A 1 208 ? -28.188 -23.891 -16.047 1 90.19 208 LYS A C 1
ATOM 1624 O O . LYS A 1 208 ? -29.25 -24.344 -16.516 1 90.19 208 LYS A O 1
ATOM 1629 N N . ASP A 1 209 ? -27.5 -24.5 -15.172 1 87.12 209 ASP A N 1
ATOM 1630 C CA . ASP A 1 209 ? -27.984 -25.703 -14.508 1 87.12 209 ASP A CA 1
ATOM 1631 C C . ASP A 1 209 ? -28.156 -25.484 -13.008 1 87.12 209 ASP A C 1
ATOM 1633 O O . ASP A 1 209 ? -27.219 -25.703 -12.234 1 87.12 209 ASP A O 1
ATOM 1637 N N . GLU A 1 210 ? -29.312 -25.109 -12.578 1 80.56 210 GLU A N 1
ATOM 1638 C CA . GLU A 1 210 ? -29.578 -24.766 -11.18 1 80.56 210 GLU A CA 1
ATOM 1639 C C . GLU A 1 210 ? -29.453 -26 -10.289 1 80.56 210 GLU A C 1
ATOM 1641 O O . GLU A 1 210 ? -29.266 -25.875 -9.07 1 80.56 210 GLU A O 1
ATOM 1646 N N . GLU A 1 211 ? -29.562 -27.141 -10.93 1 84 211 GLU A N 1
ATOM 1647 C CA . GLU A 1 211 ? -29.516 -28.359 -10.141 1 84 211 GLU A CA 1
ATOM 1648 C C . GLU A 1 211 ? -28.078 -28.812 -9.914 1 84 211 GLU A C 1
ATOM 1650 O O . GLU A 1 211 ? -27.812 -29.672 -9.07 1 84 211 GLU A O 1
ATOM 1655 N N . ALA A 1 212 ? -27.297 -28.125 -10.664 1 86.12 212 ALA A N 1
ATOM 1656 C CA . ALA A 1 212 ? -25.891 -28.516 -10.523 1 86.12 212 ALA A CA 1
ATOM 1657 C C . ALA A 1 212 ? -25.328 -28.078 -9.172 1 86.12 212 ALA A C 1
ATOM 1659 O O . ALA A 1 212 ? -25.656 -26.984 -8.688 1 86.12 212 ALA A O 1
ATOM 1660 N N . HIS A 1 213 ? -24.516 -28.875 -8.516 1 91.38 213 HIS A N 1
ATOM 1661 C CA . HIS A 1 213 ? -23.875 -28.547 -7.25 1 91.38 213 HIS A CA 1
ATOM 1662 C C . HIS A 1 213 ? -22.75 -27.531 -7.449 1 91.38 213 HIS A C 1
ATOM 1664 O O . HIS A 1 213 ? -22.016 -27.594 -8.445 1 91.38 213 HIS A O 1
ATOM 1670 N N . PRO A 1 214 ? -22.672 -26.656 -6.52 1 93.94 214 PRO A N 1
ATOM 1671 C CA . PRO A 1 214 ? -21.547 -25.703 -6.586 1 93.94 214 PRO A CA 1
ATOM 1672 C C . PRO A 1 214 ? -20.188 -26.406 -6.57 1 93.94 214 PRO A C 1
ATOM 1674 O O . PRO A 1 214 ? -20.031 -27.453 -5.945 1 93.94 214 PRO A O 1
ATOM 1677 N N . VAL A 1 215 ? -19.25 -25.797 -7.309 1 95 215 VAL A N 1
ATOM 1678 C CA . VAL A 1 215 ? -17.891 -26.312 -7.391 1 95 215 VAL A CA 1
ATOM 1679 C C . VAL A 1 215 ? -16.922 -25.297 -6.797 1 95 215 VAL A C 1
ATOM 1681 O O . VAL A 1 215 ? -17 -24.094 -7.082 1 95 215 VAL A O 1
ATOM 1684 N N . THR A 1 216 ? -16.047 -25.781 -5.957 1 96.56 216 THR A N 1
ATOM 1685 C CA . THR A 1 216 ? -15.008 -24.906 -5.41 1 96.56 216 THR A CA 1
ATOM 1686 C C . THR A 1 216 ? -13.719 -25.047 -6.211 1 96.56 216 THR A C 1
ATOM 1688 O O . THR A 1 216 ? -13.203 -26.156 -6.387 1 96.56 216 THR A O 1
ATOM 1691 N N . VAL A 1 217 ? -13.289 -23.953 -6.711 1 96.75 217 VAL A N 1
ATOM 1692 C CA . VAL A 1 217 ? -12.016 -23.891 -7.422 1 96.75 217 VAL A CA 1
ATOM 1693 C C . VAL A 1 217 ? -10.938 -23.312 -6.504 1 96.75 217 VAL A C 1
ATOM 1695 O O . VAL A 1 217 ? -11.148 -22.281 -5.863 1 96.75 217 VAL A O 1
ATOM 1698 N N . THR A 1 218 ? -9.828 -24.031 -6.391 1 97 218 THR A N 1
ATOM 1699 C CA . THR A 1 218 ? -8.656 -23.531 -5.688 1 97 218 THR A CA 1
ATOM 1700 C C . THR A 1 218 ? -7.566 -23.125 -6.68 1 97 218 THR A C 1
ATOM 1702 O O . THR A 1 218 ? -6.949 -23.984 -7.316 1 97 218 THR A O 1
ATOM 1705 N N . ALA A 1 219 ? -7.336 -21.859 -6.738 1 97.06 219 ALA A N 1
ATOM 1706 C CA . ALA A 1 219 ? -6.359 -21.312 -7.676 1 97.06 219 ALA A CA 1
ATOM 1707 C C . ALA A 1 219 ? -4.934 -21.609 -7.219 1 97.06 219 ALA A C 1
ATOM 1709 O O . ALA A 1 219 ? -4.645 -21.578 -6.02 1 97.06 219 ALA A O 1
ATOM 1710 N N . GLN A 1 220 ? -4.137 -21.906 -8.164 1 95.94 220 GLN A N 1
ATOM 1711 C CA . GLN A 1 220 ? -2.709 -22.094 -7.926 1 95.94 220 GLN A CA 1
ATOM 1712 C C . GLN A 1 220 ? -1.874 -21.25 -8.883 1 95.94 220 GLN A C 1
ATOM 1714 O O . GLN A 1 220 ? -2.273 -21.031 -10.031 1 95.94 220 GLN A O 1
ATOM 1719 N N . GLY A 1 221 ? -0.751 -20.828 -8.352 1 96.5 221 GLY A N 1
ATOM 1720 C CA . GLY A 1 221 ? 0.091 -20.016 -9.211 1 96.5 221 GLY A CA 1
ATOM 1721 C C . GLY A 1 221 ? 1.459 -19.734 -8.617 1 96.5 221 GLY A C 1
ATOM 1722 O O . GLY A 1 221 ? 1.713 -20.062 -7.453 1 96.5 221 GLY A O 1
ATOM 1723 N N . ARG A 1 222 ? 2.268 -19.094 -9.453 1 96.88 222 ARG A N 1
ATOM 1724 C CA . ARG A 1 222 ? 3.668 -18.875 -9.109 1 96.88 222 ARG A CA 1
ATOM 1725 C C . ARG A 1 222 ? 3.887 -17.453 -8.586 1 96.88 222 ARG A C 1
ATOM 1727 O O . ARG A 1 222 ? 4.988 -17.125 -8.148 1 96.88 222 ARG A O 1
ATOM 1734 N N . TYR A 1 223 ? 2.932 -16.641 -8.68 1 98.06 223 TYR A N 1
ATOM 1735 C CA . TYR A 1 223 ? 3.066 -15.242 -8.32 1 98.06 223 TYR A CA 1
ATOM 1736 C C . TYR A 1 223 ? 2.078 -14.859 -7.223 1 98.06 223 TYR A C 1
ATOM 1738 O O . TYR A 1 223 ? 0.863 -14.883 -7.438 1 98.06 223 TYR A O 1
ATOM 1746 N N . HIS A 1 224 ? 2.613 -14.547 -6.043 1 97.75 224 HIS A N 1
ATOM 1747 C CA . HIS A 1 224 ? 1.837 -14.133 -4.875 1 97.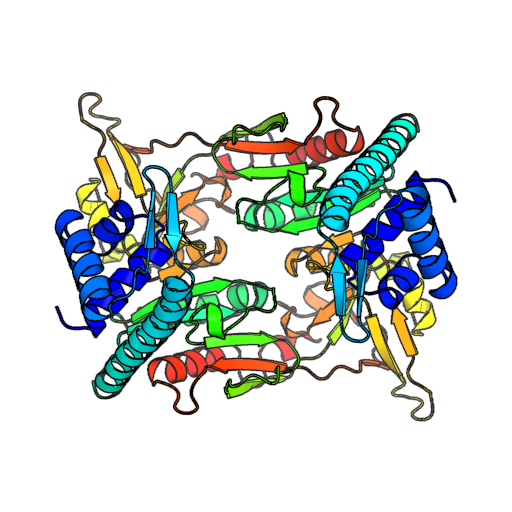75 224 HIS A CA 1
ATOM 1748 C C . HIS A 1 224 ? 2.164 -12.703 -4.469 1 97.75 224 HIS A C 1
ATOM 1750 O O . HIS A 1 224 ? 3.338 -12.344 -4.355 1 97.75 224 HIS A O 1
ATOM 1756 N N . VAL A 1 225 ? 1.113 -11.922 -4.301 1 97.19 225 VAL A N 1
ATOM 1757 C CA . VAL A 1 225 ? 1.331 -10.516 -3.984 1 97.19 225 VAL A CA 1
ATOM 1758 C C . VAL A 1 225 ? 0.295 -10.047 -2.967 1 97.19 225 VAL A C 1
ATOM 1760 O O . VAL A 1 225 ? -0.823 -10.562 -2.926 1 97.19 225 VAL A O 1
ATOM 1763 N N . ASN A 1 226 ? 0.617 -8.977 -2.191 1 94.38 226 ASN A N 1
ATOM 1764 C CA . ASN A 1 226 ? -0.333 -8.422 -1.232 1 94.38 226 ASN A CA 1
ATOM 1765 C C . ASN A 1 226 ? -0.846 -7.055 -1.68 1 94.38 226 ASN A C 1
ATOM 1767 O O . ASN A 1 226 ? -1.261 -6.242 -0.851 1 94.38 226 ASN A O 1
ATOM 1771 N N . GLU A 1 227 ? -0.691 -6.824 -2.928 1 94.44 227 GLU A N 1
ATOM 1772 C CA . GLU A 1 227 ? -1.061 -5.535 -3.5 1 94.44 227 GLU A CA 1
ATOM 1773 C C . GLU A 1 227 ? -1.828 -5.707 -4.809 1 94.44 227 GLU A C 1
ATOM 1775 O O . GLU A 1 227 ? -1.336 -6.344 -5.742 1 94.44 227 GLU A O 1
ATOM 1780 N N . VAL A 1 228 ? -2.949 -5.051 -4.863 1 93.81 228 VAL A N 1
ATOM 1781 C CA . VAL A 1 228 ? -3.885 -5.238 -5.965 1 93.81 228 VAL A CA 1
ATOM 1782 C C . VAL A 1 228 ? -3.24 -4.785 -7.273 1 93.81 228 VAL A C 1
ATOM 1784 O O . VAL A 1 228 ? -3.418 -5.426 -8.312 1 93.81 228 VAL A O 1
ATOM 1787 N N . GLU A 1 229 ? -2.559 -3.734 -7.262 1 93.88 229 GLU A N 1
ATOM 1788 C CA . GLU A 1 229 ? -1.939 -3.244 -8.492 1 93.88 229 GLU A CA 1
ATOM 1789 C C . GLU A 1 229 ? -0.938 -4.254 -9.047 1 93.88 229 GLU A C 1
ATOM 1791 O O . GLU A 1 229 ? -0.828 -4.422 -10.258 1 93.88 229 GLU A O 1
ATOM 1796 N N . LEU A 1 230 ? -0.173 -4.855 -8.148 1 96.69 230 LEU A N 1
ATOM 1797 C CA . LEU A 1 230 ? 0.738 -5.902 -8.594 1 96.69 230 LEU A CA 1
ATOM 1798 C C . LEU A 1 230 ? -0.035 -7.098 -9.148 1 96.69 230 LEU A C 1
ATOM 1800 O O . LEU A 1 230 ? 0.354 -7.676 -10.164 1 96.69 230 LEU A O 1
ATOM 1804 N N . LEU A 1 231 ? -1.092 -7.434 -8.484 1 97.5 231 LEU A N 1
ATOM 1805 C CA . LEU A 1 231 ? -1.948 -8.531 -8.93 1 97.5 231 LEU A CA 1
ATOM 1806 C C . LEU A 1 231 ? -2.455 -8.281 -10.344 1 97.5 231 LEU A C 1
ATOM 1808 O O . LEU A 1 231 ? -2.303 -9.133 -11.219 1 97.5 231 LEU A O 1
ATOM 1812 N N . MET A 1 232 ? -2.984 -7.125 -10.555 1 96.62 232 MET A N 1
ATOM 1813 C CA . MET A 1 232 ? -3.576 -6.777 -11.844 1 96.62 232 MET A CA 1
ATOM 1814 C C . MET A 1 232 ? -2.512 -6.719 -12.93 1 96.62 232 MET A C 1
ATOM 1816 O O . MET A 1 232 ? -2.756 -7.133 -14.07 1 96.62 232 MET A O 1
ATOM 1820 N N . ASP A 1 233 ? -1.402 -6.219 -12.57 1 96.5 233 ASP A N 1
ATOM 1821 C CA . ASP A 1 233 ? -0.301 -6.168 -13.523 1 96.5 233 ASP A CA 1
ATOM 1822 C C . ASP A 1 233 ? 0.121 -7.57 -13.953 1 96.5 233 ASP A C 1
ATOM 1824 O O . ASP A 1 233 ? 0.383 -7.812 -15.133 1 96.5 233 ASP A O 1
ATOM 1828 N N . GLY A 1 234 ? 0.202 -8.477 -12.961 1 97.75 234 GLY A N 1
ATOM 1829 C CA . GLY A 1 234 ? 0.506 -9.859 -13.281 1 97.75 234 GLY A CA 1
ATOM 1830 C C . GLY A 1 234 ? -0.503 -10.492 -14.219 1 97.75 234 GLY A C 1
ATOM 1831 O O . GLY A 1 234 ? -0.129 -11.203 -15.156 1 97.75 234 GLY A O 1
ATOM 1832 N N . VAL A 1 235 ? -1.74 -10.172 -14.023 1 98.25 235 VAL A N 1
ATOM 1833 C CA . VAL A 1 235 ? -2.812 -10.703 -14.859 1 98.25 235 VAL A CA 1
ATOM 1834 C C . VAL A 1 235 ? -2.715 -10.109 -16.266 1 98.25 235 VAL A C 1
ATOM 1836 O O . VAL A 1 235 ? -2.758 -10.844 -17.25 1 98.25 235 VAL A O 1
ATOM 1839 N N . GLN A 1 236 ? -2.566 -8.844 -16.312 1 97.5 236 GLN A N 1
ATOM 1840 C CA . GLN A 1 236 ? -2.502 -8.148 -17.594 1 97.5 236 GLN A CA 1
ATOM 1841 C C . GLN A 1 236 ? -1.295 -8.602 -18.422 1 97.5 236 GLN A C 1
ATOM 1843 O O . GLN A 1 236 ? -1.338 -8.609 -19.641 1 97.5 236 GLN A O 1
ATOM 1848 N N . SER A 1 237 ? -0.281 -9 -17.734 1 96.94 237 SER A N 1
ATOM 1849 C CA . SER A 1 237 ? 0.949 -9.422 -18.406 1 96.94 237 SER A CA 1
ATOM 1850 C C . SER A 1 237 ? 0.871 -10.883 -18.844 1 96.94 237 SER A C 1
ATOM 1852 O O . SER A 1 237 ? 1.815 -11.406 -19.422 1 96.94 237 SER A O 1
ATOM 1854 N N . GLY A 1 238 ? -0.171 -11.531 -18.438 1 96.94 238 GLY A N 1
ATOM 1855 C CA . GLY A 1 238 ? -0.399 -12.883 -18.922 1 96.94 238 GLY A CA 1
ATOM 1856 C C . GLY A 1 238 ? 0.182 -13.953 -18.016 1 96.94 238 GLY A C 1
ATOM 1857 O O . GLY A 1 238 ? 0.325 -15.109 -18.422 1 96.94 238 GLY A O 1
ATOM 1858 N N . LEU A 1 239 ? 0.53 -13.625 -16.797 1 97.5 239 LEU A N 1
ATOM 1859 C CA . LEU A 1 239 ? 1.125 -14.594 -15.875 1 97.5 239 LEU A CA 1
ATOM 1860 C C . LEU A 1 239 ? 0.081 -15.586 -15.383 1 97.5 239 LEU A C 1
ATOM 1862 O O . LEU A 1 239 ? 0.426 -16.672 -14.898 1 97.5 239 LEU A O 1
ATOM 1866 N N . GLY A 1 240 ? -1.165 -15.219 -15.438 1 98.5 240 GLY A N 1
ATOM 1867 C CA . GLY A 1 240 ? -2.258 -16.047 -14.969 1 98.5 240 GLY A CA 1
ATOM 1868 C C . GLY A 1 240 ? -3.58 -15.312 -14.875 1 98.5 240 GLY A C 1
ATOM 1869 O O . GLY A 1 240 ? -3.646 -14.117 -15.164 1 98.5 240 GLY A O 1
ATOM 1870 N N . TYR A 1 241 ? -4.652 -16.078 -14.562 1 98.69 241 TYR A N 1
ATOM 1871 C CA . TYR A 1 241 ? -5.918 -15.445 -14.203 1 98.69 241 TYR A CA 1
ATOM 1872 C C . TYR A 1 241 ? -5.941 -15.062 -12.727 1 98.69 241 TYR A C 1
ATOM 1874 O O . TYR A 1 241 ? -5.039 -15.422 -11.977 1 98.69 241 TYR A O 1
ATOM 1882 N N . ALA A 1 242 ? -6.898 -14.273 -12.297 1 98.56 242 ALA A N 1
ATOM 1883 C CA . ALA A 1 242 ? -7.004 -13.906 -10.891 1 98.56 242 ALA A CA 1
ATOM 1884 C C . ALA A 1 242 ? -8.461 -13.758 -10.469 1 98.56 242 ALA A C 1
ATOM 1886 O O . ALA A 1 242 ? -9.344 -13.586 -11.312 1 98.56 242 ALA A O 1
ATOM 1887 N N . ILE A 1 243 ? -8.672 -13.945 -9.188 1 97.44 243 ILE A N 1
ATOM 1888 C CA . ILE A 1 243 ? -9.906 -13.562 -8.516 1 97.44 243 ILE A CA 1
ATOM 1889 C C . ILE A 1 243 ? -9.836 -12.102 -8.086 1 97.44 243 ILE A C 1
ATOM 1891 O O . ILE A 1 243 ? -9.016 -11.734 -7.242 1 97.44 243 ILE A O 1
ATOM 1895 N N . VAL A 1 244 ? -10.688 -11.297 -8.672 1 94.88 244 VAL A N 1
ATOM 1896 C CA . VAL A 1 244 ? -10.578 -9.852 -8.484 1 94.88 244 VAL A CA 1
ATOM 1897 C C . VAL A 1 244 ? -11.922 -9.281 -8.055 1 94.88 244 VAL A C 1
ATOM 1899 O O . VAL A 1 244 ? -12.969 -9.688 -8.57 1 94.88 244 VAL A O 1
ATOM 1902 N N . GLY A 1 245 ? -11.859 -8.344 -7.086 1 93.75 245 GLY A N 1
ATOM 1903 C CA . GLY A 1 245 ? -13.062 -7.598 -6.773 1 93.75 245 GLY A CA 1
ATOM 1904 C C . GLY A 1 245 ? -13.352 -6.492 -7.77 1 93.75 245 GLY A C 1
ATOM 1905 O O . GLY A 1 245 ? -12.43 -5.863 -8.297 1 93.75 245 GLY A O 1
ATOM 1906 N N . GLN A 1 246 ? -14.672 -6.219 -7.988 1 91.75 246 GLN A N 1
ATOM 1907 C CA . GLN A 1 246 ? -15.078 -5.184 -8.93 1 91.75 246 GLN A CA 1
ATOM 1908 C C . GLN A 1 246 ? -14.484 -3.83 -8.547 1 91.75 246 GLN A C 1
ATOM 1910 O O . GLN A 1 246 ? -14.141 -3.029 -9.422 1 91.75 246 GLN A O 1
ATOM 1915 N N . LEU A 1 247 ? -14.359 -3.6 -7.289 1 90.62 247 LEU A N 1
ATOM 1916 C CA . LEU A 1 247 ? -13.836 -2.33 -6.801 1 90.62 247 LEU A CA 1
ATOM 1917 C C . LEU A 1 247 ? -12.383 -2.143 -7.23 1 90.62 247 LEU A C 1
ATOM 1919 O O . LEU A 1 247 ? -11.875 -1.021 -7.238 1 90.62 247 LEU A O 1
ATOM 1923 N N . MET A 1 248 ? -11.727 -3.242 -7.617 1 90.19 248 MET A N 1
ATOM 1924 C CA . MET A 1 248 ? -10.32 -3.203 -8.008 1 90.19 248 MET A CA 1
ATOM 1925 C C . MET A 1 248 ? -10.164 -2.73 -9.453 1 90.19 248 MET A C 1
ATOM 1927 O O . MET A 1 248 ? -9.055 -2.422 -9.891 1 90.19 248 MET A O 1
ATOM 1931 N N . LEU A 1 249 ? -11.258 -2.676 -10.188 1 93 249 LEU A N 1
ATOM 1932 C CA . LEU A 1 249 ? -11.219 -2.205 -11.57 1 93 249 LEU A CA 1
ATOM 1933 C C . LEU A 1 249 ? -11.094 -0.686 -11.625 1 93 249 LEU A C 1
ATOM 1935 O O . LEU A 1 249 ? -11.844 0.027 -10.945 1 93 249 LEU A O 1
ATOM 1939 N N . THR A 1 250 ? -10.117 -0.257 -12.344 1 88.44 250 THR A N 1
ATOM 1940 C CA . THR A 1 250 ? -9.898 1.181 -12.453 1 88.44 250 THR A CA 1
ATOM 1941 C C . THR A 1 250 ? -10.312 1.685 -13.836 1 88.44 250 THR A C 1
ATOM 1943 O O . THR A 1 250 ? -10.367 2.893 -14.07 1 88.44 250 THR A O 1
ATOM 1946 N N . GLN A 1 251 ? -10.508 0.863 -14.734 1 93.38 251 GLN A N 1
ATOM 1947 C CA . GLN A 1 251 ? -11.023 1.062 -16.094 1 93.38 251 GLN A CA 1
ATOM 1948 C C . GLN A 1 251 ? -11.836 -0.143 -16.547 1 93.38 251 GLN A C 1
ATOM 1950 O O . GLN A 1 251 ? -11.93 -1.146 -15.836 1 93.38 251 GLN A O 1
ATOM 1955 N N . SER A 1 252 ? -12.445 0.059 -17.703 1 95.31 252 SER A N 1
ATOM 1956 C CA . SER A 1 252 ? -13.242 -1.062 -18.203 1 95.31 252 SER A CA 1
ATOM 1957 C C . SER A 1 252 ? -12.367 -2.293 -18.438 1 95.31 252 SER A C 1
ATOM 1959 O O . SER A 1 252 ? -11.18 -2.17 -18.719 1 95.31 252 SER A O 1
ATOM 1961 N N . ILE A 1 253 ? -13.016 -3.422 -18.266 1 96.25 253 ILE A N 1
ATOM 1962 C CA . ILE A 1 253 ? -12.336 -4.691 -18.484 1 96.25 253 ILE A CA 1
ATOM 1963 C C . ILE A 1 253 ? -11.734 -4.715 -19.891 1 96.25 253 ILE A C 1
ATOM 1965 O O . ILE A 1 253 ? -10.578 -5.113 -20.062 1 96.25 253 ILE A O 1
ATOM 1969 N N . ASP A 1 254 ? -12.445 -4.191 -20.875 1 94.94 254 ASP A N 1
ATOM 1970 C CA . ASP A 1 254 ? -11.984 -4.168 -22.266 1 94.94 254 ASP A CA 1
ATOM 1971 C C . ASP A 1 254 ? -10.781 -3.24 -22.422 1 94.94 254 ASP A C 1
ATOM 1973 O O . ASP A 1 254 ? -9.797 -3.598 -23.078 1 94.94 254 ASP A O 1
ATOM 1977 N N . GLU A 1 255 ? -10.844 -2.105 -21.844 1 95 255 GLU A N 1
ATOM 1978 C CA . GLU A 1 255 ? -9.75 -1.145 -21.906 1 95 255 GLU A CA 1
ATOM 1979 C C . GLU A 1 255 ? -8.484 -1.705 -21.266 1 95 255 GLU A C 1
ATOM 1981 O O . GLU A 1 255 ? -7.371 -1.374 -21.688 1 95 255 GLU A O 1
ATOM 1986 N N . MET A 1 256 ? -8.695 -2.576 -20.328 1 95.69 256 MET A N 1
ATOM 1987 C CA . MET A 1 256 ? -7.551 -3.176 -19.641 1 95.69 256 MET A CA 1
ATOM 1988 C C . MET A 1 256 ? -7.055 -4.406 -20.391 1 95.69 256 MET A C 1
ATOM 1990 O O . MET A 1 256 ? -6.148 -5.102 -19.922 1 95.69 256 MET A O 1
ATOM 1994 N N . GLN A 1 257 ? -7.73 -4.676 -21.531 1 95.81 257 GLN A N 1
ATOM 1995 C CA . GLN A 1 257 ? -7.387 -5.82 -22.375 1 95.81 257 GLN A CA 1
ATOM 1996 C C . GLN A 1 257 ? -7.559 -7.129 -21.609 1 95.81 257 GLN A C 1
ATOM 1998 O O . GLN A 1 257 ? -6.73 -8.031 -21.719 1 95.81 257 GLN A O 1
ATOM 2003 N N . LEU A 1 258 ? -8.594 -7.125 -20.781 1 97.81 258 LEU A N 1
ATOM 2004 C CA . LEU A 1 258 ? -8.922 -8.305 -19.984 1 97.81 258 LEU A CA 1
ATOM 2005 C C . LEU A 1 258 ? -10.219 -8.945 -20.484 1 97.81 258 LEU A C 1
ATOM 2007 O O . LEU A 1 258 ? -10.93 -8.352 -21.297 1 97.81 258 LEU A O 1
ATOM 2011 N N . VAL A 1 259 ? -10.461 -10.164 -20.078 1 97.38 259 VAL A N 1
ATOM 2012 C CA . VAL A 1 259 ? -11.695 -10.883 -20.359 1 97.38 259 VAL A CA 1
ATOM 2013 C C . VAL A 1 259 ? -12.203 -11.57 -19.094 1 97.38 259 VAL A C 1
ATOM 2015 O O . VAL A 1 259 ? -11.414 -12.031 -18.281 1 97.38 259 VAL A O 1
ATOM 2018 N N . ARG A 1 260 ? -13.492 -11.609 -18.984 1 97.19 260 ARG A N 1
ATOM 2019 C CA . ARG A 1 260 ? -14.125 -12.32 -17.891 1 97.19 260 ARG A CA 1
ATOM 2020 C C . ARG A 1 260 ? -14.172 -13.82 -18.172 1 97.19 260 ARG A C 1
ATOM 2022 O O . ARG A 1 260 ? -14.492 -14.242 -19.281 1 97.19 260 ARG A O 1
ATOM 2029 N N . LEU A 1 261 ? -13.859 -14.539 -17.172 1 98.12 261 LEU A N 1
ATOM 2030 C CA . LEU A 1 261 ? -13.898 -15.992 -17.297 1 98.12 261 LEU A CA 1
ATOM 2031 C C . LEU A 1 261 ? -15.141 -16.562 -16.625 1 98.12 261 LEU A C 1
ATOM 2033 O O . LEU A 1 261 ? -15.57 -16.062 -15.57 1 98.12 261 LEU A O 1
ATOM 2037 N N . LEU A 1 262 ? -15.758 -17.562 -17.297 1 97.31 262 LEU A N 1
ATOM 2038 C CA . LEU A 1 262 ? -16.891 -18.312 -16.781 1 97.31 262 LEU A CA 1
ATOM 2039 C C . LEU A 1 262 ? -18.047 -17.391 -16.406 1 97.31 262 LEU A C 1
ATOM 2041 O O . LEU A 1 262 ? -18.578 -17.453 -15.297 1 97.31 262 LEU A O 1
ATOM 2045 N N . PRO A 1 263 ? -18.406 -16.547 -17.344 1 94.5 263 PRO A N 1
ATOM 2046 C CA . PRO A 1 263 ? -19.484 -15.594 -17.047 1 94.5 263 PRO A CA 1
ATOM 2047 C C . PRO A 1 263 ? -20.812 -16.281 -16.75 1 94.5 263 PRO A C 1
ATOM 2049 O O . PRO A 1 263 ? -21.719 -15.664 -16.188 1 94.5 263 PRO A O 1
ATOM 2052 N N . ASP A 1 264 ? -20.938 -17.516 -17.078 1 94.62 264 ASP A N 1
ATOM 2053 C CA . ASP A 1 264 ? -22.172 -18.266 -16.859 1 94.62 264 ASP A CA 1
ATOM 2054 C C . ASP A 1 264 ? -22.188 -18.938 -15.492 1 94.62 264 ASP A C 1
ATOM 2056 O O . ASP A 1 264 ? -23.078 -19.734 -15.195 1 94.62 264 ASP A O 1
ATOM 2060 N N . TYR A 1 265 ? -21.25 -18.656 -14.734 1 95.81 265 TYR A N 1
ATOM 2061 C CA . TYR A 1 265 ? -21.188 -19.141 -13.359 1 95.81 265 TYR A CA 1
ATOM 2062 C C . TYR A 1 265 ? -21.297 -18 -12.367 1 95.81 265 TYR A C 1
ATOM 2064 O O . TYR A 1 265 ? -20.719 -16.922 -12.578 1 95.81 265 TYR A O 1
ATOM 2072 N N . GLU A 1 266 ? -22.031 -18.25 -11.375 1 93.62 266 GLU A N 1
ATOM 2073 C CA . GLU A 1 266 ? -22.125 -17.297 -10.273 1 93.62 266 GLU A CA 1
ATOM 2074 C C . GLU A 1 266 ? -21.078 -17.609 -9.195 1 93.62 266 GLU A C 1
ATOM 2076 O O . GLU A 1 266 ? -20.891 -18.766 -8.812 1 93.62 266 GLU A O 1
ATOM 2081 N N . ILE A 1 267 ? -20.375 -16.547 -8.812 1 94.62 267 ILE A N 1
ATOM 2082 C CA . ILE A 1 267 ? -19.438 -16.688 -7.703 1 94.62 267 ILE A CA 1
ATOM 2083 C C . ILE A 1 267 ? -20.172 -16.484 -6.379 1 94.62 267 ILE A C 1
ATOM 2085 O O . ILE A 1 267 ? -20.812 -15.453 -6.172 1 94.62 267 ILE A O 1
ATOM 2089 N N . SER A 1 268 ? -20.047 -17.438 -5.516 1 91 268 SER A N 1
ATOM 2090 C CA . SER A 1 268 ? -20.656 -17.328 -4.191 1 91 268 SER A CA 1
ATOM 2091 C C . SER A 1 268 ? -19.859 -16.391 -3.297 1 91 268 SER A C 1
ATOM 2093 O O . SER A 1 268 ? -18.875 -16.797 -2.682 1 91 268 SER A O 1
ATOM 2095 N N . TYR A 1 269 ? -20.266 -15.219 -3.277 1 87.38 269 TYR A N 1
ATOM 2096 C CA . TYR A 1 269 ? -19.594 -14.203 -2.473 1 87.38 269 TYR A CA 1
ATOM 2097 C C . TYR A 1 269 ? -20.594 -13.148 -1.995 1 87.38 269 TYR A C 1
ATOM 2099 O O . TYR A 1 269 ? -21.391 -12.648 -2.779 1 87.38 269 TYR A O 1
ATOM 2107 N N . THR A 1 270 ? -20.609 -13.008 -0.674 1 79.56 270 THR A N 1
ATOM 2108 C CA . THR A 1 270 ? -21.453 -11.969 -0.089 1 79.56 270 THR A CA 1
ATOM 2109 C C . THR A 1 270 ? -20.609 -10.898 0.584 1 79.56 270 THR A C 1
ATOM 2111 O O . THR A 1 270 ? -19.828 -11.195 1.499 1 79.56 270 THR A O 1
ATOM 2114 N N . GLY A 1 271 ? -20.25 -9.922 -0.073 1 83.88 271 GLY A N 1
ATOM 2115 C CA . GLY A 1 271 ? -19.5 -8.828 0.528 1 83.88 271 GLY A CA 1
ATOM 2116 C C . GLY A 1 271 ? -19.906 -7.469 0.003 1 83.88 271 GLY A C 1
ATOM 2117 O O . GLY A 1 271 ? -20.719 -7.371 -0.919 1 83.88 271 GLY A O 1
ATOM 2118 N N . GLY A 1 272 ? -19.484 -6.48 0.719 1 90.62 272 GLY A N 1
ATOM 2119 C CA . GLY A 1 272 ? -19.719 -5.098 0.328 1 90.62 272 GLY A CA 1
ATOM 2120 C C . GLY A 1 272 ? -18.625 -4.152 0.819 1 90.62 272 GLY A C 1
ATOM 2121 O O . GLY A 1 272 ? -17.656 -4.586 1.443 1 90.62 272 GLY A O 1
ATOM 2122 N N . LEU A 1 273 ? -18.797 -3.002 0.33 1 93.69 273 LEU A N 1
ATOM 2123 C CA . LEU A 1 273 ? -18.016 -1.91 0.896 1 93.69 273 LEU A CA 1
ATOM 2124 C C . LEU A 1 273 ? -18.75 -1.248 2.051 1 93.69 273 LEU A C 1
ATOM 2126 O O . LEU A 1 273 ? -19.906 -0.831 1.896 1 93.69 273 LEU A O 1
ATOM 2130 N N . TYR A 1 274 ? -18.062 -1.155 3.168 1 92.69 274 TYR A N 1
ATOM 2131 C CA . TYR A 1 274 ? -18.703 -0.624 4.363 1 92.69 274 TYR A CA 1
ATOM 2132 C C . TYR A 1 274 ? -17.859 0.491 4.98 1 92.69 274 TYR A C 1
ATOM 2134 O O . TYR A 1 274 ? -16.641 0.474 4.898 1 92.69 274 TYR A O 1
ATOM 2142 N N . ALA A 1 275 ? -18.531 1.403 5.531 1 92.88 275 ALA A N 1
ATOM 2143 C CA . ALA A 1 275 ? -17.938 2.328 6.492 1 92.88 275 ALA A CA 1
ATOM 2144 C C . ALA A 1 275 ? -18.25 1.9 7.926 1 92.88 275 ALA A C 1
ATOM 2146 O O . ALA A 1 275 ? -19.422 1.768 8.305 1 92.88 275 ALA A O 1
ATOM 2147 N N . LEU A 1 276 ? -17.234 1.639 8.68 1 89.56 276 LEU A N 1
ATOM 2148 C CA . LEU A 1 276 ? -17.375 1.237 10.07 1 89.56 276 LEU A CA 1
ATOM 2149 C C . LEU A 1 276 ? -17 2.383 11.008 1 89.56 276 LEU A C 1
ATOM 2151 O O . LEU A 1 276 ? -15.984 3.057 10.805 1 89.56 276 LEU A O 1
ATOM 2155 N N . TYR A 1 277 ? -17.781 2.57 11.953 1 85.94 277 TYR A N 1
ATOM 2156 C CA . TYR A 1 277 ? -17.5 3.59 12.953 1 85.94 277 TYR A CA 1
ATOM 2157 C C . TYR A 1 277 ? -18.141 3.223 14.289 1 85.94 277 TYR A C 1
ATOM 2159 O O . TYR A 1 277 ? -19.094 2.443 14.336 1 85.94 277 TYR A O 1
ATOM 2167 N N . PRO A 1 278 ? -17.438 3.508 15.43 1 75.69 278 PRO A N 1
ATOM 2168 C CA . PRO A 1 278 ? -17.812 3.014 16.75 1 75.69 278 PRO A CA 1
ATOM 2169 C C . PRO A 1 278 ? -19.266 3.34 17.125 1 75.69 278 PRO A C 1
ATOM 2171 O O . PRO A 1 278 ? -19.953 2.512 17.719 1 75.69 278 PRO A O 1
ATOM 2174 N N . HIS A 1 279 ? -19.641 4.543 17.438 1 66.75 279 HIS A N 1
ATOM 2175 C CA . HIS A 1 279 ? -20.891 4.828 18.141 1 66.75 279 HIS A CA 1
ATOM 2176 C C . HIS A 1 279 ? -22.016 5.117 17.141 1 66.75 279 HIS A C 1
ATOM 2178 O O . HIS A 1 279 ? -21.766 5.57 16.031 1 66.75 279 HIS A O 1
ATOM 2184 N N . ARG A 1 280 ? -23.172 4.66 17.641 1 60.56 280 ARG A N 1
ATOM 2185 C CA . ARG A 1 280 ? -24.391 4.859 16.859 1 60.56 280 ARG A CA 1
ATOM 2186 C C . ARG A 1 280 ? -24.594 6.336 16.547 1 60.56 280 ARG A C 1
ATOM 2188 O O . ARG A 1 280 ? -25.109 6.68 15.469 1 60.56 280 ARG A O 1
ATOM 2195 N N . ASN A 1 281 ? -24.172 7.141 17.531 1 63.66 281 ASN A N 1
ATOM 2196 C CA . ASN A 1 281 ? -24.234 8.555 17.188 1 63.66 281 ASN A CA 1
ATOM 2197 C C . ASN A 1 281 ? -23 8.992 16.391 1 63.66 281 ASN A C 1
ATOM 2199 O O . ASN A 1 281 ? -21.922 9.172 16.953 1 63.66 281 ASN A O 1
ATOM 2203 N N . GLN A 1 282 ? -23.156 8.953 15.172 1 71.81 282 GLN A N 1
ATOM 2204 C CA . GLN A 1 282 ? -22.109 9.344 14.227 1 71.81 282 GLN A CA 1
ATOM 2205 C C . GLN A 1 282 ? -21.734 10.812 14.398 1 71.81 282 GLN A C 1
ATOM 2207 O O . GLN A 1 282 ? -22.562 11.695 14.172 1 71.81 282 GLN A O 1
ATOM 2212 N N . PRO A 1 283 ? -20.578 11.078 14.82 1 77.44 283 PRO A N 1
ATOM 2213 C CA . PRO A 1 283 ? -20.188 12.484 14.867 1 77.44 283 PRO A CA 1
ATOM 2214 C C . PRO A 1 283 ? -20.359 13.195 13.523 1 77.44 283 PRO A C 1
ATOM 2216 O O . PRO A 1 283 ? -20.172 12.578 12.477 1 77.44 283 PRO A O 1
ATOM 2219 N N . PRO A 1 284 ? -20.75 14.406 13.539 1 80.81 284 PRO A N 1
ATOM 2220 C CA . PRO A 1 284 ? -21.047 15.148 12.312 1 80.81 284 PRO A CA 1
ATOM 2221 C C . PRO A 1 284 ? -19.891 15.102 11.305 1 80.81 284 PRO A C 1
ATOM 2223 O O . PRO A 1 284 ? -20.125 14.961 10.102 1 80.81 284 PRO A O 1
ATOM 2226 N N . LEU A 1 285 ? -18.688 15.188 11.789 1 87.25 285 LEU A N 1
ATOM 2227 C CA . LEU A 1 285 ? -17.531 15.188 10.906 1 87.25 285 LEU A CA 1
ATOM 2228 C C . LEU A 1 285 ? -17.406 13.852 10.18 1 87.25 285 LEU A C 1
ATOM 2230 O O . LEU A 1 285 ? -17.078 13.812 8.992 1 87.25 285 LEU A O 1
ATOM 2234 N N . VAL A 1 286 ? -17.688 12.797 10.859 1 90.81 286 VAL A N 1
ATOM 2235 C CA . VAL A 1 286 ? -17.641 11.461 10.289 1 90.81 286 VAL A CA 1
ATOM 2236 C C . VAL A 1 286 ? -18.734 11.297 9.25 1 90.81 286 VAL A C 1
ATOM 2238 O O . VAL A 1 286 ? -18.5 10.797 8.148 1 90.81 286 VAL A O 1
ATOM 2241 N N . LYS A 1 287 ? -19.891 11.742 9.617 1 88.44 287 LYS A N 1
ATOM 2242 C CA . LYS A 1 287 ? -21.016 11.68 8.695 1 88.44 287 LYS A CA 1
ATOM 2243 C C . LYS A 1 287 ? -20.719 12.438 7.41 1 88.44 287 LYS A C 1
ATOM 2245 O O . LYS A 1 287 ? -20.953 11.922 6.312 1 88.44 287 LYS A O 1
ATOM 2250 N N . LEU A 1 288 ? -20.234 13.641 7.574 1 89.88 288 LEU A N 1
ATOM 2251 C CA . LEU A 1 288 ? -19.922 14.492 6.43 1 89.88 288 LEU A CA 1
ATOM 2252 C C . LEU A 1 288 ? -18.859 13.844 5.547 1 89.88 288 LEU A C 1
ATOM 2254 O O . LEU A 1 288 ? -18.953 13.906 4.316 1 89.88 288 LEU A O 1
ATOM 2258 N N . PHE A 1 289 ? -17.906 13.234 6.125 1 95.88 289 PHE A N 1
ATOM 2259 C CA . PHE A 1 289 ? -16.859 12.617 5.336 1 95.88 289 PHE A CA 1
ATOM 2260 C C . PHE A 1 289 ? -17.375 11.406 4.582 1 95.88 289 PHE A C 1
ATOM 2262 O O . PHE A 1 289 ? -17.062 11.219 3.402 1 95.88 289 PHE A O 1
ATOM 2269 N N . ILE A 1 290 ? -18.125 10.578 5.258 1 94.62 290 ILE A N 1
ATOM 2270 C CA . ILE A 1 290 ? -18.688 9.406 4.613 1 94.62 290 ILE A CA 1
ATOM 2271 C C . ILE A 1 290 ? -19.531 9.828 3.418 1 94.62 290 ILE A C 1
ATOM 2273 O O . ILE A 1 290 ? -19.484 9.211 2.354 1 94.62 290 ILE A O 1
ATOM 2277 N N . GLU A 1 291 ? -20.281 10.914 3.555 1 92.38 291 GLU A N 1
ATOM 2278 C CA . GLU A 1 291 ? -21.094 11.438 2.459 1 92.38 291 GLU A CA 1
ATOM 2279 C C . GLU A 1 291 ? -20.219 11.914 1.303 1 92.38 291 GLU A C 1
ATOM 2281 O O . GLU A 1 291 ? -20.547 11.703 0.136 1 92.38 291 GLU A O 1
ATOM 2286 N N . THR A 1 292 ? -19.109 12.562 1.605 1 94.69 292 THR A N 1
ATOM 2287 C CA . THR A 1 292 ? -18.172 13.008 0.583 1 94.69 292 THR A CA 1
ATOM 2288 C C . THR A 1 292 ? -17.625 11.82 -0.208 1 94.69 292 THR A C 1
ATOM 2290 O O . THR A 1 292 ? -17.531 11.875 -1.437 1 94.69 292 THR A O 1
ATOM 2293 N N . VAL A 1 293 ? -17.266 10.75 0.452 1 96.94 293 VAL A N 1
ATOM 2294 C CA . VAL A 1 293 ? -16.766 9.547 -0.201 1 96.94 293 VAL A CA 1
ATOM 2295 C C . VAL A 1 293 ? -17.844 8.93 -1.077 1 96.94 293 VAL A C 1
ATOM 2297 O O . VAL A 1 293 ? -17.578 8.531 -2.213 1 96.94 293 VAL A O 1
ATOM 2300 N N . GLN A 1 294 ? -19.031 8.852 -0.538 1 94.94 294 GLN A N 1
ATOM 2301 C CA . GLN A 1 294 ? -20.141 8.297 -1.294 1 94.94 294 GLN A CA 1
ATOM 2302 C C . GLN A 1 294 ? -20.391 9.086 -2.578 1 94.94 294 GLN A C 1
ATOM 2304 O O . GLN A 1 294 ? -20.641 8.5 -3.633 1 94.94 294 GLN A O 1
ATOM 2309 N N . ASN A 1 295 ? -20.297 10.383 -2.469 1 92.75 295 ASN A N 1
ATOM 2310 C CA . ASN A 1 295 ? -20.453 11.227 -3.645 1 92.75 295 ASN A CA 1
ATOM 2311 C C . ASN A 1 295 ? -19.359 10.984 -4.676 1 92.75 295 ASN A C 1
ATOM 2313 O O . ASN A 1 295 ? -19.609 11.055 -5.879 1 92.75 295 ASN A O 1
ATOM 2317 N N . THR A 1 296 ? -18.219 10.688 -4.199 1 93.94 296 THR A N 1
ATOM 2318 C CA . THR A 1 296 ? -17.078 10.445 -5.082 1 93.94 296 THR A CA 1
ATOM 2319 C C . THR A 1 296 ? -17.25 9.133 -5.836 1 93.94 296 THR A C 1
ATOM 2321 O O . THR A 1 296 ? -17 9.062 -7.043 1 93.94 296 THR A O 1
ATOM 2324 N N . ILE A 1 297 ? -17.672 8.094 -5.184 1 94.25 297 ILE A N 1
ATOM 2325 C CA . ILE A 1 297 ? -17.75 6.789 -5.824 1 94.25 297 ILE A CA 1
ATOM 2326 C C . ILE A 1 297 ? -19.031 6.695 -6.648 1 94.25 297 ILE A C 1
ATOM 2328 O O . ILE A 1 297 ? -19.094 5.941 -7.621 1 94.25 297 ILE A O 1
ATOM 2332 N N . GLY A 1 298 ? -20.094 7.387 -6.211 1 91.44 298 GLY A N 1
ATOM 2333 C CA . GLY A 1 298 ? -21.359 7.414 -6.938 1 91.44 298 GLY A CA 1
ATOM 2334 C C . GLY A 1 298 ? -22.297 6.289 -6.543 1 91.44 298 GLY A C 1
ATOM 2335 O O . GLY A 1 298 ? -21.922 5.379 -5.805 1 91.44 298 GLY A O 1
ATOM 2336 N N . SER A 1 299 ? -23.562 6.406 -6.961 1 87.19 299 SER A N 1
ATOM 2337 C CA . SER A 1 299 ? -24.594 5.398 -6.797 1 87.19 299 SER A CA 1
ATOM 2338 C C . SER A 1 299 ? -25.344 5.145 -8.109 1 87.19 299 SER A C 1
ATOM 2340 O O . SER A 1 299 ? -26.078 6.008 -8.578 1 87.19 299 SER A O 1
ATOM 2342 N N . PRO A 1 300 ? -25.109 3.992 -8.805 1 90.56 300 PRO A N 1
ATOM 2343 C CA . PRO A 1 300 ? -24.156 2.947 -8.398 1 90.56 300 PRO A CA 1
ATOM 2344 C C . PRO A 1 300 ? -22.703 3.412 -8.445 1 90.56 300 PRO A C 1
ATOM 2346 O O . PRO A 1 300 ? -22.406 4.426 -9.078 1 90.56 300 PRO A O 1
ATOM 2349 N N . PRO A 1 301 ? -21.906 2.697 -7.727 1 93.5 301 PRO A N 1
ATOM 2350 C CA . PRO A 1 301 ? -20.5 3.096 -7.754 1 93.5 301 PRO A CA 1
ATOM 2351 C C . PRO A 1 301 ? -19.891 3.029 -9.156 1 93.5 301 PRO A C 1
ATOM 2353 O O . PRO A 1 301 ? -20.312 2.205 -9.969 1 93.5 301 PRO A O 1
ATOM 2356 N N . ILE A 1 302 ? -18.891 3.807 -9.375 1 92.69 302 ILE A N 1
ATOM 2357 C CA . ILE A 1 302 ? -18.359 4.035 -10.711 1 92.69 302 ILE A CA 1
ATOM 2358 C C . ILE A 1 302 ? -17.766 2.734 -11.258 1 92.69 302 ILE A C 1
ATOM 2360 O O . ILE A 1 302 ? -17.797 2.496 -12.461 1 92.69 302 ILE A O 1
ATOM 2364 N N . TRP A 1 303 ? -17.281 1.872 -10.391 1 92.38 303 TRP A N 1
ATOM 2365 C CA . TRP A 1 303 ? -16.594 0.676 -10.875 1 92.38 303 TRP A CA 1
ATOM 2366 C C . TRP A 1 303 ? -17.594 -0.305 -11.484 1 92.38 303 TRP A C 1
ATOM 2368 O O . TRP A 1 303 ? -17.203 -1.25 -12.172 1 92.38 303 TRP A O 1
ATOM 2378 N N . GLU A 1 304 ? -18.875 -0.17 -11.211 1 91.62 304 GLU A N 1
ATOM 2379 C CA . GLU A 1 304 ? -19.875 -0.997 -11.875 1 91.62 304 GLU A CA 1
ATOM 2380 C C . GLU A 1 304 ? -19.891 -0.744 -13.383 1 91.62 304 GLU A C 1
ATOM 2382 O O . GLU A 1 304 ? -20.234 -1.633 -14.164 1 91.62 304 GLU A O 1
ATOM 2387 N N . SER A 1 305 ? -19.5 0.416 -13.789 1 91.94 305 SER A N 1
ATOM 2388 C CA . SER A 1 305 ? -19.453 0.765 -15.203 1 91.94 305 SER A CA 1
ATOM 2389 C C . SER A 1 305 ? -18.234 0.145 -15.883 1 91.94 305 SER A C 1
ATOM 2391 O O . SER A 1 305 ? -18.156 0.104 -17.109 1 91.94 305 SER A O 1
ATOM 2393 N N . TYR A 1 306 ? -17.297 -0.382 -15.078 1 92.31 306 TYR A N 1
ATOM 2394 C CA . TYR A 1 306 ? -16.062 -0.923 -15.625 1 92.31 306 TYR A CA 1
ATOM 2395 C C . TYR A 1 306 ? -16.219 -2.4 -15.969 1 92.31 306 TYR A C 1
ATOM 2397 O O . TYR A 1 306 ? -15.312 -3.016 -16.531 1 92.31 306 TYR A O 1
ATOM 2405 N N . MET A 1 307 ? -17.328 -2.977 -15.719 1 89.44 307 MET A N 1
ATOM 2406 C CA . MET A 1 307 ? -17.516 -4.418 -15.844 1 89.44 307 MET A CA 1
ATOM 2407 C C . MET A 1 307 ? -17.734 -4.809 -17.312 1 89.44 307 MET A C 1
ATOM 2409 O O . MET A 1 307 ? -17.875 -5.992 -17.625 1 89.44 307 MET A O 1
ATOM 2413 N N . THR A 1 308 ? -17.672 -3.896 -18.25 1 80.94 308 THR A N 1
ATOM 2414 C CA . THR A 1 308 ? -17.844 -4.195 -19.656 1 80.94 308 THR A CA 1
ATOM 2415 C C . THR A 1 308 ? -16.531 -4.066 -20.406 1 80.94 308 THR A C 1
ATOM 2417 O O . THR A 1 308 ? -15.633 -3.328 -19.984 1 80.94 308 THR A O 1
ATOM 2420 N N . MET B 1 1 ? 10.102 -40.438 8.719 1 68.38 1 MET B N 1
ATOM 2421 C CA . MET B 1 1 ? 10.367 -39.031 8.391 1 68.38 1 MET B CA 1
ATOM 2422 C C . MET B 1 1 ? 11.5 -38.469 9.242 1 68.38 1 MET B C 1
ATOM 2424 O O . MET B 1 1 ? 11.547 -38.719 10.453 1 68.38 1 MET B O 1
ATOM 2428 N N . ASP B 1 2 ? 12.5 -38.031 8.664 1 70.81 2 ASP B N 1
ATOM 2429 C CA . ASP B 1 2 ? 13.68 -37.562 9.375 1 70.81 2 ASP B CA 1
ATOM 2430 C C . ASP B 1 2 ? 13.367 -36.281 10.156 1 70.81 2 ASP B C 1
ATOM 2432 O O . ASP B 1 2 ? 12.281 -35.719 10.031 1 70.81 2 ASP B O 1
ATOM 2436 N N . LEU B 1 3 ? 14.297 -36 11.008 1 73.81 3 LEU B N 1
ATOM 2437 C CA . LEU B 1 3 ? 14.133 -34.875 11.922 1 73.81 3 LEU B CA 1
ATOM 2438 C C . LEU B 1 3 ? 13.828 -33.594 11.156 1 73.81 3 LEU B C 1
ATOM 2440 O O . LEU B 1 3 ? 12.961 -32.812 11.562 1 73.81 3 LEU B O 1
ATOM 2444 N N . ALA B 1 4 ? 14.469 -33.438 10.062 1 72.94 4 ALA B N 1
ATOM 2445 C CA . ALA B 1 4 ? 14.273 -32.188 9.281 1 72.94 4 ALA B CA 1
ATOM 2446 C C . ALA B 1 4 ? 12.852 -32.094 8.758 1 72.94 4 ALA B C 1
ATOM 2448 O O . ALA B 1 4 ? 12.227 -31.047 8.805 1 72.94 4 ALA B O 1
ATOM 2449 N N . SER B 1 5 ? 12.297 -33.188 8.305 1 78.5 5 SER B N 1
ATOM 2450 C CA . SER B 1 5 ? 10.938 -33.219 7.773 1 78.5 5 SER B CA 1
ATOM 2451 C C . SER B 1 5 ? 9.914 -32.938 8.867 1 78.5 5 SER B C 1
ATOM 2453 O O . SER B 1 5 ? 8.93 -32.25 8.633 1 78.5 5 SER B O 1
ATOM 2455 N N . ARG B 1 6 ? 10.18 -33.438 9.969 1 84.06 6 ARG B N 1
ATOM 2456 C CA . ARG B 1 6 ? 9.258 -33.219 11.078 1 84.06 6 ARG B CA 1
ATOM 2457 C C . ARG B 1 6 ? 9.297 -31.781 11.562 1 84.06 6 ARG B C 1
ATOM 2459 O O . ARG B 1 6 ? 8.266 -31.234 11.938 1 84.06 6 ARG B O 1
ATOM 2466 N N . LEU B 1 7 ? 10.484 -31.25 11.562 1 82 7 LEU B N 1
ATOM 2467 C CA . LEU B 1 7 ? 10.617 -29.844 11.922 1 82 7 LEU B CA 1
ATOM 2468 C C . LEU B 1 7 ? 9.844 -28.953 10.945 1 82 7 LEU B C 1
ATOM 2470 O O . LEU B 1 7 ? 9.219 -27.969 11.359 1 82 7 LEU B O 1
ATOM 2474 N N . GLU B 1 8 ? 9.859 -29.328 9.711 1 83.44 8 GLU B N 1
ATOM 2475 C CA . GLU B 1 8 ? 9.102 -28.578 8.703 1 83.44 8 GLU B CA 1
ATOM 2476 C C . GLU B 1 8 ? 7.602 -28.688 8.961 1 83.44 8 GLU B C 1
ATOM 2478 O O . GLU B 1 8 ? 6.867 -27.719 8.758 1 83.44 8 GLU B O 1
ATOM 2483 N N . LEU B 1 9 ? 7.18 -29.812 9.359 1 85.5 9 LEU B N 1
ATOM 2484 C CA . LEU B 1 9 ? 5.77 -30.016 9.688 1 85.5 9 LEU B CA 1
ATOM 2485 C C . LEU B 1 9 ? 5.367 -29.172 10.883 1 85.5 9 LEU B C 1
ATOM 2487 O O . LEU B 1 9 ? 4.289 -28.562 10.891 1 85.5 9 LEU B O 1
ATOM 2491 N N . LEU B 1 10 ? 6.262 -29.125 11.891 1 87 10 LEU B N 1
ATOM 2492 C CA . LEU B 1 10 ? 6.008 -28.281 13.055 1 87 10 LEU B CA 1
ATOM 2493 C C . LEU B 1 10 ? 5.891 -26.812 12.648 1 87 10 LEU B C 1
ATOM 2495 O O . LEU B 1 10 ? 5.023 -26.094 13.148 1 87 10 LEU B O 1
ATOM 2499 N N . LEU B 1 11 ? 6.801 -26.453 11.812 1 85.12 11 LEU B N 1
ATOM 2500 C CA . LEU B 1 11 ? 6.766 -25.094 11.312 1 85.12 11 LEU B CA 1
ATOM 2501 C C . LEU B 1 11 ? 5.426 -24.781 10.648 1 85.12 11 LEU B C 1
ATOM 2503 O O . LEU B 1 11 ? 4.844 -23.719 10.867 1 85.12 11 LEU B O 1
ATOM 2507 N N . GLU B 1 12 ? 4.914 -25.656 9.852 1 85.88 12 GLU B N 1
ATOM 2508 C CA . GLU B 1 12 ? 3.646 -25.484 9.148 1 85.88 12 GLU B CA 1
ATOM 2509 C C . GLU B 1 12 ? 2.48 -25.391 10.133 1 85.88 12 GLU B C 1
ATOM 2511 O O . GLU B 1 12 ? 1.589 -24.562 9.977 1 85.88 12 GLU B O 1
ATOM 2516 N N . VAL B 1 13 ? 2.525 -26.203 11.086 1 87.06 13 VAL B N 1
ATOM 2517 C CA . VAL B 1 13 ? 1.479 -26.203 12.109 1 87.06 13 VAL B CA 1
ATOM 2518 C C . VAL B 1 13 ? 1.486 -24.875 12.852 1 87.06 13 VAL B C 1
ATOM 2520 O O . VAL B 1 13 ? 0.428 -24.297 13.125 1 87.06 13 VAL B O 1
ATOM 2523 N N . SER B 1 14 ? 2.621 -24.453 13.156 1 84.88 14 SER B N 1
ATOM 2524 C CA . SER B 1 14 ? 2.766 -23.188 13.867 1 84.88 14 SER B CA 1
ATOM 2525 C C . SER B 1 14 ? 2.248 -22.016 13.031 1 84.88 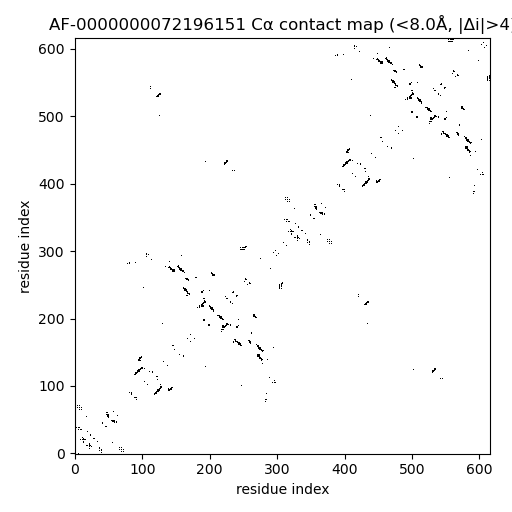14 SER B C 1
ATOM 2527 O O . SER B 1 14 ? 1.589 -21.109 13.555 1 84.88 14 SER B O 1
ATOM 2529 N N . LYS B 1 15 ? 2.623 -22.125 11.82 1 80.62 15 LYS B N 1
ATOM 2530 C CA . LYS B 1 15 ? 2.227 -21.078 10.891 1 80.62 15 LYS B CA 1
ATOM 2531 C C . LYS B 1 15 ? 0.712 -21.047 10.711 1 80.62 15 LYS B C 1
ATOM 2533 O O . LYS B 1 15 ? 0.104 -19.984 10.703 1 80.62 15 LYS B O 1
ATOM 2538 N N . GLN B 1 16 ? 0.088 -22.203 10.555 1 78.25 16 GLN B N 1
ATOM 2539 C CA . GLN B 1 16 ? -1.331 -22.328 10.242 1 78.25 16 GLN B CA 1
ATOM 2540 C C . GLN B 1 16 ? -2.186 -22.234 11.5 1 78.25 16 GLN B C 1
ATOM 2542 O O . GLN B 1 16 ? -3.381 -21.938 11.43 1 78.25 16 GLN B O 1
ATOM 2547 N N . GLY B 1 17 ? -1.541 -22.469 12.594 1 79.81 17 GLY B N 1
ATOM 2548 C CA . GLY B 1 17 ? -2.225 -22.438 13.883 1 79.81 17 GLY B CA 1
ATOM 2549 C C . GLY B 1 17 ? -3.227 -23.562 14.055 1 79.81 17 GLY B C 1
ATOM 2550 O O . GLY B 1 17 ? -4.098 -23.5 14.922 1 79.81 17 GLY B O 1
ATOM 2551 N N . SER B 1 18 ? -3.262 -24.469 13.109 1 84.5 18 SER B N 1
ATOM 2552 C CA . SER B 1 18 ? -4.184 -25.609 13.133 1 84.5 18 SER B CA 1
ATOM 2553 C C . SER B 1 18 ? -3.568 -26.828 12.461 1 84.5 18 SER B C 1
ATOM 2555 O O . SER B 1 18 ? -2.877 -26.703 11.445 1 84.5 18 SER B O 1
ATOM 2557 N N . PHE B 1 19 ? -3.865 -28.016 13.07 1 86.31 19 PHE B N 1
ATOM 2558 C CA . PHE B 1 19 ? -3.393 -29.266 12.484 1 86.31 19 PHE B CA 1
ATOM 2559 C C . PHE B 1 19 ? -4.109 -29.547 11.172 1 86.31 19 PHE B C 1
ATOM 2561 O O . PHE B 1 19 ? -3.49 -30 10.211 1 86.31 19 PHE B O 1
ATOM 2568 N N . ALA B 1 20 ? -5.344 -29.203 11.195 1 85.19 20 ALA B N 1
ATOM 2569 C CA . ALA B 1 20 ? -6.133 -29.453 9.992 1 85.19 20 ALA B CA 1
ATOM 2570 C C . ALA B 1 20 ? -5.648 -28.594 8.82 1 85.19 20 ALA B C 1
ATOM 2572 O O . ALA B 1 20 ? -5.406 -29.109 7.727 1 85.19 20 ALA B O 1
ATOM 2573 N N . ASN B 1 21 ? -5.43 -27.438 9.117 1 84.69 21 ASN B N 1
ATOM 2574 C CA . ASN B 1 21 ? -4.984 -26.516 8.078 1 84.69 21 ASN B CA 1
ATOM 2575 C C . ASN B 1 21 ? -3.572 -26.844 7.605 1 84.69 21 ASN B C 1
ATOM 2577 O O . ASN B 1 21 ? -3.273 -26.75 6.414 1 84.69 21 ASN B O 1
ATOM 2581 N N . ALA B 1 22 ? -2.795 -27.156 8.539 1 85.88 22 ALA B N 1
ATOM 2582 C CA . ALA B 1 22 ? -1.42 -27.531 8.211 1 85.88 22 ALA B CA 1
ATOM 2583 C C . ALA B 1 22 ? -1.375 -28.797 7.363 1 85.88 22 ALA B C 1
ATOM 2585 O O . ALA B 1 22 ? -0.6 -28.891 6.41 1 85.88 22 ALA B O 1
ATOM 2586 N N . ALA B 1 23 ? -2.188 -29.703 7.688 1 86.81 23 ALA B N 1
ATOM 2587 C CA . ALA B 1 23 ? -2.258 -30.953 6.922 1 86.81 23 ALA B CA 1
ATOM 2588 C C . ALA B 1 23 ? -2.725 -30.688 5.492 1 86.81 23 ALA B C 1
ATOM 2590 O O . ALA B 1 23 ? -2.154 -31.234 4.543 1 86.81 23 ALA B O 1
ATOM 2591 N N . ASP B 1 24 ? -3.662 -29.891 5.406 1 80.81 24 ASP B N 1
ATOM 2592 C CA . ASP B 1 24 ? -4.195 -29.516 4.102 1 80.81 24 ASP B CA 1
ATOM 2593 C C . ASP B 1 24 ? -3.137 -28.812 3.26 1 80.81 24 ASP B C 1
ATOM 2595 O O . ASP B 1 24 ? -2.979 -29.109 2.074 1 80.81 24 ASP B O 1
ATOM 2599 N N . ALA B 1 25 ? -2.389 -28.062 3.936 1 77.75 25 ALA B N 1
ATOM 2600 C CA . ALA B 1 25 ? -1.354 -27.281 3.25 1 77.75 25 ALA B CA 1
ATOM 2601 C C . ALA B 1 25 ? -0.237 -28.188 2.744 1 77.75 25 ALA B C 1
ATOM 2603 O O . ALA B 1 25 ? 0.357 -27.938 1.696 1 77.75 25 ALA B O 1
ATOM 2604 N N . ARG B 1 26 ? -0.043 -29.188 3.398 1 77.31 26 ARG B N 1
ATOM 2605 C CA . ARG B 1 26 ? 1.058 -30.094 3.068 1 77.31 26 ARG B CA 1
ATOM 2606 C C . ARG B 1 26 ? 0.56 -31.297 2.289 1 77.31 26 ARG B C 1
ATOM 2608 O O . ARG B 1 26 ? 1.356 -32.125 1.843 1 77.31 26 ARG B O 1
ATOM 2615 N N . GLY B 1 27 ? -0.788 -31.406 2.201 1 78.06 27 GLY B N 1
ATOM 2616 C CA . GLY B 1 27 ? -1.366 -32.531 1.47 1 78.06 27 GLY B CA 1
ATOM 2617 C C . GLY B 1 27 ? -1.21 -33.844 2.186 1 78.06 27 GLY B C 1
ATOM 2618 O O . GLY B 1 27 ? -0.957 -34.875 1.551 1 78.06 27 GLY B O 1
ATOM 2619 N N . ILE B 1 28 ? -1.231 -33.844 3.463 1 80.19 28 ILE B N 1
ATOM 2620 C CA . ILE B 1 28 ? -1.114 -35.094 4.23 1 80.19 28 ILE B CA 1
ATOM 2621 C C . ILE B 1 28 ? -2.297 -35.219 5.188 1 80.19 28 ILE B C 1
ATOM 2623 O O . ILE B 1 28 ? -3.021 -34.25 5.422 1 80.19 28 ILE B O 1
ATOM 2627 N N . ASP B 1 29 ? -2.539 -36.375 5.539 1 83.75 29 ASP B N 1
ATOM 2628 C CA . ASP B 1 29 ? -3.615 -36.656 6.488 1 83.75 29 ASP B CA 1
ATOM 2629 C C . ASP B 1 29 ? -3.303 -36.031 7.852 1 83.75 29 ASP B C 1
ATOM 2631 O O . ASP B 1 29 ? -2.164 -36.094 8.32 1 83.75 29 ASP B O 1
ATOM 2635 N N . ARG B 1 30 ? -4.32 -35.5 8.453 1 89.44 30 ARG B N 1
ATOM 2636 C CA . ARG B 1 30 ? -4.184 -34.906 9.773 1 89.44 30 ARG B CA 1
ATOM 2637 C C . ARG B 1 30 ? -3.619 -35.906 10.781 1 89.44 30 ARG B C 1
ATOM 2639 O O . ARG B 1 30 ? -2.816 -35.531 11.641 1 89.44 30 ARG B O 1
ATOM 2646 N N . SER B 1 31 ? -4.121 -37.094 10.68 1 88.69 31 SER B N 1
ATOM 2647 C CA . SER B 1 31 ? -3.654 -38.125 11.594 1 88.69 31 SER B CA 1
ATOM 2648 C C . SER B 1 31 ? -2.154 -38.375 11.445 1 88.69 31 SER B C 1
ATOM 2650 O O . SER B 1 31 ? -1.453 -38.562 12.445 1 88.69 31 SER B O 1
ATOM 2652 N N . VAL B 1 32 ? -1.704 -38.312 10.266 1 85.12 32 VAL B N 1
ATOM 2653 C CA . VAL B 1 32 ? -0.282 -38.5 9.984 1 85.12 32 VAL B CA 1
ATOM 2654 C C . VAL B 1 32 ? 0.504 -37.312 10.539 1 85.12 32 VAL B C 1
ATOM 2656 O O . VAL B 1 32 ? 1.544 -37.469 11.18 1 85.12 32 VAL B O 1
ATOM 2659 N N . LEU B 1 33 ? 0.009 -36.156 10.281 1 90.12 33 LEU B N 1
ATOM 2660 C CA . LEU B 1 33 ? 0.662 -34.938 10.773 1 90.12 33 LEU B CA 1
ATOM 2661 C C . LEU B 1 33 ? 0.766 -34.969 12.297 1 90.12 33 LEU B C 1
ATOM 2663 O O . LEU B 1 33 ? 1.827 -34.688 12.852 1 90.12 33 LEU B O 1
ATOM 2667 N N . SER B 1 34 ? -0.347 -35.281 12.938 1 89.31 34 SER B N 1
ATOM 2668 C CA . SER B 1 34 ? -0.379 -35.344 14.391 1 89.31 34 SER B CA 1
ATOM 2669 C C . SER B 1 34 ? 0.619 -36.375 14.922 1 89.31 34 SER B C 1
ATOM 2671 O O . SER B 1 34 ? 1.313 -36.094 15.914 1 89.31 34 SER B O 1
ATOM 2673 N N . LYS B 1 35 ? 0.673 -37.469 14.273 1 89.62 35 LYS B N 1
ATOM 2674 C CA . LYS B 1 35 ? 1.598 -38.531 14.664 1 89.62 35 LYS B CA 1
ATOM 2675 C C . LYS B 1 35 ? 3.047 -38.062 14.539 1 89.62 35 LYS B C 1
ATOM 2677 O O . LYS B 1 35 ? 3.865 -38.344 15.422 1 89.62 35 LYS B O 1
ATOM 2682 N N . GLN B 1 36 ? 3.303 -37.406 13.477 1 88.94 36 GLN B N 1
ATOM 2683 C CA . GLN B 1 36 ? 4.668 -36.969 13.234 1 88.94 36 GLN B CA 1
ATOM 2684 C C . GLN B 1 36 ? 5.086 -35.906 14.25 1 88.94 36 GLN B C 1
ATOM 2686 O O . GLN B 1 36 ? 6.238 -35.875 14.695 1 88.94 36 GLN B O 1
ATOM 2691 N N . ILE B 1 37 ? 4.188 -35.062 14.609 1 90.56 37 ILE B N 1
ATOM 2692 C CA . ILE B 1 37 ? 4.48 -34.031 15.602 1 90.56 37 ILE B CA 1
ATOM 2693 C C . ILE B 1 37 ? 4.707 -34.688 16.969 1 90.56 37 ILE B C 1
ATOM 2695 O O . ILE B 1 37 ? 5.613 -34.312 17.703 1 90.56 37 ILE B O 1
ATOM 2699 N N . ARG B 1 38 ? 3.922 -35.656 17.25 1 88.56 38 ARG B N 1
ATOM 2700 C CA . ARG B 1 38 ? 4.109 -36.406 18.484 1 88.56 38 ARG B CA 1
ATOM 2701 C C . ARG B 1 38 ? 5.469 -37.094 18.516 1 88.56 38 ARG B C 1
ATOM 2703 O O . ARG B 1 38 ? 6.156 -37.094 19.531 1 88.56 38 ARG B O 1
ATOM 2710 N N . LYS B 1 39 ? 5.789 -37.688 17.438 1 86.06 39 LYS B N 1
ATOM 2711 C CA . LYS B 1 39 ? 7.086 -38.344 17.328 1 86.06 39 LYS B CA 1
ATOM 2712 C C . LYS B 1 39 ? 8.227 -37.344 17.516 1 86.06 39 LYS B C 1
ATOM 2714 O O . LYS B 1 39 ? 9.25 -37.656 18.125 1 86.06 39 LYS B O 1
ATOM 2719 N N . LEU B 1 40 ? 8.062 -36.188 16.953 1 86.81 40 LEU B N 1
ATOM 2720 C CA . LEU B 1 40 ? 9.039 -35.125 17.125 1 86.81 40 LEU B CA 1
ATOM 2721 C C . LEU B 1 40 ? 9.203 -34.75 18.594 1 86.81 40 LEU B C 1
ATOM 2723 O O . LEU B 1 40 ? 10.32 -34.656 19.094 1 86.81 40 LEU B O 1
ATOM 2727 N N . GLU B 1 41 ? 8.078 -34.625 19.281 1 88.75 41 GLU B N 1
ATOM 2728 C CA . GLU B 1 41 ? 8.094 -34.281 20.703 1 88.75 41 GLU B CA 1
ATOM 2729 C C . GLU B 1 41 ? 8.75 -35.375 21.516 1 88.75 41 GLU B C 1
ATOM 2731 O O . GLU B 1 41 ? 9.547 -35.125 22.422 1 88.75 41 GLU B O 1
ATOM 2736 N N . GLU B 1 42 ? 8.422 -36.625 21.156 1 85.75 42 GLU B N 1
ATOM 2737 C CA . GLU B 1 42 ? 9 -37.781 21.828 1 85.75 42 GLU B CA 1
ATOM 2738 C C . GLU B 1 42 ? 10.508 -37.844 21.609 1 85.75 42 GLU B C 1
ATOM 2740 O O . GLU B 1 42 ? 11.266 -38.094 22.547 1 85.75 42 GLU B O 1
ATOM 2745 N N . SER B 1 43 ? 10.875 -37.625 20.406 1 82.25 43 SER B N 1
ATOM 2746 C CA . SER B 1 43 ? 12.289 -37.719 20.062 1 82.25 43 SER B CA 1
ATOM 2747 C C . SER B 1 43 ? 13.102 -36.625 20.766 1 82.25 43 SER B C 1
ATOM 2749 O O . SER B 1 43 ? 14.258 -36.844 21.125 1 82.25 43 SER B O 1
ATOM 2751 N N . LEU B 1 44 ? 12.477 -35.469 20.938 1 82.75 44 LEU B N 1
ATOM 2752 C CA . LEU B 1 44 ? 13.156 -34.344 21.562 1 82.75 44 LEU B CA 1
ATOM 2753 C C . LEU B 1 44 ? 12.961 -34.375 23.078 1 82.75 44 LEU B C 1
ATOM 2755 O O . LEU B 1 44 ? 13.672 -33.688 23.812 1 82.75 44 LEU B O 1
ATOM 2759 N N . GLY B 1 45 ? 12 -35.125 23.562 1 84.5 45 GLY B N 1
ATOM 2760 C CA . GLY B 1 45 ? 11.68 -35.219 24.984 1 84.5 45 GLY B CA 1
ATOM 2761 C C . GLY B 1 45 ? 11.016 -33.938 25.516 1 84.5 45 GLY B C 1
ATOM 2762 O O . GLY B 1 45 ? 11.172 -33.594 26.688 1 84.5 45 GLY B O 1
ATOM 2763 N N . LEU B 1 46 ? 10.539 -33.156 24.578 1 83.25 46 LEU B N 1
ATOM 2764 C CA . LEU B 1 46 ? 9.898 -31.906 24.906 1 83.25 46 LEU B CA 1
ATOM 2765 C C . LEU B 1 46 ? 8.477 -31.844 24.359 1 83.25 46 LEU B C 1
ATOM 2767 O O . LEU B 1 46 ? 8.18 -32.469 23.328 1 83.25 46 LEU B O 1
ATOM 2771 N N . ARG B 1 47 ? 7.59 -31.234 25.109 1 86.56 47 ARG B N 1
ATOM 2772 C CA . ARG B 1 47 ? 6.301 -30.828 24.547 1 86.56 47 ARG B CA 1
ATOM 2773 C C . ARG B 1 47 ? 6.41 -29.484 23.828 1 86.56 47 ARG B C 1
ATOM 2775 O O . ARG B 1 47 ? 6.883 -28.516 24.391 1 86.56 47 ARG B O 1
ATOM 2782 N N . LEU B 1 48 ? 5.992 -29.547 22.562 1 88.12 48 LEU B N 1
ATOM 2783 C CA . LEU B 1 48 ? 6.203 -28.359 21.766 1 88.12 48 LEU B CA 1
ATOM 2784 C C . LEU B 1 48 ? 4.902 -27.578 21.594 1 88.12 48 LEU B C 1
ATOM 2786 O O . LEU B 1 48 ? 4.922 -26.375 21.344 1 88.12 48 LEU B O 1
ATOM 2790 N N . LEU B 1 49 ? 3.781 -28.25 21.688 1 87.56 49 LEU B N 1
ATOM 2791 C CA . LEU B 1 49 ? 2.477 -27.641 21.438 1 87.56 49 LEU B CA 1
ATOM 2792 C C . LEU B 1 49 ? 1.535 -27.875 22.625 1 87.56 49 LEU B C 1
ATOM 2794 O O . LEU B 1 49 ? 1.569 -28.938 23.25 1 87.56 49 LEU B O 1
ATOM 2798 N N . ASN B 1 50 ? 0.881 -26.781 23.016 1 80.75 50 ASN B N 1
ATOM 2799 C CA . ASN B 1 50 ? -0.265 -26.922 23.906 1 80.75 50 ASN B CA 1
ATOM 2800 C C . ASN B 1 50 ? -1.549 -27.203 23.141 1 80.75 50 ASN B C 1
ATOM 2802 O O . ASN B 1 50 ? -1.952 -26.406 22.281 1 80.75 50 ASN B O 1
ATOM 2806 N N . ARG B 1 51 ? -1.975 -28.391 23.203 1 71.44 51 ARG B N 1
ATOM 2807 C CA . ARG B 1 51 ? -3.152 -28.828 22.469 1 71.44 51 ARG B CA 1
ATOM 2808 C C . ARG B 1 51 ? -4.41 -28.719 23.312 1 71.44 51 ARG B C 1
ATOM 2810 O O . ARG B 1 51 ? -4.484 -29.297 24.391 1 71.44 51 ARG B O 1
ATOM 2817 N N . SER B 1 52 ? -4.93 -27.594 23.422 1 61.62 52 SER B N 1
ATOM 2818 C CA . SER B 1 52 ? -6.246 -27.609 24.047 1 61.62 52 SER B CA 1
ATOM 2819 C C . SER B 1 52 ? -7.355 -27.734 23.016 1 61.62 52 SER B C 1
ATOM 2821 O O . SER B 1 52 ? -7.121 -27.516 21.828 1 61.62 52 SER B O 1
ATOM 2823 N N . THR B 1 53 ? -8.539 -28.266 23.281 1 56.88 53 THR B N 1
ATOM 2824 C CA . THR B 1 53 ? -9.695 -28.422 22.406 1 56.88 53 THR B CA 1
ATOM 2825 C C . THR B 1 53 ? -9.984 -27.109 21.672 1 56.88 53 THR B C 1
ATOM 2827 O O . THR B 1 53 ? -10.594 -27.125 20.594 1 56.88 53 THR B O 1
ATOM 2830 N N . ARG B 1 54 ? -9.492 -26 22.188 1 56.88 54 ARG B N 1
ATOM 2831 C CA . ARG B 1 54 ? -9.977 -24.719 21.672 1 56.88 54 ARG B CA 1
ATOM 2832 C C . ARG B 1 54 ? -8.844 -23.938 21.016 1 56.88 54 ARG B C 1
ATOM 2834 O O . ARG B 1 54 ? -9.094 -23.016 20.234 1 56.88 54 ARG B O 1
ATOM 2841 N N . SER B 1 55 ? -7.66 -24.266 21.391 1 66.25 55 SER B N 1
ATOM 2842 C CA . SER B 1 55 ? -6.609 -23.422 20.828 1 66.25 55 SER B CA 1
ATOM 2843 C C . SER B 1 55 ? -5.285 -24.172 20.734 1 66.25 55 SER B C 1
ATOM 2845 O O . SER B 1 55 ? -5.035 -25.094 21.516 1 66.25 55 SER B O 1
ATOM 2847 N N . LEU B 1 56 ? -4.547 -24.047 19.578 1 76.25 56 LEU B N 1
ATOM 2848 C CA . LEU B 1 56 ? -3.189 -24.547 19.391 1 76.25 56 LEU B CA 1
ATOM 2849 C C . LEU B 1 56 ? -2.166 -23.438 19.641 1 76.25 56 LEU B C 1
ATOM 2851 O O . LEU B 1 56 ? -2.248 -22.359 19.031 1 76.25 56 LEU B O 1
ATOM 2855 N N . SER B 1 57 ? -1.425 -23.609 20.781 1 82.5 57 SER B N 1
ATOM 2856 C CA . SER B 1 57 ? -0.355 -22.656 21.047 1 82.5 57 SER B CA 1
ATOM 2857 C C . SER B 1 57 ? 0.978 -23.375 21.266 1 82.5 57 SER B C 1
ATOM 2859 O O . SER B 1 57 ? 1.008 -24.547 21.625 1 82.5 57 SER B O 1
ATOM 2861 N N . LEU B 1 58 ? 2.049 -22.656 20.984 1 85.38 58 LEU B N 1
ATOM 2862 C CA . LEU B 1 58 ? 3.391 -23.188 21.203 1 85.38 58 LEU B CA 1
ATOM 2863 C C . LEU B 1 58 ? 3.768 -23.109 22.688 1 85.38 58 LEU B C 1
ATOM 2865 O O . LEU B 1 58 ? 3.432 -22.141 23.375 1 85.38 58 LEU B O 1
ATOM 2869 N N . THR B 1 59 ? 4.402 -24.172 23.281 1 82.31 59 THR B N 1
ATOM 2870 C CA . THR B 1 59 ? 5.098 -24.094 24.562 1 82.31 59 THR B CA 1
ATOM 2871 C C . THR B 1 59 ? 6.332 -23.203 24.453 1 82.31 59 THR B C 1
ATOM 2873 O O . THR B 1 59 ? 6.766 -22.859 23.344 1 82.31 59 THR B O 1
ATOM 2876 N N . PRO B 1 60 ? 6.867 -22.75 25.562 1 78.38 60 PRO B N 1
ATOM 2877 C CA . PRO B 1 60 ? 8.125 -22 25.484 1 78.38 60 PRO B CA 1
ATOM 2878 C C . PRO B 1 60 ? 9.211 -22.75 24.719 1 78.38 60 PRO B C 1
ATOM 2880 O O . PRO B 1 60 ? 9.938 -22.156 23.922 1 78.38 60 PRO B O 1
ATOM 2883 N N . ALA B 1 61 ? 9.305 -24.016 25 1 80.62 61 ALA B N 1
ATOM 2884 C CA . ALA B 1 61 ? 10.234 -24.859 24.234 1 80.62 61 ALA B CA 1
ATOM 2885 C C . ALA B 1 61 ? 9.852 -24.891 22.766 1 80.62 61 ALA B C 1
ATOM 2887 O O . ALA B 1 61 ? 10.719 -24.859 21.891 1 80.62 61 ALA B O 1
ATOM 2888 N N . GLY B 1 62 ? 8.562 -24.953 22.5 1 85.44 62 GLY B N 1
ATOM 2889 C CA . GLY B 1 62 ? 8.055 -24.953 21.141 1 85.44 62 GLY B CA 1
ATOM 2890 C C . GLY B 1 62 ? 8.43 -23.703 20.375 1 85.44 62 GLY B C 1
ATOM 2891 O O . GLY B 1 62 ? 8.789 -23.781 19.188 1 85.44 62 GLY B O 1
ATOM 2892 N N . GLU B 1 63 ? 8.43 -22.656 21 1 82.31 63 GLU B N 1
ATOM 2893 C CA . GLU B 1 63 ? 8.797 -21.391 20.359 1 82.31 63 GLU B CA 1
ATOM 2894 C C . GLU B 1 63 ? 10.258 -21.406 19.922 1 82.31 63 GLU B C 1
ATOM 2896 O O . GLU B 1 63 ? 10.578 -20.969 18.828 1 82.31 63 GLU B O 1
ATOM 2901 N N . GLU B 1 64 ? 11.047 -21.922 20.797 1 79.69 64 GLU B N 1
ATOM 2902 C CA . GLU B 1 64 ? 12.477 -21.984 20.5 1 79.69 64 GLU B CA 1
ATOM 2903 C C . GLU B 1 64 ? 12.766 -22.984 19.375 1 79.69 64 GLU B C 1
ATOM 2905 O O . GLU B 1 64 ? 13.602 -22.734 18.516 1 79.69 64 GLU B O 1
ATOM 2910 N N . ILE B 1 65 ? 12.07 -24.078 19.453 1 82 65 ILE B N 1
ATOM 2911 C CA . ILE B 1 65 ? 12.297 -25.109 18.453 1 82 65 ILE B CA 1
ATOM 2912 C C . ILE B 1 65 ? 11.781 -24.641 17.094 1 82 65 ILE B C 1
ATOM 2914 O O . ILE B 1 65 ? 12.383 -24.922 16.062 1 82 65 ILE B O 1
ATOM 2918 N N . VAL B 1 66 ? 10.68 -23.938 17.125 1 83.5 66 VAL B N 1
ATOM 2919 C CA . VAL B 1 66 ? 10.133 -23.391 15.883 1 83.5 66 VAL B CA 1
ATOM 2920 C C . VAL B 1 66 ? 11.125 -22.406 15.266 1 83.5 66 VAL B C 1
ATOM 2922 O O . VAL B 1 66 ? 11.312 -22.391 14.047 1 83.5 66 VAL B O 1
ATOM 2925 N N . LYS B 1 67 ? 11.797 -21.75 16.062 1 78.94 67 LYS B N 1
ATOM 2926 C CA . LYS B 1 67 ? 12.852 -20.875 15.57 1 78.94 67 LYS B CA 1
ATOM 2927 C C . LYS B 1 67 ? 13.969 -21.672 14.891 1 78.94 67 LYS B C 1
ATOM 2929 O O . LYS B 1 67 ? 14.43 -21.297 13.812 1 78.94 67 LYS B O 1
ATOM 2934 N N . GLN B 1 68 ? 14.289 -22.719 15.586 1 76.5 68 GLN B N 1
ATOM 2935 C CA . GLN B 1 68 ? 15.328 -23.594 15.039 1 76.5 68 GLN B CA 1
ATOM 2936 C C . GLN B 1 68 ? 14.852 -24.281 13.766 1 76.5 68 GLN B C 1
ATOM 2938 O O . GLN B 1 68 ? 15.617 -24.422 12.805 1 76.5 68 GLN B O 1
ATOM 2943 N N . ALA B 1 69 ? 13.602 -24.703 13.781 1 78.62 69 ALA B N 1
ATOM 2944 C CA . ALA B 1 69 ? 13.023 -25.359 12.609 1 78.62 69 ALA B CA 1
ATOM 2945 C C . ALA B 1 69 ? 13.023 -24.422 11.406 1 78.62 69 ALA B C 1
ATOM 2947 O O . ALA B 1 69 ? 13.289 -24.859 10.281 1 78.62 69 ALA B O 1
ATOM 2948 N N . GLN B 1 70 ? 12.758 -23.297 11.711 1 79.31 70 GLN B N 1
ATOM 2949 C CA . GLN B 1 70 ? 12.797 -22.297 10.648 1 79.31 70 GLN B CA 1
ATOM 2950 C C . GLN B 1 70 ? 14.195 -22.172 10.055 1 79.31 70 GLN B C 1
ATOM 2952 O O . GLN B 1 70 ? 14.352 -22.109 8.836 1 79.31 70 GLN B O 1
ATOM 2957 N N . GLN B 1 71 ? 15.172 -22.219 10.906 1 69.44 71 GLN B N 1
ATOM 2958 C CA . GLN B 1 71 ? 16.547 -22.156 10.445 1 69.44 71 GLN B CA 1
A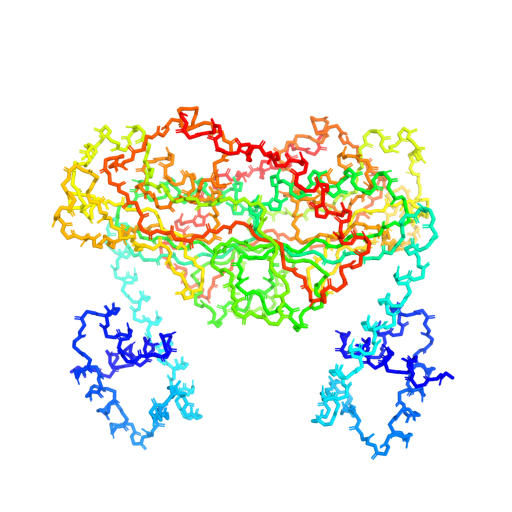TOM 2959 C C . GLN B 1 71 ? 16.891 -23.375 9.586 1 69.44 71 GLN B C 1
ATOM 2961 O O . GLN B 1 71 ? 17.578 -23.234 8.57 1 69.44 71 GLN B O 1
ATOM 2966 N N . VAL B 1 72 ? 16.453 -24.5 10.039 1 65.38 72 VAL B N 1
ATOM 2967 C CA . VAL B 1 72 ? 16.703 -25.734 9.289 1 65.38 72 VAL B CA 1
ATOM 2968 C C . VAL B 1 72 ? 16 -25.656 7.93 1 65.38 72 VAL B C 1
ATOM 2970 O O . VAL B 1 72 ? 16.609 -25.984 6.902 1 65.38 72 VAL B O 1
ATOM 2973 N N . SER B 1 73 ? 14.797 -25.266 7.98 1 69.75 73 SER B N 1
ATOM 2974 C CA . SER B 1 73 ? 14.055 -25.125 6.734 1 69.75 73 SER B CA 1
ATOM 2975 C C . SER B 1 73 ? 14.734 -24.141 5.785 1 69.75 73 SER B C 1
ATOM 2977 O O . SER B 1 73 ? 14.852 -24.422 4.59 1 69.75 73 SER B O 1
ATOM 2979 N N . ASP B 1 74 ? 15.203 -23.219 6.375 1 65.56 74 ASP B N 1
ATOM 2980 C CA . ASP B 1 74 ? 15.906 -22.203 5.594 1 65.56 74 ASP B CA 1
ATOM 2981 C C . ASP B 1 74 ? 17.188 -22.766 4.977 1 65.56 74 ASP B C 1
ATOM 2983 O O . ASP B 1 74 ? 17.484 -22.516 3.807 1 65.56 74 ASP B O 1
ATOM 2987 N N . ALA B 1 75 ? 17.906 -23.5 5.812 1 62.31 75 ALA B N 1
ATOM 2988 C CA . ALA B 1 75 ? 19.156 -24.109 5.355 1 62.31 75 ALA B CA 1
ATOM 2989 C C . ALA B 1 75 ? 18.891 -25.125 4.258 1 62.31 75 ALA B C 1
ATOM 2991 O O . ALA B 1 75 ? 19.641 -25.219 3.285 1 62.31 75 ALA B O 1
ATOM 2992 N N . LEU B 1 76 ? 17.922 -25.859 4.434 1 60.84 76 LEU B N 1
ATOM 2993 C CA . LEU B 1 76 ? 17.562 -26.859 3.428 1 60.84 76 LEU B CA 1
ATOM 2994 C C . LEU B 1 76 ? 17.172 -26.188 2.117 1 60.84 76 LEU B C 1
ATOM 2996 O O . LEU B 1 76 ? 17.578 -26.625 1.04 1 60.84 76 LEU B O 1
ATOM 3000 N N . GLU B 1 77 ? 16.375 -25.25 2.291 1 60.31 77 GLU B N 1
ATOM 3001 C CA . GLU B 1 77 ? 15.969 -24.516 1.098 1 60.31 77 GLU B CA 1
ATOM 3002 C C . GLU B 1 77 ? 17.172 -23.875 0.409 1 60.31 77 GLU B C 1
ATOM 3004 O O . GLU B 1 77 ? 17.266 -23.891 -0.819 1 60.31 77 GLU B O 1
ATOM 3009 N N . LYS B 1 78 ? 18.016 -23.406 1.171 1 57.34 78 LYS B N 1
ATOM 3010 C CA . LYS B 1 78 ? 19.25 -22.844 0.642 1 57.34 78 LYS B CA 1
ATOM 3011 C C . LYS B 1 78 ? 20.094 -23.906 -0.07 1 57.34 78 LYS B C 1
ATOM 3013 O O . LYS B 1 78 ? 20.672 -23.641 -1.123 1 57.34 78 LYS B O 1
ATOM 3018 N N . THR B 1 79 ? 20.234 -24.984 0.559 1 53.62 79 THR B N 1
ATOM 3019 C CA . THR B 1 79 ? 20.969 -26.094 -0.043 1 53.62 79 THR B CA 1
ATOM 3020 C C . THR B 1 79 ? 20.344 -26.5 -1.372 1 53.62 79 THR B C 1
ATOM 3022 O O . THR B 1 79 ? 21.047 -26.734 -2.354 1 53.62 79 THR B O 1
ATOM 3025 N N . ARG B 1 80 ? 19.078 -26.562 -1.303 1 53.78 80 ARG B N 1
ATOM 3026 C CA . ARG B 1 80 ? 18.406 -26.891 -2.547 1 53.78 80 ARG B CA 1
ATOM 3027 C C . ARG B 1 80 ? 18.641 -25.828 -3.609 1 53.78 80 ARG B C 1
ATOM 3029 O O . ARG B 1 80 ? 18.875 -26.156 -4.777 1 53.78 80 ARG B O 1
ATOM 3036 N N . GLN B 1 81 ? 18.578 -24.688 -3.102 1 52.28 81 GLN B N 1
ATOM 3037 C CA . GLN B 1 81 ? 18.828 -23.562 -4.004 1 52.28 81 GLN B CA 1
ATOM 3038 C C . GLN B 1 81 ? 20.234 -23.609 -4.562 1 52.28 81 GLN B C 1
ATOM 3040 O O . GLN B 1 81 ? 20.453 -23.328 -5.746 1 52.28 81 GLN B O 1
ATOM 3045 N N . LEU B 1 82 ? 21.141 -23.891 -3.703 1 48.53 82 LEU B N 1
ATOM 3046 C CA . LEU B 1 82 ? 22.516 -24.016 -4.129 1 48.53 82 LEU B CA 1
ATOM 3047 C C . LEU B 1 82 ? 22.672 -25.141 -5.148 1 48.53 82 LEU B C 1
ATOM 3049 O O . LEU B 1 82 ? 23.406 -25.016 -6.125 1 48.53 82 LEU B O 1
ATOM 3053 N N . ALA B 1 83 ? 22.078 -26.219 -4.918 1 48.72 83 ALA B N 1
ATOM 3054 C CA . ALA B 1 83 ? 22.141 -27.328 -5.867 1 48.72 83 ALA B CA 1
ATOM 3055 C C . ALA B 1 83 ? 21.531 -26.938 -7.211 1 48.72 83 ALA B C 1
ATOM 3057 O O . ALA B 1 83 ? 22.016 -27.344 -8.266 1 48.72 83 ALA B O 1
ATOM 3058 N N . ASP B 1 84 ? 20.438 -26.188 -7.074 1 48.97 84 ASP B N 1
ATOM 3059 C CA . ASP B 1 84 ? 19.766 -25.734 -8.281 1 48.97 84 ASP B CA 1
ATOM 3060 C C . ASP B 1 84 ? 20.609 -24.719 -9.047 1 48.97 84 ASP B C 1
ATOM 3062 O O . ASP B 1 84 ? 20.516 -24.625 -10.266 1 48.97 84 ASP B O 1
ATOM 3066 N N . THR B 1 85 ? 21.297 -23.938 -8.336 1 45.56 85 THR B N 1
ATOM 3067 C CA . THR B 1 85 ? 22.219 -23.016 -8.977 1 45.56 85 THR B CA 1
ATOM 3068 C C . THR B 1 85 ? 23.125 -23.734 -9.961 1 45.56 85 THR B C 1
ATOM 3070 O O . THR B 1 85 ? 23.609 -23.141 -10.922 1 45.56 85 THR B O 1
ATOM 3073 N N . PHE B 1 86 ? 23.438 -24.969 -9.672 1 43.5 86 PHE B N 1
ATOM 3074 C CA . PHE B 1 86 ? 24.297 -25.688 -10.609 1 43.5 86 PHE B CA 1
ATOM 3075 C C . PHE B 1 86 ? 23.5 -26.172 -11.812 1 43.5 86 PHE B C 1
ATOM 3077 O O . PHE B 1 86 ? 24.078 -26.656 -12.789 1 43.5 86 PHE B O 1
ATOM 3084 N N . SER B 1 87 ? 22.203 -26.188 -11.727 1 49.84 87 SER B N 1
ATOM 3085 C CA . SER B 1 87 ? 21.484 -26.531 -12.953 1 49.84 87 SER B CA 1
ATOM 3086 C C . SER B 1 87 ? 21.266 -25.281 -13.812 1 49.84 87 SER B C 1
ATOM 3088 O O . SER B 1 87 ? 21.188 -24.172 -13.305 1 49.84 87 SER B O 1
ATOM 3090 N N . ASP B 1 88 ? 21.578 -25.203 -15.047 1 57.81 88 ASP B N 1
ATOM 3091 C CA . ASP B 1 88 ? 21.609 -24.141 -16.047 1 57.81 88 ASP B CA 1
ATOM 3092 C C . ASP B 1 88 ? 20.359 -23.266 -15.969 1 57.81 88 ASP B C 1
ATOM 3094 O O . ASP B 1 88 ? 20.406 -22.078 -16.266 1 57.81 88 ASP B O 1
ATOM 3098 N N . THR B 1 89 ? 19.125 -23.797 -15.555 1 71.75 89 THR B N 1
ATOM 3099 C CA . THR B 1 89 ? 17.922 -22.984 -15.523 1 71.75 89 THR B CA 1
ATOM 3100 C C . THR B 1 89 ? 17.516 -22.656 -14.094 1 71.75 89 THR B C 1
ATOM 3102 O O . THR B 1 89 ? 17.25 -23.562 -13.297 1 71.75 89 THR B O 1
ATOM 3105 N N . PRO B 1 90 ? 17.469 -21.359 -13.664 1 82.12 90 PRO B N 1
ATOM 3106 C CA . PRO B 1 90 ? 17.109 -20.984 -12.297 1 82.12 90 PRO B CA 1
ATOM 3107 C C . PRO B 1 90 ? 15.758 -21.547 -11.867 1 82.12 90 PRO B C 1
ATOM 3109 O O . PRO B 1 90 ? 14.828 -21.594 -12.68 1 82.12 90 PRO B O 1
ATOM 3112 N N . LYS B 1 91 ? 15.703 -22.203 -10.695 1 86.06 91 LYS B N 1
ATOM 3113 C CA . LYS B 1 91 ? 14.477 -22.719 -10.094 1 86.06 91 LYS B CA 1
ATOM 3114 C C . LYS B 1 91 ? 14.391 -22.359 -8.617 1 86.06 91 LYS B C 1
ATOM 3116 O O . LYS B 1 91 ? 15.398 -22.047 -7.988 1 86.06 91 LYS B O 1
ATOM 3121 N N . GLY B 1 92 ? 13.125 -22.281 -8.109 1 90.81 92 GLY B N 1
ATOM 3122 C CA . GLY B 1 92 ? 12.953 -22.062 -6.68 1 90.81 92 GLY B CA 1
ATOM 3123 C C . GLY B 1 92 ? 11.961 -20.953 -6.355 1 90.81 92 GLY B C 1
ATOM 3124 O O . GLY B 1 92 ? 11.219 -20.5 -7.23 1 90.81 92 GLY B O 1
ATOM 3125 N N . HIS B 1 93 ? 11.922 -20.641 -5.062 1 92.44 93 HIS B N 1
ATOM 3126 C CA . HIS B 1 93 ? 10.977 -19.656 -4.543 1 92.44 93 HIS B CA 1
ATOM 3127 C C . HIS B 1 93 ? 11.711 -18.438 -4.012 1 92.44 93 HIS B C 1
ATOM 3129 O O . HIS B 1 93 ? 12.711 -18.547 -3.307 1 92.44 93 HIS B O 1
ATOM 3135 N N . LEU B 1 94 ? 11.227 -17.297 -4.449 1 93.19 94 LEU B N 1
ATOM 3136 C CA . LEU B 1 94 ? 11.781 -16.016 -3.98 1 93.19 94 LEU B CA 1
ATOM 3137 C C . LEU B 1 94 ? 10.742 -15.234 -3.186 1 93.19 94 LEU B C 1
ATOM 3139 O O . LEU B 1 94 ? 9.648 -14.969 -3.682 1 93.19 94 LEU B O 1
ATOM 3143 N N . ARG B 1 95 ? 11.086 -14.945 -2 1 93.5 95 ARG B N 1
ATOM 3144 C CA . ARG B 1 95 ? 10.25 -14.094 -1.153 1 93.5 95 ARG B CA 1
ATOM 3145 C C . ARG B 1 95 ? 10.875 -12.711 -0.987 1 93.5 95 ARG B C 1
ATOM 3147 O O . ARG B 1 95 ? 11.938 -12.578 -0.383 1 93.5 95 ARG B O 1
ATOM 3154 N N . ILE B 1 96 ? 10.109 -11.68 -1.476 1 94.25 96 ILE B N 1
ATOM 3155 C CA . ILE B 1 96 ? 10.656 -10.336 -1.609 1 94.25 96 ILE B CA 1
ATOM 3156 C C . ILE B 1 96 ? 9.812 -9.352 -0.811 1 94.25 96 ILE B C 1
ATOM 3158 O O . ILE B 1 96 ? 8.578 -9.422 -0.835 1 94.25 96 ILE B O 1
ATOM 3162 N N . SER B 1 97 ? 10.453 -8.438 -0.125 1 93.44 97 SER B N 1
ATOM 3163 C CA . SER B 1 97 ? 9.766 -7.309 0.485 1 93.44 97 SER B CA 1
ATOM 3164 C C . SER B 1 97 ? 10.344 -5.98 0.004 1 93.44 97 SER B C 1
ATOM 3166 O O . SER B 1 97 ? 11.562 -5.859 -0.179 1 93.44 97 SER B O 1
ATOM 3168 N N . CYS B 1 98 ? 9.555 -5.086 -0.221 1 93.31 98 CYS B N 1
ATOM 3169 C CA . CYS B 1 98 ? 10.023 -3.768 -0.63 1 93.31 98 CYS B CA 1
ATOM 3170 C C . CYS B 1 98 ? 9 -2.691 -0.293 1 93.31 98 CYS B C 1
ATOM 3172 O O . CYS B 1 98 ? 7.848 -3.002 0.026 1 93.31 98 CYS B O 1
ATOM 3174 N N . PRO B 1 99 ? 9.43 -1.423 -0.265 1 91.81 99 PRO B N 1
ATOM 3175 C CA . PRO B 1 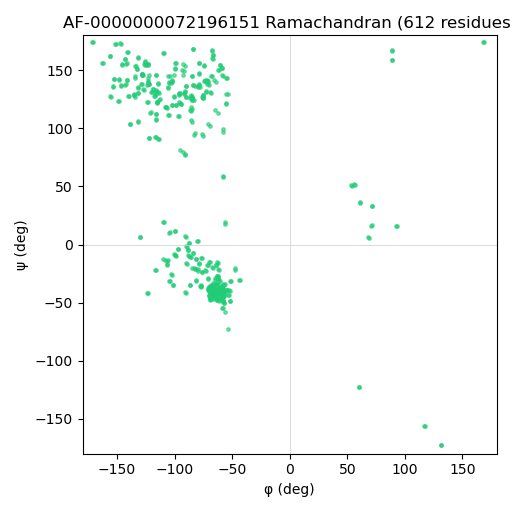99 ? 8.484 -0.323 -0.066 1 91.81 99 PRO B CA 1
ATOM 3176 C C . PRO B 1 99 ? 7.398 -0.276 -1.139 1 91.81 99 PRO B C 1
ATOM 3178 O O . PRO B 1 99 ? 7.652 -0.624 -2.295 1 91.81 99 PRO B O 1
ATOM 3181 N N . SER B 1 100 ? 6.266 0.237 -0.771 1 92.06 100 SER B N 1
ATOM 3182 C CA . SER B 1 100 ? 5.062 0.17 -1.596 1 92.06 100 SER B CA 1
ATOM 3183 C C . SER B 1 100 ? 5.289 0.825 -2.955 1 92.06 100 SER B C 1
ATOM 3185 O O . SER B 1 100 ? 5.059 0.203 -3.994 1 92.06 100 SER B O 1
ATOM 3187 N N . LEU B 1 101 ? 5.711 2.043 -2.955 1 91.44 101 LEU B N 1
ATOM 3188 C CA . LEU B 1 101 ? 5.855 2.752 -4.223 1 91.44 101 LEU B CA 1
ATOM 3189 C C . LEU B 1 101 ? 6.938 2.107 -5.082 1 91.44 101 LEU B C 1
ATOM 3191 O O . LEU B 1 101 ? 6.762 1.962 -6.297 1 91.44 101 LEU B O 1
ATOM 3195 N N . PHE B 1 102 ? 8.07 1.709 -4.469 1 93.5 102 PHE B N 1
ATOM 3196 C CA . PHE B 1 102 ? 9.141 1.052 -5.207 1 93.5 102 PHE B CA 1
ATOM 3197 C C . PHE B 1 102 ? 8.648 -0.24 -5.844 1 93.5 102 PHE B C 1
ATOM 3199 O O . PHE B 1 102 ? 8.969 -0.53 -7 1 93.5 102 PHE B O 1
ATOM 3206 N N . GLY B 1 103 ? 7.918 -0.959 -5.078 1 95.69 103 GLY B N 1
ATOM 3207 C CA . GLY B 1 103 ? 7.34 -2.195 -5.578 1 95.69 103 GLY B CA 1
ATOM 3208 C C . GLY B 1 103 ? 6.406 -1.986 -6.758 1 95.69 103 GLY B C 1
ATOM 3209 O O . GLY B 1 103 ? 6.496 -2.699 -7.762 1 95.69 103 GLY B O 1
ATOM 3210 N N . ARG B 1 104 ? 5.57 -1.003 -6.688 1 94.5 104 ARG B N 1
ATOM 3211 C CA . ARG B 1 104 ? 4.535 -0.772 -7.688 1 94.5 104 ARG B CA 1
ATOM 3212 C C . ARG B 1 104 ? 5.121 -0.164 -8.961 1 94.5 104 ARG B C 1
ATOM 3214 O O . ARG B 1 104 ? 4.582 -0.353 -10.047 1 94.5 104 ARG B O 1
ATOM 3221 N N . LYS B 1 105 ? 6.215 0.461 -8.836 1 92.94 105 LYS B N 1
ATOM 3222 C CA . LYS B 1 105 ? 6.754 1.163 -10 1 92.94 105 LYS B CA 1
ATOM 3223 C C . LYS B 1 105 ? 7.879 0.366 -10.656 1 92.94 105 LYS B C 1
ATOM 3225 O O . LYS B 1 105 ? 8.016 0.36 -11.875 1 92.94 105 LYS B O 1
ATOM 3230 N N . TYR B 1 106 ? 8.656 -0.326 -9.852 1 93.94 106 TYR B N 1
ATOM 3231 C CA . TYR B 1 106 ? 9.867 -0.897 -10.422 1 93.94 106 TYR B CA 1
ATOM 3232 C C . TYR B 1 106 ? 9.914 -2.406 -10.211 1 93.94 106 TYR B C 1
ATOM 3234 O O . TYR B 1 106 ? 10.211 -3.16 -11.141 1 93.94 106 TYR B O 1
ATOM 3242 N N . VAL B 1 107 ? 9.547 -2.855 -9.062 1 96.75 107 VAL B N 1
ATOM 3243 C CA . VAL B 1 107 ? 9.656 -4.277 -8.758 1 96.75 107 VAL B CA 1
ATOM 3244 C C . VAL B 1 107 ? 8.625 -5.059 -9.562 1 96.75 107 VAL B C 1
ATOM 3246 O O . VAL B 1 107 ? 8.898 -6.172 -10.023 1 96.75 107 VAL B O 1
ATOM 3249 N N . LYS B 1 108 ? 7.473 -4.488 -9.664 1 95.69 108 LYS B N 1
ATOM 3250 C CA . LYS B 1 108 ? 6.371 -5.133 -10.375 1 95.69 108 LYS B CA 1
ATOM 3251 C C . LYS B 1 108 ? 6.805 -5.574 -11.773 1 95.69 108 LYS B C 1
ATOM 3253 O O . LYS B 1 108 ? 6.621 -6.734 -12.141 1 95.69 108 LYS B O 1
ATOM 3258 N N . GLU B 1 109 ? 7.414 -4.715 -12.484 1 94.06 109 GLU B N 1
ATOM 3259 C CA . GLU B 1 109 ? 7.863 -5.02 -13.836 1 94.06 109 GLU B CA 1
ATOM 3260 C C . GLU B 1 109 ? 8.992 -6.047 -13.828 1 94.06 109 GLU B C 1
ATOM 3262 O O . GLU B 1 109 ? 9.055 -6.922 -14.695 1 94.06 109 GLU B O 1
ATOM 3267 N N . SER B 1 110 ? 9.844 -5.879 -12.93 1 96.25 110 SER B N 1
ATOM 3268 C CA . SER B 1 110 ? 10.969 -6.797 -12.797 1 96.25 110 SER B CA 1
ATOM 3269 C C . SER B 1 110 ? 10.492 -8.219 -12.523 1 96.25 110 SER B C 1
ATOM 3271 O O . SER B 1 110 ? 11.016 -9.18 -13.109 1 96.25 110 SER B O 1
ATOM 3273 N N . VAL B 1 111 ? 9.523 -8.375 -11.703 1 97.81 111 VAL B N 1
ATOM 3274 C CA . VAL B 1 111 ? 9.023 -9.695 -11.328 1 97.81 111 VAL B CA 1
ATOM 3275 C C . VAL B 1 111 ? 8.359 -10.352 -12.539 1 97.81 111 VAL B C 1
ATOM 3277 O O . VAL B 1 111 ? 8.562 -11.539 -12.797 1 97.81 111 VAL B O 1
ATOM 3280 N N . VAL B 1 112 ? 7.551 -9.609 -13.25 1 96.12 112 VAL B N 1
ATOM 3281 C CA . VAL B 1 112 ? 6.863 -10.141 -14.414 1 96.12 112 VAL B CA 1
ATOM 3282 C C . VAL B 1 112 ? 7.883 -10.641 -15.438 1 96.12 112 VAL B C 1
ATOM 3284 O O . VAL B 1 112 ? 7.777 -11.766 -15.93 1 96.12 112 VAL B O 1
ATOM 3287 N N . ALA B 1 113 ? 8.891 -9.844 -15.695 1 93.44 113 ALA B N 1
ATOM 3288 C CA . ALA B 1 113 ? 9.945 -10.234 -16.609 1 93.44 113 ALA B CA 1
ATOM 3289 C C . ALA B 1 113 ? 10.68 -11.477 -16.125 1 93.44 113 ALA B C 1
ATOM 3291 O O . ALA B 1 113 ? 10.992 -12.383 -16.906 1 93.44 113 ALA B O 1
ATOM 3292 N N . PHE B 1 114 ? 10.93 -11.469 -14.875 1 95 114 PHE B N 1
ATOM 3293 C CA . PHE B 1 114 ? 11.656 -12.562 -14.242 1 95 114 PHE B CA 1
ATOM 3294 C C . PHE B 1 114 ? 10.883 -13.867 -14.352 1 95 114 PHE B C 1
ATOM 3296 O O . PHE B 1 114 ? 11.438 -14.898 -14.727 1 95 114 PHE B O 1
ATOM 3303 N N . LEU B 1 115 ? 9.609 -13.875 -14.086 1 96.12 115 LEU B N 1
ATOM 3304 C CA . LEU B 1 115 ? 8.758 -15.062 -14.102 1 96.12 115 LEU B CA 1
ATOM 3305 C C . LEU B 1 115 ? 8.555 -15.562 -15.531 1 96.12 115 LEU B C 1
ATOM 3307 O O . LEU B 1 115 ? 8.438 -16.766 -15.766 1 96.12 115 LEU B O 1
ATOM 3311 N N . LYS B 1 116 ? 8.445 -14.703 -16.469 1 92.94 116 LYS B N 1
ATOM 3312 C CA . LYS B 1 116 ? 8.312 -15.102 -17.859 1 92.94 116 LYS B CA 1
ATOM 3313 C C . LYS B 1 116 ? 9.594 -15.773 -18.359 1 92.94 116 LYS B C 1
ATOM 3315 O O . LYS B 1 116 ? 9.531 -16.734 -19.125 1 92.94 116 LYS B O 1
ATOM 3320 N N . ARG B 1 117 ? 10.719 -15.305 -17.906 1 90.69 117 ARG B N 1
ATOM 3321 C CA . ARG B 1 117 ? 12.023 -15.812 -18.328 1 90.69 117 ARG B CA 1
ATOM 3322 C C . ARG B 1 117 ? 12.336 -17.141 -17.641 1 90.69 117 ARG B C 1
ATOM 3324 O O . ARG B 1 117 ? 12.969 -18.016 -18.25 1 90.69 117 ARG B O 1
ATOM 3331 N N . TYR B 1 118 ? 11.914 -17.266 -16.438 1 92.62 118 TYR B N 1
ATOM 3332 C CA . TYR B 1 118 ? 12.258 -18.453 -15.648 1 92.62 118 TYR B CA 1
ATOM 3333 C C . TYR B 1 118 ? 11 -19.172 -15.18 1 92.62 118 TYR B C 1
ATOM 3335 O O . TYR B 1 118 ? 10.562 -18.984 -14.039 1 92.62 118 TYR B O 1
ATOM 3343 N N . PRO B 1 119 ? 10.5 -20.094 -15.883 1 91.44 119 PRO B N 1
ATOM 3344 C CA . PRO B 1 119 ? 9.195 -20.719 -15.641 1 91.44 119 PRO B CA 1
ATOM 3345 C C . PRO B 1 119 ? 9.188 -21.594 -14.391 1 91.44 119 PRO B C 1
ATOM 3347 O O . PRO B 1 119 ? 8.117 -21.969 -13.906 1 91.44 119 PRO B O 1
ATOM 3350 N N . GLN B 1 120 ? 10.336 -21.938 -13.859 1 92.19 120 GLN B N 1
ATOM 3351 C CA . GLN B 1 120 ? 10.375 -22.828 -12.703 1 92.19 120 GLN B CA 1
ATOM 3352 C C . GLN B 1 120 ? 10.57 -22.047 -11.414 1 92.19 120 GLN B C 1
ATOM 3354 O O . GLN B 1 120 ? 10.836 -22.625 -10.359 1 92.19 120 GLN B O 1
ATOM 3359 N N . VAL B 1 121 ? 10.422 -20.766 -11.523 1 94.31 121 VAL B N 1
ATOM 3360 C CA . VAL B 1 121 ? 10.57 -19.891 -10.367 1 94.31 121 VAL B CA 1
ATOM 3361 C C . VAL B 1 121 ? 9.203 -19.422 -9.891 1 94.31 121 VAL B C 1
ATOM 3363 O O . VAL B 1 121 ? 8.32 -19.141 -10.711 1 94.31 121 VAL B O 1
ATOM 3366 N N . SER B 1 122 ? 9.008 -19.375 -8.602 1 96.69 122 SER B N 1
ATOM 3367 C CA . SER B 1 122 ? 7.863 -18.703 -7.992 1 96.69 122 SER B CA 1
ATOM 3368 C C . SER B 1 122 ? 8.297 -17.531 -7.137 1 96.69 122 SER B C 1
ATOM 3370 O O . SER B 1 122 ? 9.398 -17.531 -6.578 1 96.69 122 SER B O 1
ATOM 3372 N N . VAL B 1 123 ? 7.461 -16.516 -7.141 1 97.31 123 VAL B N 1
ATOM 3373 C CA . VAL B 1 123 ? 7.828 -15.289 -6.445 1 97.31 123 VAL B CA 1
ATOM 3374 C C . VAL B 1 123 ? 6.672 -14.828 -5.562 1 97.31 123 VAL B C 1
ATOM 3376 O O . VAL B 1 123 ? 5.512 -14.867 -5.977 1 97.31 123 VAL B O 1
ATOM 3379 N N . GLU B 1 124 ? 6.969 -14.453 -4.383 1 96.62 124 GLU B N 1
ATOM 3380 C CA . GLU B 1 124 ? 6.07 -13.742 -3.477 1 96.62 124 GLU B CA 1
ATOM 3381 C C . GLU B 1 124 ? 6.586 -12.344 -3.174 1 96.62 124 GLU B C 1
ATOM 3383 O O . GLU B 1 124 ? 7.723 -12.172 -2.73 1 96.62 124 GLU B O 1
ATOM 3388 N N . VAL B 1 125 ? 5.746 -11.359 -3.469 1 96.75 125 VAL B N 1
ATOM 3389 C CA . VAL B 1 125 ? 6.121 -9.977 -3.199 1 96.75 125 VAL B CA 1
ATOM 3390 C C . VAL B 1 125 ? 5.223 -9.398 -2.104 1 96.75 125 VAL B C 1
ATOM 3392 O O . VAL B 1 125 ? 3.998 -9.406 -2.23 1 96.75 125 VAL B O 1
ATOM 3395 N N . ILE B 1 126 ? 5.855 -8.906 -1.075 1 93.69 126 ILE B N 1
ATOM 3396 C CA . ILE B 1 126 ? 5.152 -8.273 0.034 1 93.69 126 ILE B CA 1
ATOM 3397 C C . ILE B 1 126 ? 5.543 -6.801 0.121 1 93.69 126 ILE B C 1
ATOM 3399 O O . ILE B 1 126 ? 6.695 -6.477 0.429 1 93.69 126 ILE B O 1
ATOM 3403 N N . LEU B 1 127 ? 4.598 -5.953 -0.162 1 92.44 127 LEU B N 1
ATOM 3404 C CA . LEU B 1 127 ? 4.824 -4.523 0.001 1 92.44 127 LEU B CA 1
ATOM 3405 C C . LEU B 1 127 ? 4.551 -4.09 1.438 1 92.44 127 LEU B C 1
ATOM 3407 O O . LEU B 1 127 ? 3.486 -4.379 1.987 1 92.44 127 LEU B O 1
ATOM 3411 N N . ASN B 1 128 ? 5.531 -3.447 1.963 1 85.19 128 ASN B N 1
ATOM 3412 C CA . ASN B 1 128 ? 5.453 -3.014 3.354 1 85.19 128 ASN B CA 1
ATOM 3413 C C . ASN B 1 128 ? 6.359 -1.815 3.619 1 85.19 128 ASN B C 1
ATOM 3415 O O . ASN B 1 128 ? 7.566 -1.882 3.385 1 85.19 128 ASN B O 1
ATOM 3419 N N . ASP B 1 129 ? 5.805 -0.78 4.172 1 81.44 129 ASP B N 1
ATOM 3420 C CA . ASP B 1 129 ? 6.586 0.433 4.387 1 81.44 129 ASP B CA 1
ATOM 3421 C C . ASP B 1 129 ? 7.129 0.492 5.812 1 81.44 129 ASP B C 1
ATOM 3423 O O . ASP B 1 129 ? 7.816 1.446 6.18 1 81.44 129 ASP B O 1
ATOM 3427 N N . ARG B 1 130 ? 6.773 -0.455 6.605 1 70.5 130 ARG B N 1
ATOM 3428 C CA . ARG B 1 130 ? 7.309 -0.506 7.965 1 70.5 130 ARG B CA 1
ATOM 3429 C C . ARG B 1 130 ? 8.664 -1.201 7.992 1 70.5 130 ARG B C 1
ATOM 3431 O O . ARG B 1 130 ? 9 -1.964 7.082 1 70.5 130 ARG B O 1
ATOM 3438 N N . ARG B 1 131 ? 9.555 -0.664 8.93 1 61.03 131 ARG B N 1
ATOM 3439 C CA . ARG B 1 131 ? 10.812 -1.37 9.117 1 61.03 131 ARG B CA 1
ATOM 3440 C C . ARG B 1 131 ? 10.578 -2.818 9.531 1 61.03 131 ARG B C 1
ATOM 3442 O O . ARG B 1 131 ? 9.961 -3.076 10.57 1 61.03 131 ARG B O 1
ATOM 3449 N N . VAL B 1 132 ? 10.617 -3.664 8.602 1 54.19 132 VAL B N 1
ATOM 3450 C CA . VAL B 1 132 ? 10.305 -5.07 8.836 1 54.19 132 VAL B CA 1
ATOM 3451 C C . VAL B 1 132 ? 11.508 -5.773 9.453 1 54.19 132 VAL B C 1
ATOM 3453 O O . VAL B 1 132 ? 12.648 -5.41 9.188 1 54.19 132 VAL B O 1
ATOM 3456 N N . ASP B 1 133 ? 11.086 -6.523 10.43 1 55.22 133 ASP B N 1
ATOM 3457 C CA . ASP B 1 133 ? 12.102 -7.441 10.945 1 55.22 133 ASP B CA 1
ATOM 3458 C C . ASP B 1 133 ? 12.422 -8.531 9.922 1 55.22 133 ASP B C 1
ATOM 3460 O O . ASP B 1 133 ? 11.625 -9.445 9.711 1 55.22 133 ASP B O 1
ATOM 3464 N N . LEU B 1 134 ? 13.516 -8.414 9.234 1 57.34 134 LEU B N 1
ATOM 3465 C CA . LEU B 1 134 ? 13.938 -9.281 8.141 1 57.34 134 LEU B CA 1
ATOM 3466 C C . LEU B 1 134 ? 14.117 -10.719 8.617 1 57.34 134 LEU B C 1
ATOM 3468 O O . LEU B 1 134 ? 13.828 -11.664 7.883 1 57.34 134 LEU B O 1
ATOM 3472 N N . ILE B 1 135 ? 14.688 -10.828 9.734 1 52.62 135 ILE B N 1
ATOM 3473 C CA . ILE B 1 135 ? 15.094 -12.133 10.234 1 52.62 135 ILE B CA 1
ATOM 3474 C C . ILE B 1 135 ? 13.859 -12.969 10.562 1 52.62 135 ILE B C 1
ATOM 3476 O O . ILE B 1 135 ? 13.781 -14.148 10.203 1 52.62 135 ILE B O 1
ATOM 3480 N N . GLY B 1 136 ? 12.945 -12.289 11.109 1 54.94 136 GLY B N 1
ATOM 3481 C CA . GLY B 1 136 ? 11.789 -13.031 11.57 1 54.94 136 GLY B CA 1
ATOM 3482 C C . GLY B 1 136 ? 10.82 -13.375 10.453 1 54.94 136 GLY B C 1
ATOM 3483 O O . GLY B 1 136 ? 10.164 -14.422 10.484 1 54.94 136 GLY B O 1
ATOM 3484 N N . GLU B 1 137 ? 10.891 -12.625 9.344 1 62.88 137 GLU B N 1
ATOM 3485 C CA . GLU B 1 137 ? 9.836 -12.836 8.359 1 62.88 137 GLU B CA 1
ATOM 3486 C C . GLU B 1 137 ? 10.344 -13.625 7.16 1 62.88 137 GLU B C 1
ATOM 3488 O O . GLU B 1 137 ? 9.578 -13.945 6.25 1 62.88 137 GLU B O 1
ATOM 3493 N N . ARG B 1 138 ? 11.555 -14.234 7.113 1 75.06 138 ARG B N 1
ATOM 3494 C CA . ARG B 1 138 ? 12.156 -15.141 6.141 1 75.06 138 ARG B CA 1
ATOM 3495 C C . ARG B 1 138 ? 12.109 -14.547 4.738 1 75.06 138 ARG B C 1
ATOM 3497 O O . ARG B 1 138 ? 11.648 -15.188 3.797 1 75.06 138 ARG B O 1
ATOM 3504 N N . TYR B 1 139 ? 12.516 -13.398 4.551 1 87.75 139 TYR B N 1
ATOM 3505 C CA . TYR B 1 139 ? 12.664 -12.805 3.227 1 87.75 139 TYR B CA 1
ATOM 3506 C C . TYR B 1 139 ? 14 -13.188 2.605 1 87.75 139 TYR B C 1
ATOM 3508 O O . TYR B 1 139 ? 15.016 -13.281 3.307 1 87.75 139 TYR B O 1
ATOM 3516 N N . ASP B 1 140 ? 13.922 -13.516 1.317 1 88.56 140 ASP B N 1
ATOM 3517 C CA . ASP B 1 140 ? 15.164 -13.773 0.591 1 88.56 140 ASP B CA 1
ATOM 3518 C C . ASP B 1 140 ? 15.875 -12.469 0.237 1 88.56 140 ASP B C 1
ATOM 3520 O O . ASP B 1 140 ? 17.109 -12.422 0.187 1 88.56 140 ASP B O 1
ATOM 3524 N N . VAL B 1 141 ? 15.094 -11.445 -0.076 1 91.12 141 VAL B N 1
ATOM 3525 C CA . VAL B 1 141 ? 15.633 -10.125 -0.368 1 91.12 141 VAL B CA 1
ATOM 3526 C C . VAL B 1 141 ? 14.664 -9.047 0.103 1 91.12 141 VAL B C 1
ATOM 3528 O O . VAL B 1 141 ? 13.445 -9.18 -0.078 1 91.12 141 VAL B O 1
ATOM 3531 N N . VAL B 1 142 ? 15.188 -8.055 0.715 1 91.56 142 VAL B N 1
ATOM 3532 C CA . VAL B 1 142 ? 14.414 -6.891 1.139 1 91.56 142 VAL B CA 1
ATOM 3533 C C . VAL B 1 142 ? 15.008 -5.621 0.529 1 91.56 142 VAL B C 1
ATOM 3535 O O . VAL B 1 142 ? 16.203 -5.363 0.666 1 91.56 142 VAL B O 1
ATOM 3538 N N . PHE B 1 143 ? 14.18 -4.961 -0.169 1 93 143 PHE B N 1
ATOM 3539 C CA . PHE B 1 143 ? 14.594 -3.637 -0.616 1 93 143 PHE B CA 1
ATOM 3540 C C . PHE B 1 143 ? 14.203 -2.576 0.405 1 93 143 PHE B C 1
ATOM 3542 O O . PHE B 1 143 ? 13.078 -2.582 0.915 1 93 143 PHE B O 1
ATOM 3549 N N . ARG B 1 144 ? 15.125 -1.679 0.662 1 90.69 144 ARG B N 1
ATOM 3550 C CA . ARG B 1 144 ? 14.883 -0.663 1.682 1 90.69 144 ARG B CA 1
ATOM 3551 C C . ARG B 1 144 ? 15.453 0.686 1.257 1 90.69 144 ARG B C 1
ATOM 3553 O O . ARG B 1 144 ? 16.531 0.75 0.652 1 90.69 144 ARG B O 1
ATOM 3560 N N . VAL B 1 145 ? 14.695 1.623 1.594 1 89.31 145 VAL B N 1
ATOM 3561 C CA . VAL B 1 145 ? 15.164 2.992 1.415 1 89.31 145 VAL B CA 1
ATOM 3562 C C . VAL B 1 145 ? 15.625 3.559 2.756 1 89.31 145 VAL B C 1
ATOM 3564 O O . VAL B 1 145 ? 14.969 3.357 3.781 1 89.31 145 VAL B O 1
ATOM 3567 N N . GLY B 1 146 ? 16.641 4.277 2.758 1 84.06 146 GLY B N 1
ATOM 3568 C CA . GLY B 1 146 ? 17.156 4.895 3.973 1 84.06 146 GLY B CA 1
ATOM 3569 C C . GLY B 1 146 ? 18.547 4.418 4.344 1 84.06 146 GLY B C 1
ATOM 3570 O O . GLY B 1 146 ? 19.328 4.043 3.471 1 84.06 146 GLY B O 1
ATOM 3571 N N . SER B 1 147 ? 18.859 4.551 5.688 1 74.69 147 SER B N 1
ATOM 3572 C CA . SER B 1 147 ? 20.172 4.152 6.164 1 74.69 147 SER B CA 1
ATOM 3573 C C . SER B 1 147 ? 20.234 2.66 6.473 1 74.69 147 SER B C 1
ATOM 3575 O O . SER B 1 147 ? 19.297 2.111 7.062 1 74.69 147 SER B O 1
ATOM 3577 N N . PRO B 1 148 ? 21.234 2.023 5.805 1 64.69 148 PRO B N 1
ATOM 3578 C CA . PRO B 1 148 ? 21.297 0.592 6.109 1 64.69 148 PRO B CA 1
ATOM 3579 C C . PRO B 1 148 ? 21.422 0.31 7.602 1 64.69 148 PRO B C 1
ATOM 3581 O O . PRO B 1 148 ? 22.016 1.107 8.336 1 64.69 148 PRO B O 1
ATOM 3584 N N . VAL B 1 149 ? 20.484 -0.414 8.102 1 61.97 149 VAL B N 1
ATOM 3585 C CA . VAL B 1 149 ? 20.562 -0.772 9.516 1 61.97 149 VAL B CA 1
ATOM 3586 C C . VAL B 1 149 ? 21.672 -1.794 9.727 1 61.97 149 VAL B C 1
ATOM 3588 O O . VAL B 1 149 ? 22 -2.561 8.82 1 61.97 149 VAL B O 1
ATOM 3591 N N . ASP B 1 150 ? 22.328 -1.6 10.828 1 59.06 150 ASP B N 1
ATOM 3592 C CA . ASP B 1 150 ? 23.375 -2.496 11.305 1 59.06 150 ASP B CA 1
ATOM 3593 C C . ASP B 1 150 ? 22.844 -3.914 11.492 1 59.06 150 ASP B C 1
ATOM 3595 O O . ASP B 1 150 ? 22.344 -4.254 12.562 1 59.06 150 ASP B O 1
ATOM 3599 N N . SER B 1 151 ? 22.344 -4.449 10.438 1 63.41 151 SER B N 1
ATOM 3600 C CA . SER B 1 151 ? 21.891 -5.816 10.656 1 63.41 151 SER B CA 1
ATOM 3601 C C . SER B 1 151 ? 22.922 -6.832 10.164 1 63.41 151 SER B C 1
ATOM 3603 O O . SER B 1 151 ? 23.891 -6.461 9.5 1 63.41 151 SER B O 1
ATOM 3605 N N . ASN B 1 152 ? 22.906 -8.023 10.688 1 68.75 152 ASN B N 1
ATOM 3606 C CA . ASN B 1 152 ? 23.656 -9.18 10.211 1 68.75 152 ASN B CA 1
ATOM 3607 C C . ASN B 1 152 ? 23.344 -9.484 8.75 1 68.75 152 ASN B C 1
ATOM 3609 O O . ASN B 1 152 ? 23.75 -10.531 8.234 1 68.75 152 ASN B O 1
ATOM 3613 N N . LEU B 1 153 ? 22.828 -8.461 8.156 1 77.75 153 LEU B N 1
ATOM 3614 C CA . LEU B 1 153 ? 22.469 -8.633 6.75 1 77.75 153 LEU B CA 1
ATOM 3615 C C . LEU B 1 153 ? 23.469 -7.922 5.844 1 77.75 153 LEU B C 1
ATOM 3617 O O . LEU B 1 153 ? 24.094 -6.941 6.254 1 77.75 153 LEU B O 1
ATOM 3621 N N . VAL B 1 154 ? 23.672 -8.586 4.711 1 83.56 154 VAL B N 1
ATOM 3622 C CA . VAL B 1 154 ? 24.422 -7.895 3.666 1 83.56 154 VAL B CA 1
ATOM 3623 C C . VAL B 1 154 ? 23.547 -6.809 3.041 1 83.56 154 VAL B C 1
ATOM 3625 O O . VAL B 1 154 ? 22.375 -7.047 2.732 1 83.56 154 VAL B O 1
ATOM 3628 N N . ALA B 1 155 ? 24.109 -5.664 2.924 1 88.69 155 ALA B N 1
ATOM 3629 C CA . ALA B 1 155 ? 23.422 -4.539 2.295 1 88.69 155 ALA B CA 1
ATOM 3630 C C . ALA B 1 155 ? 24.141 -4.102 1.023 1 88.69 155 ALA B C 1
ATOM 3632 O O . ALA B 1 155 ? 25.25 -3.555 1.086 1 88.69 155 ALA B O 1
ATOM 3633 N N . LYS B 1 156 ? 23.547 -4.395 -0.09 1 90.06 156 LYS B N 1
ATOM 3634 C CA . LYS B 1 156 ? 24.062 -3.918 -1.367 1 90.06 156 LYS B CA 1
ATOM 3635 C C . LYS B 1 156 ? 23.375 -2.619 -1.789 1 90.06 156 LYS B C 1
ATOM 3637 O O . LYS B 1 156 ? 22.172 -2.594 -2.014 1 90.06 156 LYS B O 1
ATOM 3642 N N . LYS B 1 157 ? 24.156 -1.604 -1.957 1 92.31 157 LYS B N 1
ATOM 3643 C CA . LYS B 1 157 ? 23.594 -0.33 -2.404 1 92.31 157 LYS B CA 1
ATOM 3644 C C . LYS B 1 157 ? 23.25 -0.373 -3.891 1 92.31 157 LYS B C 1
ATOM 3646 O O . LYS B 1 157 ? 24.094 -0.759 -4.715 1 92.31 157 LYS B O 1
ATOM 3651 N N . LEU B 1 158 ? 22.047 0.002 -4.211 1 94.12 158 LEU B N 1
ATOM 3652 C CA . LEU B 1 158 ? 21.594 -0.026 -5.598 1 94.12 158 LEU B CA 1
ATOM 3653 C C . LEU B 1 158 ? 21.562 1.38 -6.188 1 94.12 158 LEU B C 1
ATOM 3655 O O . LEU B 1 158 ? 21.719 1.553 -7.398 1 94.12 158 LEU B O 1
ATOM 3659 N N . ALA B 1 159 ? 21.297 2.371 -5.383 1 93.12 159 ALA B N 1
ATOM 3660 C CA . ALA B 1 159 ? 21.188 3.75 -5.855 1 93.12 159 ALA B CA 1
ATOM 3661 C C . ALA B 1 159 ? 21.297 4.734 -4.695 1 93.12 159 ALA B C 1
ATOM 3663 O O . ALA B 1 159 ? 21 4.387 -3.549 1 93.12 159 ALA B O 1
ATOM 3664 N N . ASN B 1 160 ? 21.703 5.949 -5.047 1 88.88 160 ASN B N 1
ATOM 3665 C CA . ASN B 1 160 ? 21.594 7.043 -4.086 1 88.88 160 ASN B CA 1
ATOM 3666 C C . ASN B 1 160 ? 20.156 7.523 -3.926 1 88.88 160 ASN B C 1
ATOM 3668 O O . ASN B 1 160 ? 19.312 7.27 -4.789 1 88.88 160 ASN B O 1
ATOM 3672 N N . HIS B 1 161 ? 19.953 8.031 -2.834 1 87.81 161 HIS B N 1
ATOM 3673 C CA . HIS B 1 161 ? 18.625 8.57 -2.531 1 87.81 161 HIS B CA 1
ATOM 3674 C C . HIS B 1 161 ? 18.734 9.945 -1.885 1 87.81 161 HIS B C 1
ATOM 3676 O O . HIS B 1 161 ? 19.516 10.141 -0.95 1 87.81 161 HIS B O 1
ATOM 3682 N N . GLN B 1 162 ? 18.016 10.93 -2.459 1 90.06 162 GLN B N 1
ATOM 3683 C CA . GLN B 1 162 ? 17.984 12.289 -1.936 1 90.06 162 GLN B CA 1
ATOM 3684 C C . GLN B 1 162 ? 16.562 12.742 -1.635 1 90.06 162 GLN B C 1
ATOM 3686 O O . GLN B 1 162 ? 15.602 12.188 -2.174 1 90.06 162 GLN B O 1
ATOM 3691 N N . LEU B 1 163 ? 16.547 13.672 -0.72 1 94.69 163 LEU B N 1
ATOM 3692 C CA . LEU B 1 163 ? 15.258 14.281 -0.391 1 94.69 163 LEU B CA 1
ATOM 3693 C C . LEU B 1 163 ? 15.094 15.625 -1.094 1 94.69 163 LEU B C 1
ATOM 3695 O O . LEU B 1 163 ? 16.078 16.281 -1.415 1 94.69 163 LEU B O 1
ATOM 3699 N N . LEU B 1 164 ? 13.867 15.945 -1.345 1 96.06 164 LEU B N 1
ATOM 3700 C CA . LEU B 1 164 ? 13.469 17.203 -1.953 1 96.06 164 LEU B CA 1
ATOM 3701 C C . LEU B 1 164 ? 12.312 17.844 -1.188 1 96.06 164 LEU B C 1
ATOM 3703 O O . LEU B 1 164 ? 11.562 17.141 -0.496 1 96.06 164 LEU B O 1
ATOM 3707 N N . LEU B 1 165 ? 12.32 19.109 -1.283 1 98.12 165 LEU B N 1
ATOM 3708 C CA . LEU B 1 165 ? 11.141 19.859 -0.868 1 98.12 165 LEU B CA 1
ATOM 3709 C C . LEU B 1 165 ? 10.32 20.297 -2.076 1 98.12 165 LEU B C 1
ATOM 3711 O O . LEU B 1 165 ? 10.812 21.016 -2.943 1 98.12 165 LEU B O 1
ATOM 3715 N N . LEU B 1 166 ? 9.047 19.828 -2.094 1 98.31 166 LEU B N 1
ATOM 3716 C CA . LEU B 1 166 ? 8.242 20.078 -3.283 1 98.31 166 LEU B CA 1
ATOM 3717 C C . LEU B 1 166 ? 6.906 20.719 -2.91 1 98.31 166 LEU B C 1
ATOM 3719 O O . LEU B 1 166 ? 6.336 20.406 -1.863 1 98.31 166 LEU B O 1
ATOM 3723 N N . ALA B 1 167 ? 6.449 21.547 -3.748 1 98.62 167 ALA B N 1
ATOM 3724 C CA . ALA B 1 167 ? 5.113 22.141 -3.699 1 98.62 167 ALA B CA 1
ATOM 3725 C C . ALA B 1 167 ? 4.535 22.312 -5.102 1 98.62 167 ALA B C 1
ATOM 3727 O O . ALA B 1 167 ? 5.273 22.266 -6.09 1 98.62 167 ALA B O 1
ATOM 3728 N N . SER B 1 168 ? 3.23 22.438 -5.148 1 98.5 168 SER B N 1
ATOM 3729 C CA . SER B 1 168 ? 2.615 22.688 -6.449 1 98.5 168 SER B CA 1
ATOM 3730 C C . SER B 1 168 ? 2.766 24.156 -6.859 1 98.5 168 SER B C 1
ATOM 3732 O O . SER B 1 168 ? 2.92 25.031 -6.008 1 98.5 168 SER B O 1
ATOM 3734 N N . LYS B 1 169 ? 2.709 24.375 -8.156 1 97.19 169 LYS B N 1
ATOM 3735 C CA . LYS B 1 169 ? 2.713 25.75 -8.664 1 97.19 169 LYS B CA 1
ATOM 3736 C C . LYS B 1 169 ? 1.536 26.547 -8.102 1 97.19 169 LYS B C 1
ATOM 3738 O O . LYS B 1 169 ? 1.679 27.719 -7.77 1 97.19 169 LYS B O 1
ATOM 3743 N N . ASP B 1 170 ? 0.435 25.906 -7.961 1 95.38 170 ASP B N 1
ATOM 3744 C CA . ASP B 1 170 ? -0.752 26.531 -7.395 1 95.38 170 ASP B CA 1
ATOM 3745 C C . ASP B 1 170 ? -0.516 26.938 -5.941 1 95.38 170 ASP B C 1
ATOM 3747 O O . ASP B 1 170 ? -0.954 28.016 -5.516 1 95.38 170 ASP B O 1
ATOM 3751 N N . PHE B 1 171 ? 0.13 26.125 -5.207 1 97.56 171 PHE B N 1
ATOM 3752 C CA . PHE B 1 171 ? 0.455 26.422 -3.816 1 97.56 171 PHE B CA 1
ATOM 3753 C C . PHE B 1 171 ? 1.326 27.672 -3.715 1 97.56 171 PHE B C 1
ATOM 3755 O O . PHE B 1 171 ? 1.073 28.547 -2.885 1 97.56 171 PHE B O 1
ATOM 3762 N N . ILE B 1 172 ? 2.277 27.734 -4.578 1 97.44 172 ILE B N 1
ATOM 3763 C CA . ILE B 1 172 ? 3.197 28.875 -4.578 1 97.44 172 ILE B CA 1
ATOM 3764 C C . ILE B 1 172 ? 2.449 30.141 -4.98 1 97.44 172 ILE B C 1
ATOM 3766 O O . ILE B 1 172 ? 2.717 31.219 -4.441 1 97.44 172 ILE B O 1
ATOM 3770 N N . ALA B 1 173 ? 1.583 30 -5.891 1 95.94 173 ALA B N 1
ATOM 3771 C CA . ALA B 1 173 ? 0.782 31.141 -6.312 1 95.94 173 ALA B CA 1
ATOM 3772 C C . ALA B 1 173 ? -0.044 31.688 -5.152 1 95.94 173 ALA B C 1
ATOM 3774 O O . ALA B 1 173 ? -0.26 32.906 -5.055 1 95.94 173 ALA B O 1
ATOM 3775 N N . GLU B 1 174 ? -0.42 30.859 -4.285 1 95.06 174 GLU B N 1
ATOM 3776 C CA . GLU B 1 174 ? -1.299 31.25 -3.184 1 95.06 174 GLU B CA 1
ATOM 3777 C C . GLU B 1 174 ? -0.496 31.703 -1.972 1 95.06 174 GLU B C 1
ATOM 3779 O O . GLU B 1 174 ? -0.823 32.719 -1.354 1 95.06 174 GLU B O 1
ATOM 3784 N N . TYR B 1 175 ? 0.586 31.031 -1.633 1 96.56 175 TYR B N 1
ATOM 3785 C CA . TYR B 1 175 ? 1.26 31.234 -0.356 1 96.56 175 TYR B CA 1
ATOM 3786 C C . TYR B 1 175 ? 2.588 31.953 -0.552 1 96.56 175 TYR B C 1
ATOM 3788 O O . TYR B 1 175 ? 3.188 32.438 0.411 1 96.56 175 TYR B O 1
ATOM 3796 N N . GLY B 1 176 ? 3.074 32.031 -1.846 1 96.69 176 GLY B N 1
ATOM 3797 C CA . GLY B 1 176 ? 4.379 32.594 -2.123 1 96.69 176 GLY B CA 1
ATOM 3798 C C . GLY B 1 176 ? 5.508 31.594 -2.066 1 96.69 176 GLY B C 1
ATOM 3799 O O . GLY B 1 176 ? 5.355 30.516 -1.485 1 96.69 176 GLY B O 1
ATOM 3800 N N . TYR B 1 177 ? 6.633 31.891 -2.701 1 97.56 177 TYR B N 1
ATOM 3801 C CA . TYR B 1 177 ? 7.836 31.078 -2.719 1 97.56 177 TYR B CA 1
ATOM 3802 C C . TYR B 1 177 ? 8.711 31.359 -1.505 1 97.56 177 TYR B C 1
ATOM 3804 O O . TYR B 1 177 ? 9.164 32.469 -1.311 1 97.56 177 TYR B O 1
ATOM 3812 N N . PRO B 1 178 ? 8.922 30.375 -0.656 1 98 178 PRO B N 1
ATOM 3813 C CA . PRO B 1 178 ? 9.781 30.609 0.502 1 98 178 PRO B CA 1
ATOM 3814 C C . PRO B 1 178 ? 11.258 30.766 0.12 1 98 178 PRO B C 1
ATOM 3816 O O . PRO B 1 178 ? 11.797 29.938 -0.617 1 98 178 PRO B O 1
ATOM 3819 N N . GLU B 1 179 ? 11.938 31.719 0.717 1 95.94 179 GLU B N 1
ATOM 3820 C CA . GLU B 1 179 ? 13.344 31.969 0.396 1 95.94 179 GLU B CA 1
ATOM 3821 C C . GLU B 1 179 ? 14.266 31.484 1.505 1 95.94 179 GLU B C 1
ATOM 3823 O O . GLU B 1 179 ? 15.477 31.375 1.309 1 95.94 179 GLU B O 1
ATOM 3828 N N . THR B 1 180 ? 13.688 31.281 2.643 1 95.88 180 THR B N 1
ATOM 3829 C CA . THR B 1 180 ? 14.484 30.812 3.775 1 95.88 180 THR B CA 1
ATOM 3830 C C . THR B 1 180 ? 13.812 29.625 4.457 1 95.88 180 THR B C 1
ATOM 3832 O O . THR B 1 180 ? 12.602 29.422 4.309 1 95.88 180 THR B O 1
ATOM 3835 N N . PRO B 1 181 ? 14.57 28.859 5.234 1 97.19 181 PRO B N 1
ATOM 3836 C CA . PRO B 1 181 ? 13.984 27.766 6.004 1 97.19 181 PRO B CA 1
ATOM 3837 C C . PRO B 1 181 ? 12.898 28.234 6.965 1 97.19 181 PRO B C 1
ATOM 3839 O O . PRO B 1 181 ? 11.914 27.516 7.184 1 97.19 181 PRO B O 1
ATOM 3842 N N . GLN B 1 182 ? 13.07 29.375 7.527 1 95.75 182 GLN B N 1
ATOM 3843 C CA . GLN B 1 182 ? 12.086 29.922 8.453 1 95.75 182 GLN B CA 1
ATOM 3844 C C . GLN B 1 182 ? 10.766 30.203 7.754 1 95.75 182 GLN B C 1
ATOM 3846 O O . GLN B 1 182 ? 9.695 29.938 8.305 1 95.75 182 GLN B O 1
ATOM 3851 N N . GLU B 1 183 ? 10.852 30.766 6.578 1 97.25 183 GLU B N 1
ATOM 3852 C CA . GLU B 1 183 ? 9.648 31.016 5.793 1 97.25 183 GLU B CA 1
ATOM 3853 C C . GLU B 1 183 ? 8.953 29.703 5.438 1 97.25 183 GLU B C 1
ATOM 3855 O O . GLU B 1 183 ? 7.727 29.609 5.453 1 97.25 183 GLU B O 1
ATOM 3860 N N . LEU B 1 184 ? 9.742 28.672 5.117 1 98.12 184 LEU B N 1
ATOM 3861 C CA . LEU B 1 184 ? 9.195 27.359 4.801 1 98.12 184 LEU B CA 1
ATOM 3862 C C . LEU B 1 184 ? 8.438 26.781 5.996 1 98.12 184 LEU B C 1
ATOM 3864 O O . LEU B 1 184 ? 7.355 26.219 5.836 1 98.12 184 LEU B O 1
ATOM 3868 N N . ALA B 1 185 ? 9 26.922 7.164 1 96.75 185 ALA B N 1
ATOM 3869 C CA . ALA B 1 185 ? 8.445 26.359 8.383 1 96.75 185 ALA B CA 1
ATOM 3870 C C . ALA B 1 185 ? 7.066 26.922 8.688 1 96.75 185 ALA B C 1
ATOM 3872 O O . ALA B 1 185 ? 6.27 26.312 9.398 1 96.75 185 ALA B O 1
ATOM 3873 N N . ALA B 1 186 ? 6.773 28.078 8.141 1 96.88 186 ALA B N 1
ATOM 3874 C CA . ALA B 1 186 ? 5.516 28.766 8.414 1 96.88 186 ALA B CA 1
ATOM 3875 C C . ALA B 1 186 ? 4.422 28.312 7.453 1 96.88 186 ALA B C 1
ATOM 3877 O O . ALA B 1 186 ? 3.244 28.625 7.652 1 96.88 186 ALA B O 1
ATOM 3878 N N . LEU B 1 187 ? 4.785 27.578 6.441 1 97.94 187 LEU B N 1
ATOM 3879 C CA . LEU B 1 187 ? 3.836 27.141 5.422 1 97.94 187 LEU B CA 1
ATOM 3880 C C . LEU B 1 187 ? 3.246 25.781 5.77 1 97.94 187 LEU B C 1
ATOM 3882 O O . LEU B 1 187 ? 3.902 24.953 6.422 1 97.94 187 LEU B O 1
ATOM 3886 N N . PRO B 1 188 ? 1.971 25.562 5.332 1 97.88 188 PRO B N 1
ATOM 3887 C CA . PRO B 1 188 ? 1.386 24.234 5.578 1 97.88 188 PRO B CA 1
ATOM 3888 C C . PRO B 1 188 ? 2.074 23.125 4.781 1 97.88 188 PRO B C 1
ATOM 3890 O O . PRO B 1 188 ? 2.484 23.344 3.639 1 97.88 188 PRO B O 1
ATOM 3893 N N . ALA B 1 189 ? 2.148 21.953 5.445 1 98.62 189 ALA B N 1
ATOM 3894 C CA . ALA B 1 189 ? 2.781 20.797 4.797 1 98.62 189 ALA B CA 1
ATOM 3895 C C . ALA B 1 189 ? 1.826 19.609 4.734 1 98.62 189 ALA B C 1
ATOM 3897 O O . ALA B 1 189 ? 0.792 19.594 5.406 1 98.62 189 ALA B O 1
ATOM 3898 N N . VAL B 1 190 ? 2.035 18.75 3.824 1 98.5 190 VAL B N 1
ATOM 3899 C CA . VAL B 1 190 ? 1.497 17.391 3.826 1 98.5 190 VAL B CA 1
ATOM 3900 C C . VAL B 1 190 ? 2.529 16.438 4.406 1 98.5 190 VAL B C 1
ATOM 3902 O O . VAL B 1 190 ? 3.686 16.422 3.977 1 98.5 190 VAL B O 1
ATOM 3905 N N . ILE B 1 191 ? 2.119 15.602 5.352 1 98.06 191 ILE B N 1
ATOM 3906 C CA . ILE B 1 191 ? 3.107 14.891 6.152 1 98.06 191 ILE B CA 1
ATOM 3907 C C . ILE B 1 191 ? 2.957 13.383 5.938 1 98.06 191 ILE B C 1
ATOM 3909 O O . ILE B 1 191 ? 1.848 12.852 5.996 1 98.06 191 ILE B O 1
ATOM 3913 N N . TYR B 1 192 ? 4.051 12.781 5.605 1 96.19 192 TYR B N 1
ATOM 3914 C CA . TYR B 1 192 ? 4.082 11.32 5.648 1 96.19 192 TYR B CA 1
ATOM 3915 C C . TYR B 1 192 ? 4.172 10.82 7.082 1 96.19 192 TYR B C 1
ATOM 3917 O O . TYR B 1 192 ? 5.07 11.219 7.832 1 96.19 192 TYR B O 1
ATOM 3925 N N . SER B 1 193 ? 3.24 9.961 7.391 1 93.12 193 SER B N 1
ATOM 3926 C CA . SER B 1 193 ? 3.174 9.414 8.742 1 93.12 193 SER B CA 1
ATOM 3927 C C . SER B 1 193 ? 2.834 7.926 8.711 1 93.12 193 SER B C 1
ATOM 3929 O O . SER B 1 193 ? 1.871 7.516 8.062 1 93.12 193 SER B O 1
ATOM 3931 N N . ASN B 1 194 ? 3.592 7.152 9.344 1 88.25 194 ASN B N 1
ATOM 3932 C CA . ASN B 1 194 ? 3.383 5.715 9.484 1 88.25 194 ASN B CA 1
ATOM 3933 C C . ASN B 1 194 ? 3.688 5.242 10.898 1 88.25 194 ASN B C 1
ATOM 3935 O O . ASN B 1 194 ? 4.852 5.051 11.258 1 88.25 194 ASN B O 1
ATOM 3939 N N . GLY B 1 195 ? 2.623 4.996 11.656 1 78.62 195 GLY B N 1
ATOM 3940 C CA . GLY B 1 195 ? 2.82 4.723 13.078 1 78.62 195 GLY B CA 1
ATOM 3941 C C . GLY B 1 195 ? 3.48 5.871 13.812 1 78.62 195 GLY B C 1
ATOM 3942 O O . GLY B 1 195 ? 3.02 7.012 13.742 1 78.62 195 GLY B O 1
ATOM 3943 N N . SER B 1 196 ? 4.613 5.492 14.422 1 76.5 196 SER B N 1
ATOM 3944 C CA . SER B 1 196 ? 5.316 6.516 15.188 1 76.5 196 SER B CA 1
ATOM 3945 C C . SER B 1 196 ? 6.293 7.293 14.312 1 76.5 196 SER B C 1
ATOM 3947 O O . SER B 1 196 ? 6.859 8.297 14.742 1 76.5 196 SER B O 1
ATOM 3949 N N . TYR B 1 197 ? 6.414 6.902 13.133 1 84.38 197 TYR B N 1
ATOM 3950 C CA . TYR B 1 197 ? 7.348 7.559 12.219 1 84.38 197 TYR B CA 1
ATOM 3951 C C . TYR B 1 197 ? 6.66 8.672 11.438 1 84.38 197 TYR B C 1
ATOM 3953 O O . TYR B 1 197 ? 5.578 8.469 10.883 1 84.38 197 TYR B O 1
ATOM 3961 N N . GLN B 1 198 ? 7.297 9.844 11.461 1 90.69 198 GLN B N 1
ATOM 3962 C CA . GLN B 1 198 ? 6.855 10.969 10.648 1 90.69 198 GLN B CA 1
ATOM 3963 C C . GLN B 1 198 ? 8.023 11.594 9.891 1 90.69 198 GLN B C 1
ATOM 3965 O O . GLN B 1 198 ? 9.102 11.797 10.461 1 90.69 198 GLN B O 1
ATOM 3970 N N . MET B 1 199 ? 7.797 11.758 8.656 1 91.69 199 MET B N 1
ATOM 3971 C CA . MET B 1 199 ? 8.758 12.516 7.859 1 91.69 199 MET B CA 1
ATOM 3972 C C . MET B 1 199 ? 8.383 14 7.828 1 91.69 199 MET B C 1
ATOM 3974 O O . MET B 1 199 ? 7.848 14.484 6.828 1 91.69 199 MET B O 1
ATOM 3978 N N . ASN B 1 200 ? 8.727 14.664 9.016 1 95.5 200 ASN B N 1
ATOM 3979 C CA . ASN B 1 200 ? 8.32 16.062 9.094 1 95.5 200 ASN B CA 1
ATOM 3980 C C . ASN B 1 200 ? 9.484 16.969 9.516 1 95.5 200 ASN B C 1
ATOM 3982 O O . ASN B 1 200 ? 9.289 18.141 9.789 1 95.5 200 ASN B O 1
ATOM 3986 N N . LYS B 1 201 ? 10.648 16.375 9.594 1 95.31 201 LYS B N 1
ATOM 3987 C CA . LYS B 1 201 ? 11.812 17.172 9.953 1 95.31 201 LYS B CA 1
ATOM 3988 C C . LYS B 1 201 ? 12.906 17.062 8.891 1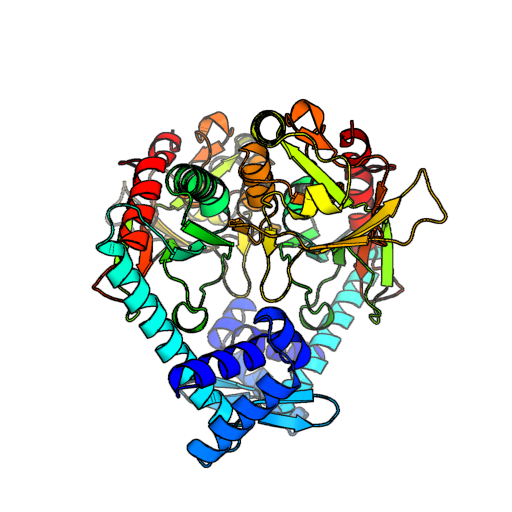 95.31 201 LYS B C 1
ATOM 3990 O O . LYS B 1 201 ? 13.148 15.992 8.352 1 95.31 201 LYS B O 1
ATOM 3995 N N . VAL B 1 202 ? 13.484 18.172 8.586 1 95.44 202 VAL B N 1
ATOM 3996 C CA . VAL B 1 202 ? 14.617 18.203 7.668 1 95.44 202 VAL B CA 1
ATOM 3997 C C . VAL B 1 202 ? 15.633 19.25 8.141 1 95.44 202 VAL B C 1
ATOM 3999 O O . VAL B 1 202 ? 15.258 20.312 8.633 1 95.44 202 VAL B O 1
ATOM 4002 N N . GLN B 1 203 ? 16.844 18.875 8.062 1 96.56 203 GLN B N 1
ATOM 4003 C CA . GLN B 1 203 ? 17.938 19.812 8.344 1 96.56 203 GLN B CA 1
ATOM 4004 C C . GLN B 1 203 ? 18.484 20.422 7.051 1 96.56 203 GLN B C 1
ATOM 4006 O O . GLN B 1 203 ? 18.844 19.703 6.121 1 96.56 203 GLN B O 1
ATOM 4011 N N . LEU B 1 204 ? 18.562 21.734 7.066 1 96.88 204 LEU B N 1
ATOM 4012 C CA . LEU B 1 204 ? 18.938 22.484 5.871 1 96.88 204 LEU B CA 1
ATOM 4013 C C . LEU B 1 204 ? 20.219 23.297 6.125 1 96.88 204 LEU B C 1
ATOM 4015 O O . LEU B 1 204 ? 20.344 23.953 7.164 1 96.88 204 LEU B O 1
ATOM 4019 N N . SER B 1 205 ? 21.125 23.156 5.203 1 95.62 205 SER B N 1
ATOM 4020 C CA . SER B 1 205 ? 22.344 23.953 5.223 1 95.62 205 SER B CA 1
ATOM 4021 C C . SER B 1 205 ? 22.453 24.812 3.967 1 95.62 205 SER B C 1
ATOM 4023 O O . SER B 1 205 ? 22.25 24.312 2.854 1 95.62 205 SER B O 1
ATOM 4025 N N . SER B 1 206 ? 22.812 26.109 4.223 1 94.75 206 SER B N 1
ATOM 4026 C CA . SER B 1 206 ? 22.953 27.016 3.084 1 94.75 206 SER B CA 1
ATOM 4027 C C . SER B 1 206 ? 24.156 26.641 2.225 1 94.75 206 SER B C 1
ATOM 4029 O O . SER B 1 206 ? 25.266 26.422 2.742 1 94.75 206 SER B O 1
ATOM 4031 N N . MET B 1 207 ? 23.844 26.562 0.917 1 91.75 207 MET B N 1
ATOM 4032 C CA . MET B 1 207 ? 24.938 26.266 -0.011 1 91.75 207 MET B CA 1
ATOM 4033 C C . MET B 1 207 ? 25.734 27.531 -0.333 1 91.75 207 MET B C 1
ATOM 4035 O O . MET B 1 207 ? 26.859 27.453 -0.815 1 91.75 207 MET B O 1
ATOM 4039 N N . LYS B 1 208 ? 25.156 28.688 -0.136 1 90.19 208 LYS B N 1
ATOM 4040 C CA . LYS B 1 208 ? 25.781 29.969 -0.45 1 90.19 208 LYS B CA 1
ATOM 4041 C C . LYS B 1 208 ? 26.641 30.469 0.716 1 90.19 208 LYS B C 1
ATOM 4043 O O . LYS B 1 208 ? 27.609 31.203 0.516 1 90.19 208 LYS B O 1
ATOM 4048 N N . ASP B 1 209 ? 26.203 30.188 1.876 1 87 209 ASP B N 1
ATOM 4049 C CA . ASP B 1 209 ? 26.922 30.578 3.086 1 87 209 ASP B CA 1
ATOM 4050 C C . ASP B 1 209 ? 27.375 29.359 3.877 1 87 209 ASP B C 1
ATOM 4052 O O . ASP B 1 209 ? 26.656 28.859 4.738 1 87 209 ASP B O 1
ATOM 4056 N N . GLU B 1 210 ? 28.562 28.906 3.645 1 80.56 210 GLU B N 1
ATOM 4057 C CA . GLU B 1 210 ? 29.078 27.688 4.266 1 80.56 210 GLU B CA 1
ATOM 4058 C C . GLU B 1 210 ? 29.266 27.875 5.77 1 80.56 210 GLU B C 1
ATOM 4060 O O . GLU B 1 210 ? 29.328 26.891 6.512 1 80.56 210 GLU B O 1
ATOM 4065 N N . GLU B 1 211 ? 29.328 29.125 6.148 1 84.12 211 GLU B N 1
ATOM 4066 C CA . GLU B 1 211 ? 29.547 29.391 7.566 1 84.12 211 GLU B CA 1
ATOM 4067 C C . GLU B 1 211 ? 28.234 29.406 8.344 1 84.12 211 GLU B C 1
ATOM 4069 O O . GLU B 1 211 ? 28.234 29.359 9.578 1 84.12 211 GLU B O 1
ATOM 4074 N N . ALA B 1 212 ? 27.25 29.406 7.512 1 86.06 212 ALA B N 1
ATOM 4075 C CA . ALA B 1 212 ? 25.953 29.438 8.18 1 86.06 212 ALA B CA 1
ATOM 4076 C C . ALA B 1 212 ? 25.656 28.109 8.859 1 86.06 212 ALA B C 1
ATOM 4078 O O . ALA B 1 212 ? 25.969 27.047 8.32 1 86.06 212 ALA B O 1
ATOM 4079 N N . HIS B 1 213 ? 25.094 28.109 10.055 1 91.31 213 HIS B N 1
ATOM 4080 C CA . HIS B 1 213 ? 24.703 26.906 10.789 1 91.31 213 HIS B CA 1
ATOM 4081 C C . HIS B 1 213 ? 23.469 26.25 10.164 1 91.31 213 HIS B C 1
ATOM 4083 O O . HIS B 1 213 ? 22.562 26.938 9.703 1 91.31 213 HIS B O 1
ATOM 4089 N N . PRO B 1 214 ? 23.5 24.969 10.141 1 94 214 PRO B N 1
ATOM 4090 C CA . PRO B 1 214 ? 22.297 24.266 9.656 1 94 214 PRO B CA 1
ATOM 4091 C C . PRO B 1 214 ? 21.047 24.609 10.453 1 94 214 PRO B C 1
ATOM 4093 O O . PRO B 1 214 ? 21.125 24.859 11.656 1 94 214 PRO B O 1
ATOM 4096 N N . VAL B 1 215 ? 19.938 24.641 9.711 1 95 215 VAL B N 1
ATOM 4097 C CA . VAL B 1 215 ? 18.641 24.938 10.328 1 95 215 VAL B CA 1
ATOM 4098 C C . VAL B 1 215 ? 17.734 23.719 10.188 1 95 215 VAL B C 1
ATOM 4100 O O . VAL B 1 215 ? 17.641 23.109 9.117 1 95 215 VAL B O 1
ATOM 4103 N N . THR B 1 216 ? 17.109 23.359 11.289 1 96.5 216 THR B N 1
ATOM 4104 C CA . THR B 1 216 ? 16.125 22.266 11.242 1 96.5 216 THR B CA 1
ATOM 4105 C C . THR B 1 216 ? 14.711 22.812 11.086 1 96.5 216 THR B C 1
ATOM 4107 O O . THR B 1 216 ? 14.273 23.656 11.883 1 96.5 216 THR B O 1
ATOM 4110 N N . VAL B 1 217 ? 14.094 22.391 10.055 1 96.69 217 VAL B N 1
ATOM 4111 C CA . VAL B 1 217 ? 12.703 22.75 9.812 1 96.69 217 VAL B CA 1
ATOM 4112 C C . VAL B 1 217 ? 11.789 21.594 10.227 1 96.69 217 VAL B C 1
ATOM 4114 O O . VAL B 1 217 ? 12.031 20.438 9.852 1 96.69 217 VAL B O 1
ATOM 4117 N N . THR B 1 218 ? 10.812 21.891 11.055 1 96.94 218 THR B N 1
ATOM 4118 C CA . THR B 1 218 ? 9.766 20.938 11.398 1 96.94 218 THR B CA 1
ATOM 4119 C C . THR B 1 218 ? 8.461 21.266 10.688 1 96.94 218 THR B C 1
ATOM 4121 O O . THR B 1 218 ? 7.805 22.266 11.023 1 96.94 218 THR B O 1
ATOM 4124 N N . ALA B 1 219 ? 8.109 20.422 9.781 1 97.06 219 ALA B N 1
ATOM 4125 C CA . ALA B 1 219 ? 6.91 20.641 8.977 1 97.06 219 ALA B CA 1
ATOM 4126 C C . ALA B 1 219 ? 5.645 20.375 9.789 1 97.06 219 ALA B C 1
ATOM 4128 O O . ALA B 1 219 ? 5.613 19.469 10.617 1 97.06 219 ALA B O 1
ATOM 4129 N N . GLN B 1 220 ? 4.695 21.203 9.555 1 95.88 220 GLN B N 1
ATOM 4130 C CA . GLN B 1 220 ? 3.375 21.031 10.156 1 95.88 220 GLN B CA 1
ATOM 4131 C C . GLN B 1 220 ? 2.279 21.078 9.094 1 95.88 220 GLN B C 1
ATOM 4133 O O . GLN B 1 220 ? 2.402 21.797 8.094 1 95.88 220 GLN B O 1
ATOM 4138 N N . GLY B 1 221 ? 1.264 20.281 9.383 1 96.5 221 GLY B N 1
ATOM 4139 C CA . GLY B 1 221 ? 0.185 20.281 8.406 1 96.5 221 GLY B CA 1
ATOM 4140 C C . GLY B 1 221 ? -1.045 19.531 8.883 1 96.5 221 GLY B C 1
ATOM 4141 O O . GLY B 1 221 ? -1.014 18.875 9.93 1 96.5 221 GLY B O 1
ATOM 4142 N N . ARG B 1 222 ? -2.072 19.625 8.047 1 96.81 222 ARG B N 1
ATOM 4143 C CA . ARG B 1 222 ? -3.381 19.094 8.406 1 96.81 222 ARG B CA 1
ATOM 4144 C C . ARG B 1 222 ? -3.611 17.719 7.777 1 96.81 222 ARG B C 1
ATOM 4146 O O . ARG B 1 222 ? -4.617 17.062 8.055 1 96.81 222 ARG B O 1
ATOM 4153 N N . TYR B 1 223 ? -2.785 17.328 6.922 1 98.06 223 TYR B N 1
ATOM 4154 C CA . TYR B 1 223 ? -2.971 16.094 6.172 1 98.06 223 TYR B CA 1
ATOM 4155 C C . TYR B 1 223 ? -1.812 15.133 6.406 1 98.06 223 TYR B C 1
ATOM 4157 O O . TYR B 1 223 ? -0.675 15.422 6.02 1 98.06 223 TYR B O 1
ATOM 4165 N N . HIS B 1 224 ? -2.111 14.016 7.051 1 97.69 224 HIS B N 1
ATOM 4166 C CA . HIS B 1 224 ? -1.146 12.969 7.355 1 97.69 224 HIS B CA 1
ATOM 4167 C C . HIS B 1 224 ? -1.512 11.664 6.652 1 97.69 224 HIS B C 1
ATOM 4169 O O . HIS B 1 224 ? -2.662 11.227 6.707 1 97.69 224 HIS B O 1
ATOM 4175 N N . VAL B 1 225 ? -0.521 11.109 5.984 1 97.19 225 VAL B N 1
ATOM 4176 C CA . VAL B 1 225 ? -0.796 9.898 5.215 1 97.19 225 VAL B CA 1
ATOM 4177 C C . VAL B 1 225 ? 0.385 8.938 5.32 1 97.19 225 VAL B C 1
ATOM 4179 O O . VAL B 1 225 ? 1.529 9.367 5.492 1 97.19 225 VAL B O 1
ATOM 4182 N N . ASN B 1 226 ? 0.133 7.617 5.121 1 94.38 226 ASN B N 1
ATOM 4183 C CA . ASN B 1 226 ? 1.21 6.633 5.148 1 94.38 226 ASN B CA 1
ATOM 4184 C C . ASN B 1 226 ? 1.49 6.066 3.758 1 94.38 226 ASN B C 1
ATOM 4186 O O . ASN B 1 226 ? 1.997 4.953 3.629 1 94.38 226 ASN B O 1
ATOM 4190 N N . GLU B 1 227 ? 1.053 6.797 2.805 1 94.38 227 GLU B N 1
ATOM 4191 C CA . GLU B 1 227 ? 1.176 6.363 1.416 1 94.38 227 GLU B CA 1
ATOM 4192 C C . GLU B 1 227 ? 1.661 7.5 0.522 1 94.38 227 GLU B C 1
ATOM 4194 O O . GLU B 1 227 ? 1.046 8.57 0.477 1 94.38 227 GLU B O 1
ATOM 4199 N N . VAL B 1 228 ? 2.684 7.195 -0.236 1 93.75 228 VAL B N 1
ATOM 4200 C CA . VAL B 1 228 ? 3.379 8.211 -1.02 1 93.75 228 VAL B CA 1
ATOM 4201 C C . VAL B 1 228 ? 2.434 8.789 -2.07 1 93.75 228 VAL B C 1
ATOM 4203 O O . VAL B 1 228 ? 2.447 9.992 -2.33 1 93.75 228 VAL B O 1
ATOM 4206 N N . GLU B 1 229 ? 1.663 8 -2.678 1 93.75 229 GLU B N 1
ATOM 4207 C CA . GLU B 1 229 ? 0.754 8.5 -3.705 1 93.75 229 GLU B CA 1
ATOM 4208 C C . GLU B 1 229 ? -0.247 9.492 -3.123 1 93.75 229 GLU B C 1
ATOM 4210 O O . GLU B 1 229 ? -0.596 10.477 -3.771 1 93.75 229 GLU B O 1
ATOM 4215 N N . LEU B 1 230 ? -0.737 9.18 -1.94 1 96.62 230 LEU B N 1
ATOM 4216 C CA . LEU B 1 230 ? -1.62 10.133 -1.274 1 96.62 230 LEU B CA 1
ATOM 4217 C C . LEU B 1 230 ? -0.877 11.422 -0.935 1 96.62 230 LEU B C 1
ATOM 4219 O O . LEU B 1 230 ? -1.42 12.516 -1.094 1 96.62 230 LEU B O 1
ATOM 4223 N N . LEU B 1 231 ? 0.323 11.266 -0.486 1 97.44 231 LEU B N 1
ATOM 4224 C CA . LEU B 1 231 ? 1.164 12.414 -0.165 1 97.44 231 LEU B CA 1
ATOM 4225 C C . LEU B 1 231 ? 1.332 13.32 -1.38 1 97.44 231 LEU B C 1
ATOM 4227 O O . LEU B 1 231 ? 1.077 14.523 -1.301 1 97.44 231 LEU B O 1
ATOM 4231 N N . MET B 1 232 ? 1.693 12.727 -2.469 1 96.56 232 MET B N 1
ATOM 4232 C CA . MET B 1 232 ? 1.961 13.484 -3.691 1 96.56 232 MET B CA 1
ATOM 4233 C C . MET B 1 232 ? 0.687 14.133 -4.219 1 96.56 232 MET B C 1
ATOM 4235 O O . MET B 1 232 ? 0.72 15.258 -4.715 1 96.56 232 MET B O 1
ATOM 4239 N N . ASP B 1 233 ? -0.363 13.43 -4.105 1 96.44 233 ASP B N 1
ATOM 4240 C CA . ASP B 1 233 ? -1.643 13.984 -4.535 1 96.44 233 ASP B CA 1
ATOM 4241 C C . ASP B 1 233 ? -2.014 15.211 -3.709 1 96.44 233 ASP B C 1
ATOM 4243 O O . ASP B 1 233 ? -2.496 16.203 -4.25 1 96.44 233 ASP B O 1
ATOM 4247 N N . GLY B 1 234 ? -1.797 15.117 -2.395 1 97.69 234 GLY B N 1
ATOM 4248 C CA . GLY B 1 234 ? -2.029 16.266 -1.534 1 97.69 234 GLY B CA 1
ATOM 4249 C C . GLY B 1 234 ? -1.188 17.469 -1.909 1 97.69 234 GLY B C 1
ATOM 4250 O O . GLY B 1 234 ? -1.685 18.594 -1.932 1 97.69 234 GLY B O 1
ATOM 4251 N N . VAL B 1 235 ? 0.029 17.203 -2.264 1 98.25 235 VAL B N 1
ATOM 4252 C CA . VAL B 1 235 ? 0.945 18.281 -2.654 1 98.25 235 VAL B CA 1
ATOM 4253 C C . VAL B 1 235 ? 0.498 18.875 -3.984 1 98.25 235 VAL B C 1
ATOM 4255 O O . VAL B 1 235 ? 0.4 20.109 -4.117 1 98.25 235 VAL B O 1
ATOM 4258 N N . GLN B 1 236 ? 0.213 18.047 -4.906 1 97.44 236 GLN B N 1
ATOM 4259 C CA . GLN B 1 236 ? -0.186 18.484 -6.234 1 97.44 236 GLN B CA 1
ATOM 4260 C C . GLN B 1 236 ? -1.491 19.281 -6.184 1 97.44 236 GLN B C 1
ATOM 4262 O O . GLN B 1 236 ? -1.709 20.172 -6.992 1 97.44 236 GLN B O 1
ATOM 4267 N N . SER B 1 237 ? -2.297 18.969 -5.238 1 96.88 237 SER B N 1
ATOM 4268 C CA . SER B 1 237 ? -3.596 19.609 -5.105 1 96.88 237 SER B CA 1
ATOM 4269 C C . SER B 1 237 ? -3.477 20.938 -4.355 1 96.88 237 SER B C 1
ATOM 4271 O O . SER B 1 237 ? -4.469 21.641 -4.164 1 96.88 237 SER B O 1
ATOM 4273 N N . GLY B 1 238 ? -2.316 21.188 -3.842 1 96.88 238 GLY B N 1
ATOM 4274 C CA . GLY B 1 238 ? -2.072 22.484 -3.23 1 96.88 238 GLY B CA 1
ATOM 4275 C C . GLY B 1 238 ? -2.346 22.5 -1.739 1 96.88 238 GLY B C 1
ATOM 4276 O O . GLY B 1 238 ? -2.465 23.578 -1.137 1 96.88 238 GLY B O 1
ATOM 4277 N N . LEU B 1 239 ? -2.447 21.359 -1.098 1 97.44 239 LEU B N 1
ATOM 4278 C CA . LEU B 1 239 ? -2.742 21.312 0.331 1 97.44 239 LEU B CA 1
ATOM 4279 C C . LEU B 1 239 ? -1.527 21.734 1.15 1 97.44 239 LEU B C 1
ATOM 4281 O O . LEU B 1 239 ? -1.657 22.078 2.328 1 97.44 239 LEU B O 1
ATOM 4285 N N . GLY B 1 240 ? -0.362 21.641 0.579 1 98.5 240 GLY B N 1
ATOM 4286 C CA . GLY B 1 240 ? 0.88 21.969 1.258 1 98.5 240 GLY B CA 1
ATOM 4287 C C . GLY B 1 240 ? 2.115 21.516 0.497 1 98.5 240 GLY B C 1
ATOM 4288 O O . GLY B 1 240 ? 2.006 20.922 -0.579 1 98.5 240 GLY B O 1
ATOM 4289 N N . TYR B 1 241 ? 3.301 21.906 1.036 1 98.69 241 TYR B N 1
ATOM 4290 C CA . TYR B 1 241 ? 4.547 21.328 0.542 1 98.69 241 TYR B CA 1
ATOM 4291 C C . TYR B 1 241 ? 4.848 20 1.229 1 98.69 241 TYR B C 1
ATOM 4293 O O . TYR B 1 241 ? 4.164 19.609 2.178 1 98.69 241 TYR B O 1
ATOM 4301 N N . ALA B 1 242 ? 5.801 19.234 0.738 1 98.56 242 ALA B N 1
ATOM 4302 C CA . ALA B 1 242 ? 6.168 17.984 1.376 1 98.56 242 ALA B CA 1
ATOM 4303 C C . ALA B 1 242 ? 7.66 17.703 1.235 1 98.56 242 ALA B C 1
ATOM 4305 O O . ALA B 1 242 ? 8.328 18.281 0.368 1 98.56 242 ALA B O 1
ATOM 4306 N N . ILE B 1 243 ? 8.156 16.922 2.168 1 97.31 243 ILE B N 1
ATOM 4307 C CA . ILE B 1 243 ? 9.469 16.297 2.068 1 97.31 243 ILE B CA 1
ATOM 4308 C C . ILE B 1 243 ? 9.352 14.977 1.31 1 97.31 243 ILE B C 1
ATOM 4310 O O . ILE B 1 243 ? 8.695 14.039 1.777 1 97.31 243 ILE B O 1
ATOM 4314 N N . VAL B 1 244 ? 9.984 14.93 0.161 1 94.75 244 VAL B N 1
ATOM 4315 C CA . VAL B 1 244 ? 9.773 13.797 -0.733 1 94.75 244 VAL B CA 1
ATOM 4316 C C . VAL B 1 244 ? 11.125 13.219 -1.156 1 94.75 244 VAL B C 1
ATOM 4318 O O . VAL B 1 244 ? 12.07 13.969 -1.423 1 94.75 244 VAL B O 1
ATOM 4321 N N . GLY B 1 245 ? 11.18 11.875 -1.181 1 93.62 245 GLY B N 1
ATOM 4322 C CA . GLY B 1 245 ? 12.352 11.25 -1.772 1 93.62 245 GLY B CA 1
ATOM 4323 C C . GLY B 1 245 ? 12.32 11.242 -3.289 1 93.62 245 GLY B C 1
ATOM 4324 O O . GLY B 1 245 ? 11.258 11.102 -3.895 1 93.62 245 GLY B O 1
ATOM 4325 N N . GLN B 1 246 ? 13.539 11.352 -3.91 1 91.56 246 GLN B N 1
ATOM 4326 C CA . GLN B 1 246 ? 13.641 11.359 -5.367 1 91.56 246 GLN B CA 1
ATOM 4327 C C . GLN B 1 246 ? 13.023 10.102 -5.969 1 91.56 246 GLN B C 1
ATOM 4329 O O . GLN B 1 246 ? 12.438 10.148 -7.055 1 91.56 246 GLN B O 1
ATOM 4334 N N . LEU B 1 247 ? 13.156 9.016 -5.277 1 90.5 247 LEU B N 1
ATOM 4335 C CA . LEU B 1 247 ? 12.641 7.742 -5.766 1 90.5 247 LEU B CA 1
ATOM 4336 C C . LEU B 1 247 ? 11.117 7.785 -5.875 1 90.5 247 LEU B C 1
ATOM 4338 O O . LEU B 1 247 ? 10.523 6.973 -6.59 1 90.5 247 LEU B O 1
ATOM 4342 N N . MET B 1 248 ? 10.492 8.758 -5.203 1 89.81 248 MET B N 1
ATOM 4343 C CA . MET B 1 248 ? 9.031 8.875 -5.188 1 89.81 248 MET B CA 1
ATOM 4344 C C . MET B 1 248 ? 8.531 9.578 -6.441 1 89.81 248 MET B C 1
ATOM 4346 O O . MET B 1 248 ? 7.332 9.586 -6.719 1 89.81 248 MET B O 1
ATOM 4350 N N . LEU B 1 249 ? 9.43 10.188 -7.203 1 92.88 249 LEU B N 1
ATOM 4351 C CA . LEU B 1 249 ? 9.055 10.859 -8.438 1 92.88 249 LEU B CA 1
ATOM 4352 C C . LEU B 1 249 ? 8.781 9.852 -9.547 1 92.88 249 LEU B C 1
ATOM 4354 O O . LEU B 1 249 ? 9.586 8.945 -9.781 1 92.88 249 LEU B O 1
ATOM 4358 N N . THR B 1 250 ? 7.629 9.984 -10.109 1 88.31 250 THR B N 1
ATOM 4359 C CA . THR B 1 250 ? 7.258 9.062 -11.18 1 88.31 250 THR B CA 1
ATOM 4360 C C . THR B 1 250 ? 7.32 9.758 -12.539 1 88.31 250 THR B C 1
ATOM 4362 O O . THR B 1 250 ? 7.219 9.109 -13.578 1 88.31 250 THR B O 1
ATOM 4365 N N . GLN B 1 251 ? 7.402 10.984 -12.586 1 93.38 251 GLN B N 1
ATOM 4366 C CA . GLN B 1 251 ? 7.598 11.875 -13.727 1 93.38 251 GLN B CA 1
ATOM 4367 C C . GLN B 1 251 ? 8.398 13.109 -13.328 1 93.38 251 GLN B C 1
ATOM 4369 O O . GLN B 1 251 ? 8.727 13.297 -12.156 1 93.38 251 GLN B O 1
ATOM 4374 N N . SER B 1 252 ? 8.719 13.875 -14.367 1 95.25 252 SER B N 1
ATOM 4375 C CA . SER B 1 252 ? 9.492 15.07 -14.047 1 95.25 252 SER B CA 1
ATOM 4376 C C . SER B 1 252 ? 8.703 16 -13.133 1 95.25 252 SER B C 1
ATOM 4378 O O . SER B 1 252 ? 7.473 16.016 -13.164 1 95.25 252 SER B O 1
ATOM 4380 N N . ILE B 1 253 ? 9.484 16.703 -12.336 1 96.19 253 ILE B N 1
ATOM 4381 C CA . ILE B 1 253 ? 8.891 17.672 -11.414 1 96.19 253 ILE B CA 1
ATOM 4382 C C . ILE B 1 253 ? 8.008 18.656 -12.195 1 96.19 253 ILE B C 1
ATOM 4384 O O . ILE B 1 253 ? 6.887 18.953 -11.781 1 96.19 253 ILE B O 1
ATOM 4388 N N . ASP B 1 254 ? 8.445 19.062 -13.367 1 94.94 254 ASP B N 1
ATOM 4389 C CA . ASP B 1 254 ? 7.703 20.016 -14.203 1 94.94 254 ASP B CA 1
ATOM 4390 C C . ASP B 1 254 ? 6.41 19.391 -14.727 1 94.94 254 ASP B C 1
ATOM 4392 O O . ASP B 1 254 ? 5.355 20.016 -14.695 1 94.94 254 ASP B O 1
ATOM 4396 N N . GLU B 1 255 ? 6.496 18.188 -15.172 1 94.94 255 GLU B N 1
ATOM 4397 C CA . GLU B 1 255 ? 5.324 17.484 -15.688 1 94.94 255 GLU B CA 1
ATOM 4398 C C . GLU B 1 255 ? 4.277 17.281 -14.594 1 94.94 255 GLU B C 1
ATOM 4400 O O . GLU B 1 255 ? 3.076 17.266 -14.875 1 94.94 255 GLU B O 1
ATOM 4405 N N . MET B 1 256 ? 4.762 17.219 -13.383 1 95.62 256 MET B N 1
ATOM 4406 C CA . MET B 1 256 ? 3.85 17.031 -12.258 1 95.62 256 MET B CA 1
ATOM 4407 C C . MET B 1 256 ? 3.322 18.375 -11.758 1 95.62 256 MET B C 1
ATOM 4409 O O . MET B 1 256 ? 2.604 18.422 -10.758 1 95.62 256 MET B O 1
ATOM 4413 N N . GLN B 1 257 ? 3.768 19.438 -12.453 1 95.81 257 GLN B N 1
ATOM 4414 C CA . GLN B 1 257 ? 3.363 20.797 -12.102 1 95.81 257 GLN B CA 1
ATOM 4415 C C . GLN B 1 257 ? 3.812 21.156 -10.688 1 95.81 257 GLN B C 1
ATOM 4417 O O . GLN B 1 257 ? 3.064 21.781 -9.93 1 95.81 257 GLN B O 1
ATOM 4422 N N . LEU B 1 258 ? 4.992 20.641 -10.359 1 97.81 258 LEU B N 1
ATOM 4423 C CA . LEU B 1 258 ? 5.59 20.906 -9.055 1 97.81 258 LEU B CA 1
ATOM 4424 C C . LEU B 1 258 ? 6.805 21.828 -9.195 1 97.81 258 LEU B C 1
ATOM 4426 O O . LEU B 1 258 ? 7.273 22.078 -10.305 1 97.81 258 LEU B O 1
ATOM 4430 N N . VAL B 1 259 ? 7.238 22.391 -8.094 1 97.38 259 VAL B N 1
ATOM 4431 C CA . VAL B 1 259 ? 8.445 23.219 -8.023 1 97.38 259 VAL B CA 1
ATOM 4432 C C . VAL B 1 259 ? 9.273 22.812 -6.805 1 97.38 259 VAL B C 1
ATOM 4434 O O . VAL B 1 259 ? 8.719 22.469 -5.758 1 97.38 259 VAL B O 1
ATOM 4437 N N . ARG B 1 260 ? 10.555 22.859 -6.984 1 97.12 260 ARG B N 1
ATOM 4438 C CA . ARG B 1 260 ? 11.477 22.625 -5.875 1 97.12 260 ARG B CA 1
ATOM 4439 C C . ARG B 1 260 ? 11.602 23.844 -4.98 1 97.12 260 ARG B C 1
ATOM 4441 O O . ARG B 1 260 ? 11.719 24.969 -5.477 1 97.12 260 ARG B O 1
ATOM 4448 N N . LEU B 1 261 ? 11.57 23.594 -3.742 1 98.12 261 LEU B N 1
ATOM 4449 C CA . LEU B 1 261 ? 11.719 24.688 -2.775 1 98.12 261 LEU B CA 1
ATOM 4450 C C . LEU B 1 261 ? 13.125 24.703 -2.188 1 98.12 261 LEU B C 1
ATOM 4452 O O . LEU B 1 261 ? 13.711 23.641 -1.948 1 98.12 261 LEU B O 1
ATOM 4456 N N . LEU B 1 262 ? 13.664 25.922 -2.033 1 97.31 262 LEU B N 1
ATOM 4457 C CA . LEU B 1 262 ? 14.953 26.172 -1.394 1 97.31 262 LEU B CA 1
ATOM 4458 C C . LEU B 1 262 ? 16.062 25.375 -2.07 1 97.31 262 LEU B C 1
ATOM 4460 O O . LEU B 1 262 ? 16.812 24.672 -1.401 1 97.31 262 LEU B O 1
ATOM 4464 N N . PRO B 1 263 ? 16.141 25.516 -3.367 1 94.44 263 PRO B N 1
ATOM 4465 C CA . PRO B 1 263 ? 17.156 24.75 -4.09 1 94.44 263 PRO B CA 1
ATOM 4466 C C . PRO B 1 263 ? 18.578 25.125 -3.684 1 94.44 263 PRO B C 1
ATOM 4468 O O . PRO B 1 263 ? 19.516 24.375 -3.953 1 94.44 263 PRO B O 1
ATOM 4471 N N . ASP B 1 264 ? 18.734 26.219 -3.014 1 94.56 264 ASP B N 1
ATOM 4472 C CA . ASP B 1 264 ? 20.062 26.688 -2.6 1 94.56 264 ASP B CA 1
ATOM 4473 C C . ASP B 1 264 ? 20.422 26.156 -1.219 1 94.56 264 ASP B C 1
ATOM 4475 O O . ASP B 1 264 ? 21.438 26.562 -0.635 1 94.56 264 ASP B O 1
ATOM 4479 N N . TYR B 1 265 ? 19.641 25.328 -0.736 1 95.75 265 TYR B N 1
ATOM 4480 C CA . TYR B 1 265 ? 19.922 24.656 0.533 1 95.75 265 TYR B CA 1
ATOM 4481 C C . TYR B 1 265 ? 20.125 23.156 0.332 1 95.75 265 TYR B C 1
ATOM 4483 O O . TYR B 1 265 ? 19.422 22.531 -0.46 1 95.75 265 TYR B O 1
ATOM 4491 N N . GLU B 1 266 ? 21.078 22.688 1.022 1 93.69 266 GLU B N 1
ATOM 4492 C CA . GLU B 1 266 ? 21.312 21.25 1.034 1 93.69 266 GLU B CA 1
ATOM 4493 C C . GLU B 1 266 ? 20.547 20.578 2.178 1 93.69 266 GLU B C 1
ATOM 4495 O O . GLU B 1 266 ? 20.547 21.078 3.305 1 93.69 266 GLU B O 1
ATOM 4500 N N . ILE B 1 267 ? 19.859 19.5 1.8 1 94.5 267 ILE B N 1
ATOM 4501 C CA . ILE B 1 267 ? 19.203 18.719 2.832 1 94.5 267 ILE B CA 1
ATOM 4502 C C . ILE B 1 267 ? 20.172 17.688 3.398 1 94.5 267 ILE B C 1
ATOM 4504 O O . ILE B 1 267 ? 20.75 16.891 2.65 1 94.5 267 ILE B O 1
ATOM 4508 N N . SER B 1 268 ? 20.328 17.703 4.695 1 90.81 268 SER B N 1
ATOM 4509 C CA . SER B 1 268 ? 21.188 16.719 5.355 1 90.81 268 SER B CA 1
ATOM 4510 C C . SER B 1 268 ? 20.516 15.352 5.434 1 90.81 268 SER B C 1
ATOM 4512 O O . SER B 1 268 ? 19.734 15.094 6.352 1 90.81 268 SER B O 1
ATOM 4514 N N . TYR B 1 269 ? 20.797 14.594 4.504 1 87 269 TYR B N 1
ATOM 4515 C CA . TYR B 1 269 ? 20.219 13.25 4.441 1 87 269 TYR B CA 1
ATOM 4516 C C . TYR B 1 269 ? 21.188 12.273 3.777 1 87 269 TYR B C 1
ATOM 4518 O O . TYR B 1 269 ? 21.75 12.578 2.729 1 87 269 TYR B O 1
ATOM 4526 N N . THR B 1 270 ? 21.484 11.227 4.527 1 79.31 270 THR B N 1
ATOM 4527 C CA . THR B 1 270 ? 22.328 10.172 3.979 1 79.31 270 THR B CA 1
ATOM 4528 C C . THR B 1 270 ? 21.547 8.875 3.824 1 79.31 270 THR B C 1
ATOM 4530 O O . THR B 1 270 ? 21.031 8.336 4.805 1 79.31 270 THR B O 1
ATOM 4533 N N . GLY B 1 271 ? 20.969 8.656 2.76 1 83.75 271 GLY B N 1
ATOM 4534 C CA . GLY B 1 271 ? 20.266 7.406 2.523 1 83.75 271 GLY B CA 1
ATOM 4535 C C . GLY B 1 271 ? 20.438 6.883 1.109 1 83.75 271 GLY B C 1
ATOM 4536 O O . GLY B 1 271 ? 21.047 7.543 0.268 1 83.75 271 GLY B O 1
ATOM 4537 N N . GLY B 1 272 ? 20.078 5.656 0.954 1 90.5 272 GLY B N 1
ATOM 4538 C CA . GLY B 1 272 ? 20.094 5.012 -0.349 1 90.5 272 GLY B CA 1
ATOM 4539 C C . GLY B 1 272 ? 19.062 3.91 -0.483 1 90.5 272 GLY B C 1
ATOM 4540 O O . GLY B 1 272 ? 18.281 3.664 0.443 1 90.5 272 GLY B O 1
ATOM 4541 N N . LEU B 1 273 ? 19 3.488 -1.673 1 93.56 273 LEU B N 1
ATOM 4542 C CA . LEU B 1 273 ? 18.25 2.258 -1.926 1 93.56 273 LEU B CA 1
ATOM 4543 C C . LEU B 1 273 ? 19.156 1.039 -1.809 1 93.56 273 LEU B C 1
ATOM 4545 O O . LEU B 1 273 ? 20.203 0.975 -2.457 1 93.56 273 LEU B O 1
ATOM 4549 N N . TYR B 1 274 ? 18.719 0.113 -0.991 1 92.69 274 TYR B N 1
ATOM 4550 C CA . TYR B 1 274 ? 19.547 -1.057 -0.733 1 92.69 274 TYR B CA 1
ATOM 4551 C C . TYR B 1 274 ? 18.766 -2.344 -0.956 1 92.69 274 TYR B C 1
ATOM 4553 O O . TYR B 1 274 ? 17.547 -2.387 -0.731 1 92.69 274 TYR B O 1
ATOM 4561 N N . ALA B 1 275 ? 19.438 -3.309 -1.403 1 92.94 275 ALA B N 1
ATOM 4562 C CA . ALA B 1 275 ? 18.984 -4.695 -1.316 1 92.94 275 ALA B CA 1
ATOM 4563 C C . ALA B 1 275 ? 19.625 -5.41 -0.135 1 92.94 275 ALA B C 1
ATOM 4565 O O . ALA B 1 275 ? 20.859 -5.48 -0.039 1 92.94 275 ALA B O 1
ATOM 4566 N N . LEU B 1 276 ? 18.828 -5.883 0.762 1 89.69 276 LEU B N 1
ATOM 4567 C CA . LEU B 1 276 ? 19.297 -6.609 1.937 1 89.69 276 LEU B CA 1
ATOM 4568 C C . LEU B 1 276 ? 19.031 -8.102 1.8 1 89.69 276 LEU B C 1
ATOM 4570 O O . LEU B 1 276 ? 17.938 -8.5 1.388 1 89.69 276 LEU B O 1
ATOM 4574 N N . TYR B 1 277 ? 19.969 -8.844 2.123 1 86.25 277 TYR B N 1
ATOM 4575 C CA . TYR B 1 277 ? 19.812 -10.297 2.102 1 86.25 277 TYR B CA 1
ATOM 4576 C C . TYR B 1 277 ? 20.75 -10.953 3.111 1 86.25 277 TYR B C 1
ATOM 4578 O O . TYR B 1 277 ? 21.766 -10.383 3.498 1 86.25 277 TYR B O 1
ATOM 4586 N N . PRO B 1 278 ? 20.328 -12.047 3.812 1 76.25 278 PRO B N 1
ATOM 4587 C CA . PRO B 1 278 ? 20.984 -12.641 4.977 1 76.25 278 PRO B CA 1
ATOM 4588 C C . PRO B 1 278 ? 22.438 -13.039 4.695 1 76.25 278 PRO B C 1
ATOM 4590 O O . PRO B 1 278 ? 23.297 -12.945 5.582 1 76.25 278 PRO B O 1
ATOM 4593 N N . HIS B 1 279 ? 22.734 -13.859 3.771 1 67.94 279 HIS B N 1
ATOM 4594 C CA . HIS B 1 279 ? 24.062 -14.469 3.705 1 67.94 279 HIS B CA 1
ATOM 4595 C C . HIS B 1 279 ? 24.938 -13.766 2.668 1 67.94 279 HIS B C 1
ATOM 4597 O O . HIS B 1 279 ? 24.438 -13.227 1.683 1 67.94 279 HIS B O 1
ATOM 4603 N N . ARG B 1 280 ? 26.219 -13.773 3.125 1 62.66 280 ARG B N 1
ATOM 4604 C CA . ARG B 1 280 ? 27.219 -13.188 2.23 1 62.66 280 ARG B CA 1
ATOM 4605 C C . ARG B 1 280 ? 27.234 -13.914 0.891 1 62.66 280 ARG B C 1
ATOM 4607 O O . ARG B 1 280 ? 27.5 -13.305 -0.15 1 62.66 280 ARG B O 1
ATOM 4614 N N . ASN B 1 281 ? 27 -15.227 1.033 1 65.19 281 ASN B N 1
ATOM 4615 C CA . ASN B 1 281 ? 26.844 -15.945 -0.229 1 65.19 281 ASN B CA 1
ATOM 4616 C C . ASN B 1 281 ? 25.438 -15.82 -0.78 1 65.19 281 ASN B C 1
ATOM 4618 O O . ASN B 1 281 ? 24.5 -16.438 -0.262 1 65.19 281 ASN B O 1
ATOM 4622 N N . GLN B 1 282 ? 25.312 -14.922 -1.623 1 74.06 282 GLN B N 1
ATOM 4623 C CA . GLN B 1 282 ? 24.031 -14.641 -2.27 1 74.06 282 GLN B CA 1
ATOM 4624 C C . GLN B 1 282 ? 23.578 -15.82 -3.123 1 74.06 282 GLN B C 1
ATOM 4626 O O . GLN B 1 282 ? 24.25 -16.188 -4.086 1 74.06 282 GLN B O 1
ATOM 4631 N N . PRO B 1 283 ? 22.516 -16.406 -2.777 1 77.81 283 PRO B N 1
ATOM 4632 C CA . PRO B 1 283 ? 22.031 -17.453 -3.68 1 77.81 283 PRO B CA 1
ATOM 4633 C C . PRO B 1 283 ? 21.828 -16.953 -5.109 1 77.81 283 PRO B C 1
ATOM 4635 O O . PRO B 1 283 ? 21.469 -15.789 -5.316 1 77.81 283 PRO B O 1
ATOM 4638 N N . PRO B 1 284 ? 22.109 -17.766 -6.066 1 81.19 284 PRO B N 1
ATOM 4639 C CA . PRO B 1 284 ? 22.062 -17.359 -7.473 1 81.19 284 PRO B CA 1
ATOM 4640 C C . PRO B 1 284 ? 20.734 -16.703 -7.852 1 81.19 284 PRO B C 1
ATOM 4642 O O . PRO B 1 284 ? 20.703 -15.711 -8.586 1 81.19 284 PRO B O 1
ATOM 4645 N N . LEU B 1 285 ? 19.656 -17.234 -7.352 1 87.5 285 LEU B N 1
ATOM 4646 C CA . LEU B 1 285 ? 18.328 -16.703 -7.676 1 87.5 285 LEU B CA 1
ATOM 4647 C C . LEU B 1 285 ? 18.172 -15.281 -7.156 1 87.5 285 LEU B C 1
ATOM 4649 O O . LEU B 1 285 ? 17.609 -14.422 -7.836 1 87.5 285 LEU B O 1
ATOM 4653 N N . VAL B 1 286 ? 18.672 -15.016 -6.02 1 91.06 286 VAL B N 1
ATOM 4654 C CA . VAL B 1 286 ? 18.641 -13.695 -5.406 1 91.06 286 VAL B CA 1
ATOM 4655 C C . VAL B 1 286 ? 19.5 -12.727 -6.203 1 91.06 286 VAL B C 1
ATOM 4657 O O . VAL B 1 286 ? 19.078 -11.609 -6.508 1 91.06 286 VAL B O 1
ATOM 4660 N N . LYS B 1 287 ? 20.672 -13.203 -6.516 1 88.69 287 LYS B N 1
ATOM 4661 C CA . LYS B 1 287 ? 21.578 -12.391 -7.316 1 88.69 287 LYS B CA 1
ATOM 4662 C C . LYS B 1 287 ? 20.938 -12 -8.648 1 88.69 287 LYS B C 1
ATOM 4664 O O . LYS B 1 287 ? 20.969 -10.828 -9.039 1 88.69 287 LYS B O 1
ATOM 4669 N N . LEU B 1 288 ? 20.375 -12.984 -9.289 1 90.38 288 LEU B N 1
ATOM 4670 C CA . LEU B 1 288 ? 19.734 -12.766 -10.586 1 90.38 288 LEU B CA 1
ATOM 4671 C C . LEU B 1 288 ? 18.578 -11.781 -10.469 1 90.38 288 LEU B C 1
ATOM 4673 O O . LEU B 1 288 ? 18.406 -10.922 -11.328 1 90.38 288 LEU B O 1
ATOM 4677 N N . PHE B 1 289 ? 17.844 -11.891 -9.445 1 95.5 289 PHE B N 1
ATOM 4678 C CA . PHE B 1 289 ? 16.703 -11 -9.281 1 95.5 289 PHE B CA 1
ATOM 4679 C C . PHE B 1 289 ? 17.156 -9.57 -9.008 1 95.5 289 PHE B C 1
ATOM 4681 O O . PHE B 1 289 ? 16.609 -8.617 -9.57 1 95.5 289 PHE B O 1
ATOM 4688 N N . ILE B 1 290 ? 18.125 -9.422 -8.164 1 94.81 290 ILE B N 1
ATOM 4689 C CA . ILE B 1 290 ? 18.656 -8.094 -7.855 1 94.81 290 ILE B CA 1
ATOM 4690 C C . ILE B 1 290 ? 19.188 -7.438 -9.133 1 94.81 290 ILE B C 1
ATOM 4692 O O . ILE B 1 290 ? 18.953 -6.25 -9.367 1 94.81 290 ILE B O 1
ATOM 4696 N N . GLU B 1 291 ? 19.828 -8.195 -9.969 1 92.44 291 GLU B N 1
ATOM 4697 C CA . GLU B 1 291 ? 20.328 -7.688 -11.242 1 92.44 291 GLU B CA 1
ATOM 4698 C C . GLU B 1 291 ? 19.188 -7.254 -12.148 1 92.44 291 GLU B C 1
ATOM 4700 O O . GLU B 1 291 ? 19.281 -6.234 -12.836 1 92.44 291 GLU B O 1
ATOM 4705 N N . THR B 1 292 ? 18.125 -8.023 -12.188 1 94.69 292 THR B N 1
ATOM 4706 C CA . THR B 1 292 ? 16.953 -7.672 -12.984 1 94.69 292 THR B CA 1
ATOM 4707 C C . THR B 1 292 ? 16.359 -6.34 -12.523 1 94.69 292 THR B C 1
ATOM 4709 O O . THR B 1 292 ? 16 -5.496 -13.352 1 94.69 292 THR B O 1
ATOM 4712 N N . VAL B 1 293 ? 16.266 -6.113 -11.234 1 96.94 293 VAL B N 1
ATOM 4713 C CA . VAL B 1 293 ? 15.742 -4.867 -10.688 1 96.94 293 VAL B CA 1
ATOM 4714 C C . VAL B 1 293 ? 16.672 -3.713 -11.047 1 96.94 293 VAL B C 1
ATOM 4716 O O . VAL B 1 293 ? 16.219 -2.637 -11.445 1 96.94 293 VAL B O 1
ATOM 4719 N N . GLN B 1 294 ? 17.938 -3.938 -10.898 1 95 294 GLN B N 1
ATOM 4720 C CA . GLN B 1 294 ? 18.906 -2.906 -11.227 1 95 294 GLN B CA 1
ATOM 4721 C C . GLN B 1 294 ? 18.797 -2.492 -12.695 1 95 294 GLN B C 1
ATOM 4723 O O . GLN B 1 294 ? 18.891 -1.306 -13.016 1 95 294 GLN B O 1
ATOM 4728 N N . ASN B 1 295 ? 18.609 -3.477 -13.531 1 92.75 295 ASN B N 1
ATOM 4729 C CA . ASN B 1 295 ? 18.438 -3.188 -14.953 1 92.75 295 ASN B CA 1
ATOM 4730 C C . ASN B 1 295 ? 17.172 -2.371 -15.211 1 92.75 295 ASN B C 1
ATOM 4732 O O . ASN B 1 295 ? 17.156 -1.523 -16.109 1 92.75 295 ASN B O 1
ATOM 4736 N N . THR B 1 296 ? 16.203 -2.625 -14.445 1 94 296 THR B N 1
ATOM 4737 C CA . THR B 1 296 ? 14.93 -1.923 -14.602 1 94 296 THR B CA 1
ATOM 4738 C C . THR B 1 296 ? 15.062 -0.463 -14.188 1 94 296 THR B C 1
ATOM 4740 O O . THR B 1 296 ? 14.57 0.435 -14.875 1 94 296 THR B O 1
ATOM 4743 N N . ILE B 1 297 ? 15.711 -0.178 -13.094 1 94.31 297 ILE B N 1
ATOM 4744 C CA . ILE B 1 297 ? 15.773 1.188 -12.578 1 94.31 297 ILE B CA 1
ATOM 4745 C C . ILE B 1 297 ? 16.859 1.968 -13.328 1 94.31 297 ILE B C 1
ATOM 4747 O O . ILE B 1 297 ? 16.781 3.193 -13.438 1 94.31 297 ILE B O 1
ATOM 4751 N N . GLY B 1 298 ? 17.922 1.268 -13.773 1 91.44 298 GLY B N 1
ATOM 4752 C CA . GLY B 1 298 ? 18.984 1.889 -14.547 1 91.44 298 GLY B CA 1
ATOM 4753 C C . GLY B 1 298 ? 20.094 2.457 -13.68 1 91.44 298 GLY B C 1
ATOM 4754 O O . GLY B 1 298 ? 19.969 2.496 -12.453 1 91.44 298 GLY B O 1
ATOM 4755 N N . SER B 1 299 ? 21.203 2.809 -14.297 1 87.19 299 SER B N 1
ATOM 4756 C CA . SER B 1 299 ? 22.344 3.475 -13.688 1 87.19 299 SER B CA 1
ATOM 4757 C C . SER B 1 299 ? 22.812 4.668 -14.516 1 87.19 299 SER B C 1
ATOM 4759 O O . SER B 1 299 ? 23.328 4.5 -15.617 1 87.19 299 SER B O 1
ATOM 4761 N N . PRO B 1 300 ? 22.547 5.941 -14.094 1 90.56 300 PRO B N 1
ATOM 4762 C CA . PRO B 1 300 ? 21.828 6.262 -12.859 1 90.56 300 PRO B CA 1
ATOM 4763 C C . PRO B 1 300 ? 20.359 5.844 -12.914 1 90.56 300 PRO B C 1
ATOM 4765 O O . PRO B 1 300 ? 19.828 5.582 -14 1 90.56 300 PRO B O 1
ATOM 4768 N N . PRO B 1 301 ? 19.797 5.73 -11.758 1 93.5 301 PRO B N 1
ATOM 4769 C CA . PRO B 1 301 ? 18.391 5.352 -11.766 1 93.5 301 PRO B CA 1
ATOM 4770 C C . PRO B 1 301 ? 17.516 6.359 -12.5 1 93.5 301 PRO B C 1
ATOM 4772 O O . PRO B 1 301 ? 17.812 7.555 -12.516 1 93.5 301 PRO B O 1
ATOM 4775 N N . ILE B 1 302 ? 16.422 5.898 -12.992 1 92.69 302 ILE B N 1
ATOM 4776 C CA . ILE B 1 302 ? 15.586 6.66 -13.914 1 92.69 302 ILE B CA 1
ATOM 4777 C C . ILE B 1 302 ? 15.023 7.887 -13.203 1 92.69 302 ILE B C 1
ATOM 4779 O O . ILE B 1 302 ? 14.812 8.93 -13.82 1 92.69 302 ILE B O 1
ATOM 4783 N N . TRP B 1 303 ? 14.812 7.801 -11.914 1 92.31 303 TRP B N 1
ATOM 4784 C CA . TRP B 1 303 ? 14.164 8.906 -11.219 1 92.31 303 TRP B CA 1
ATOM 4785 C C . TRP B 1 303 ? 15.094 10.109 -11.117 1 92.31 303 TRP B C 1
ATOM 4787 O O . TRP B 1 303 ? 14.656 11.219 -10.797 1 92.31 303 TRP B O 1
ATOM 4797 N N . GLU B 1 304 ? 16.375 9.945 -11.305 1 91.56 304 GLU B N 1
ATOM 4798 C CA . GLU B 1 304 ? 17.281 11.086 -11.359 1 91.56 304 GLU B CA 1
ATOM 4799 C C . GLU B 1 304 ? 16.953 12.008 -12.531 1 91.56 304 GLU B C 1
ATOM 4801 O O . GLU B 1 304 ? 17.219 13.211 -12.469 1 91.56 304 GLU B O 1
ATOM 4806 N N . SER B 1 305 ? 16.391 11.469 -13.555 1 91.81 305 SER B N 1
ATOM 4807 C CA . SER B 1 305 ? 16 12.258 -14.719 1 91.81 305 SER B CA 1
ATOM 4808 C C . SER B 1 305 ? 14.734 13.047 -14.461 1 91.81 305 SER B C 1
ATOM 4810 O O . SER B 1 305 ? 14.398 13.961 -15.219 1 91.81 305 SER B O 1
ATOM 4812 N N . TYR B 1 306 ? 14.047 12.734 -13.352 1 92.25 306 TYR B N 1
ATOM 4813 C CA . TYR B 1 306 ? 12.773 13.383 -13.055 1 92.25 306 TYR B CA 1
ATOM 4814 C C . TYR B 1 306 ? 12.984 14.648 -12.234 1 92.25 306 TYR B C 1
ATOM 4816 O O . TYR B 1 306 ? 12.031 15.383 -11.961 1 92.25 306 TYR B O 1
ATOM 4824 N N . MET B 1 307 ? 14.172 14.969 -11.891 1 89.5 307 MET B N 1
ATOM 4825 C CA . MET B 1 307 ? 14.445 16.062 -10.961 1 89.5 307 MET B CA 1
ATOM 4826 C C . MET B 1 307 ? 14.383 17.406 -11.68 1 89.5 307 MET B C 1
ATOM 4828 O O . MET B 1 307 ? 14.547 18.453 -11.055 1 89.5 307 MET B O 1
ATOM 4832 N N . THR B 1 308 ? 14.047 17.453 -12.953 1 81.12 308 THR B N 1
ATOM 4833 C CA . THR B 1 308 ? 13.93 18.703 -13.695 1 81.12 308 THR B CA 1
ATOM 4834 C C . THR B 1 308 ? 12.469 19.016 -14 1 81.12 308 THR B C 1
ATOM 4836 O O . THR B 1 308 ? 11.633 18.109 -14.07 1 81.12 308 THR B O 1
#

Organism: NCBI:txid1219067

Sequence (616 aa):
MDLASRLELLLEVSKQGSFANAADARGIDRSVLSKQIRKLEESLGLRLLNRSTRSLSLTPAGEEIVKQAQQVSDALEKTRQLADTFSDTPKGHLRISCPSLFGRKYVKESVVAFLKRYPQVSVEVILNDRRVDLIGERYDVVFRVGSPVDSNLVAKKLANHQLLLLASKDFIAEYGYPETPQELAALPAVIYSNGSYQMNKVQLSSMKDEEAHPVTVTAQGRYHVNEVELLMDGVQSGLGYAIVGQLMLTQSIDEMQLVRLLPDYEISYTGGLYALYPHRNQPPLVKLFIETVQNTIGSPPIWESYMTMDLASRLELLLEVSKQGSFANAADARGIDRSVLSKQIRKLEESLGLRLLNRSTRSLSLTPAGEEIVKQAQQVSDALEKTRQLADTFSDTPKGHLRISCPSLFGRKYVKESVVAFLKRYPQVSVEVILNDRRVDLIGERYDVVFRVGSPVDSNLVAKKLANHQLLLLASKDFIAEYGYPETPQELAALPAVIYSNGSYQMNKVQLSSMKDEEAHPVTVTAQGRYHVNEVELLMDGVQSGLGYAIVGQLMLTQSIDEMQLVRLLPDYEISYTGGLYALYPHRNQPPLVKLFIETVQNTIGSPPIWESYMT